Protein AF-0000000069144034 (afdb_homodimer)

Radius of gyration: 31.27 Å; Cα contacts (8 Å, |Δi|>4): 1824; chains: 2; bounding box: 60×121×71 Å

Organism: Gadus morhua (NCBI:txid8049)

Secondary structure (DSSP, 8-state):
--EEEEEEE-BSSS--SSSPBSEEEEEETTEEEEE---TTHHHHHHHSS--GGGEEEEE-----GGGTTTHHHHHHHHHHHPPPBTTBPPPPEEEEEETTHHHHHHHHHHHTT---SS-EEEEEEPP-GGGS-GGGPPPHHHH---SPPPTTEEP-PEE--BTTTTBEEEEE-SSEEEEEEEEESSS-EEEEEEEEPPBPPPB-HHHHHHTT--SSHHHHHHHTT--EE-TTS-EE-HHHHBPPPBPPPEEEEE-S-SEE-SSHHHHHTTT-SEEEEE--S-GGGHHHHHHTT---HHHHHHHHHHTT-SEEEEE-B-TTSB-GGG--TT-SSBHHHHHHHHHHHTTTT--EEEE--TT-EEE-PPP-/--EEEEEEE-BSSS--SSSPBSEEEEEETTEEEEE---TTHHHHHHHSS--GGGEEEEE-----GGGTTTHHHHHHHHHHHPPPBTTBPPPPEEEEEETTHHHHHHHHHHHTT---SS-EEEEEEPP-GGGS-GGGPPPHHHH---SPPPTTEEP-PEE--BTTTTBEEEEE-SSEEEEEEEEESSS-EEEEEEEEPPBPPPB-HHHHHHTT--SSHHHHHHHTT--EE-TTS-EE-HHHHBPPPBPPPEEEEE-S-SEE-SSHHHHHTTT-SEEEEE--S-GGGHHHHHHTT---HHHHHHHHHHTT-SEEEEE-B-TTSB-GGG--TT-SSBHHHHHHHHHHHTTTT--EEEE--TT-EEE-PPP-

Structure (mmCIF, N/CA/C/O backbone):
data_AF-0000000069144034-model_v1
#
loop_
_entity.id
_entity.type
_entity.pdbx_description
1 polymer 'ElaC ribonuclease Z 1'
#
loop_
_atom_site.group_PDB
_atom_site.id
_atom_site.type_symbol
_atom_site.label_atom_id
_atom_site.label_alt_id
_atom_site.label_comp_id
_atom_site.label_asym_id
_atom_site.label_entity_id
_atom_site.label_seq_id
_atom_site.pdbx_PDB_ins_code
_atom_site.Cartn_x
_atom_site.Cartn_y
_atom_site.Cartn_z
_atom_site.occupancy
_atom_site.B_iso_or_equiv
_atom_site.auth_seq_id
_atom_site.auth_comp_id
_atom_site.auth_asym_id
_atom_site.auth_atom_id
_atom_site.pdbx_PDB_model_num
ATOM 1 N N . MET A 1 1 ? 13.43 -32.188 -5.922 1 66.88 1 MET A N 1
ATOM 2 C CA . MET A 1 1 ? 13.352 -30.734 -6.016 1 66.88 1 MET A CA 1
ATOM 3 C C . MET A 1 1 ? 12.211 -30.203 -5.16 1 66.88 1 MET A C 1
ATOM 5 O O . MET A 1 1 ? 11.094 -30.719 -5.191 1 66.88 1 MET A O 1
ATOM 9 N N . THR A 1 2 ? 12.508 -29.203 -4.246 1 87.25 2 THR A N 1
ATOM 10 C CA . THR A 1 2 ? 11.555 -28.766 -3.232 1 87.25 2 THR A CA 1
ATOM 11 C C . THR A 1 2 ? 10.594 -27.719 -3.811 1 87.25 2 THR A C 1
ATOM 13 O O . THR A 1 2 ? 10.992 -26.891 -4.617 1 87.25 2 THR A O 1
ATOM 16 N N . MET A 1 3 ? 9.297 -28 -3.734 1 95.75 3 MET A N 1
ATOM 17 C CA . MET A 1 3 ? 8.234 -27.078 -4.141 1 95.75 3 MET A CA 1
ATOM 18 C C . MET A 1 3 ? 7.234 -26.875 -3.01 1 95.75 3 MET A C 1
ATOM 20 O O . MET A 1 3 ? 6.773 -27.828 -2.395 1 95.75 3 MET A O 1
ATOM 24 N N . ASP A 1 4 ? 7.023 -25.578 -2.674 1 97.75 4 ASP A N 1
ATOM 25 C CA . ASP A 1 4 ? 6.035 -25.312 -1.632 1 97.75 4 ASP A CA 1
ATOM 26 C C . ASP A 1 4 ? 5.281 -24.016 -1.907 1 97.75 4 ASP A C 1
ATOM 28 O O . ASP A 1 4 ? 5.703 -23.219 -2.74 1 97.75 4 ASP A O 1
ATOM 32 N N . LEU A 1 5 ? 4.164 -23.938 -1.346 1 98.44 5 LEU A N 1
ATOM 33 C CA . LEU A 1 5 ? 3.279 -22.781 -1.444 1 98.44 5 LEU A CA 1
ATOM 34 C C . LEU A 1 5 ? 3.125 -22.109 -0.09 1 98.44 5 LEU A C 1
ATOM 36 O O . LEU A 1 5 ? 2.738 -22.734 0.892 1 98.44 5 LEU A O 1
ATOM 40 N N . THR A 1 6 ? 3.445 -20.797 -0.032 1 98.69 6 THR A N 1
ATOM 41 C CA . THR A 1 6 ? 3.328 -20.031 1.204 1 98.69 6 THR A CA 1
ATOM 42 C C . THR A 1 6 ? 2.299 -18.922 1.052 1 98.69 6 THR A C 1
ATOM 44 O O . THR A 1 6 ? 2.344 -18.156 0.087 1 98.69 6 THR A O 1
ATOM 47 N N . PHE A 1 7 ? 1.412 -18.859 2.043 1 98.81 7 PHE A N 1
ATOM 48 C CA . PHE A 1 7 ? 0.393 -17.828 2.049 1 98.81 7 PHE A CA 1
ATOM 49 C C . PHE A 1 7 ? 0.846 -16.625 2.877 1 98.81 7 PHE A C 1
ATOM 51 O O . PHE A 1 7 ? 1.038 -16.734 4.09 1 98.81 7 PHE A O 1
ATOM 58 N N . LEU A 1 8 ? 0.989 -15.453 2.223 1 98.81 8 LEU A N 1
ATOM 59 C CA . LEU A 1 8 ? 1.453 -14.258 2.91 1 98.81 8 LEU A CA 1
ATOM 60 C C . LEU A 1 8 ? 0.276 -13.453 3.451 1 98.81 8 LEU A C 1
ATOM 62 O O . LEU A 1 8 ? 0.391 -12.797 4.492 1 98.81 8 LEU A O 1
ATOM 66 N N . GLY A 1 9 ? -0.751 -13.422 2.777 1 98.75 9 GLY A N 1
ATOM 67 C CA . GLY A 1 9 ? -2.006 -12.797 3.16 1 98.75 9 GLY A CA 1
ATOM 68 C C . GLY A 1 9 ? -3.227 -13.547 2.662 1 98.75 9 GLY A C 1
ATOM 69 O O . GLY A 1 9 ? -3.246 -14.023 1.526 1 98.75 9 GLY A O 1
ATOM 70 N N . THR A 1 10 ? -4.27 -13.633 3.541 1 98.62 10 THR A N 1
ATOM 71 C CA . THR A 1 10 ? -5.387 -14.523 3.229 1 98.62 10 THR A CA 1
ATOM 72 C C . THR A 1 10 ? -6.715 -13.789 3.379 1 98.62 10 THR A C 1
ATOM 74 O O . THR A 1 10 ? -7.777 -14.422 3.385 1 98.62 10 THR A O 1
ATOM 77 N N . GLY A 1 11 ? -6.625 -12.453 3.537 1 98.06 11 GLY A N 1
ATOM 78 C CA . GLY A 1 11 ? -7.832 -11.672 3.738 1 98.06 11 GLY A CA 1
ATOM 79 C C . GLY A 1 11 ? -8.344 -11.023 2.465 1 98.06 11 GLY A C 1
ATOM 80 O O . GLY A 1 11 ? -7.582 -10.82 1.518 1 98.06 11 GLY A O 1
ATOM 81 N N . SER A 1 12 ? -9.633 -10.719 2.529 1 98 12 SER A N 1
ATOM 82 C CA . SER A 1 12 ? -10.258 -10.047 1.397 1 98 12 SER A CA 1
ATOM 83 C C . SER A 1 12 ? -10.422 -8.555 1.666 1 98 12 SER A C 1
ATOM 85 O O . SER A 1 12 ? -10.359 -8.117 2.816 1 98 12 SER A O 1
ATOM 87 N N . ALA A 1 13 ? -10.5 -7.754 0.652 1 96.75 13 ALA A N 1
ATOM 88 C CA . ALA A 1 13 ? -10.93 -6.359 0.624 1 96.75 13 ALA A CA 1
ATOM 89 C C . ALA A 1 13 ? -9.82 -5.434 1.102 1 96.75 13 ALA A C 1
ATOM 91 O O . ALA A 1 13 ? -9.469 -4.465 0.418 1 96.75 13 ALA A O 1
ATOM 92 N N . TYR A 1 14 ? -9.328 -5.633 2.242 1 97.25 14 TYR A N 1
ATOM 93 C CA . TYR A 1 14 ? -8.297 -4.789 2.836 1 97.25 14 TYR A CA 1
ATOM 94 C C . TYR A 1 14 ? -7.469 -5.57 3.848 1 97.25 14 TYR A C 1
ATOM 96 O O . TYR A 1 14 ? -7.914 -6.598 4.367 1 97.25 14 TYR A O 1
ATOM 104 N N . PRO A 1 15 ? -6.203 -5.145 4.09 1 98 15 PRO A N 1
ATOM 105 C CA . PRO A 1 15 ? -5.426 -5.762 5.164 1 98 15 PRO A CA 1
ATOM 106 C C . PRO A 1 15 ? -5.891 -5.328 6.555 1 98 15 PRO A C 1
ATOM 108 O O . PRO A 1 15 ? -6.375 -4.207 6.727 1 98 15 PRO A O 1
ATOM 111 N N . SER A 1 16 ? -5.781 -6.176 7.5 1 96.31 16 SER A N 1
ATOM 112 C CA . SER A 1 16 ? -6.07 -5.883 8.898 1 96.31 16 SER A CA 1
ATOM 113 C C . SER A 1 16 ? -4.887 -6.234 9.789 1 96.31 16 SER A C 1
ATOM 115 O O . SER A 1 16 ? -3.904 -6.82 9.328 1 96.31 16 SER A O 1
ATOM 117 N N . PRO A 1 17 ? -4.918 -5.824 11.031 1 94.56 17 PRO A N 1
ATOM 118 C CA . PRO A 1 17 ? -3.818 -6.16 11.938 1 94.56 17 PRO A CA 1
ATOM 119 C C . PRO A 1 17 ? -3.611 -7.668 12.078 1 94.56 17 PRO A C 1
ATOM 121 O O . PRO A 1 17 ? -2.516 -8.117 12.422 1 94.56 17 PRO A O 1
ATOM 124 N N . HIS A 1 18 ? -4.613 -8.484 11.727 1 93.88 18 HIS A N 1
ATOM 125 C CA . HIS A 1 18 ? -4.492 -9.906 12.016 1 93.88 18 HIS A CA 1
ATOM 126 C C . HIS A 1 18 ? -4.434 -10.727 10.734 1 93.88 18 HIS A C 1
ATOM 128 O O . HIS A 1 18 ? -4.16 -11.93 10.773 1 93.88 18 HIS A O 1
ATOM 134 N N . ARG A 1 19 ? -4.676 -10.109 9.688 1 96.88 19 ARG A N 1
ATOM 135 C CA . ARG A 1 19 ? -4.719 -10.844 8.422 1 96.88 19 ARG A CA 1
ATOM 136 C C . ARG A 1 19 ? -4.34 -9.938 7.258 1 96.88 19 ARG A C 1
ATOM 138 O O . ARG A 1 19 ? -4.926 -8.867 7.078 1 96.88 19 ARG A O 1
ATOM 145 N N . GLY A 1 20 ? -3.346 -10.344 6.473 1 98.12 20 GLY A N 1
ATOM 146 C CA . GLY A 1 20 ? -2.895 -9.562 5.332 1 98.12 20 GLY A CA 1
ATOM 147 C C . GLY A 1 20 ? -3.814 -9.672 4.129 1 98.12 20 GLY A C 1
ATOM 148 O O . GLY A 1 20 ? -4.664 -10.562 4.074 1 98.12 20 GLY A O 1
ATOM 149 N N . ALA A 1 21 ? -3.66 -8.742 3.215 1 98.56 21 ALA A N 1
ATOM 150 C CA . ALA A 1 21 ? -4.375 -8.82 1.943 1 98.56 21 ALA A CA 1
ATOM 151 C C . ALA A 1 21 ? -3.791 -9.914 1.05 1 98.56 21 ALA A C 1
ATOM 153 O O . ALA A 1 21 ? -2.701 -10.43 1.318 1 98.56 21 ALA A O 1
ATOM 154 N N . SER A 1 22 ? -4.434 -10.203 -0.006 1 98.75 22 SER A N 1
ATOM 155 C CA . SER A 1 22 ? -4.188 -11.375 -0.837 1 98.75 22 SER A CA 1
ATOM 156 C C . SER A 1 22 ? -2.764 -11.375 -1.388 1 98.75 22 SER A C 1
ATOM 158 O O . SER A 1 22 ? -2.359 -10.43 -2.076 1 98.75 22 SER A O 1
ATOM 160 N N . ALA A 1 23 ? -2.025 -12.422 -1.083 1 98.94 23 ALA A N 1
ATOM 161 C CA . ALA A 1 23 ? -0.693 -12.688 -1.618 1 98.94 23 ALA A CA 1
ATOM 162 C C . ALA A 1 23 ? -0.231 -14.094 -1.265 1 98.94 23 ALA A C 1
ATOM 164 O O . ALA A 1 23 ? -0.354 -14.523 -0.116 1 98.94 23 ALA A O 1
ATOM 165 N N . LEU A 1 24 ? 0.286 -14.867 -2.182 1 98.69 24 LEU A N 1
ATOM 166 C CA . LEU A 1 24 ? 0.897 -16.156 -1.898 1 98.69 24 LEU A CA 1
ATOM 167 C C . LEU A 1 24 ? 2.09 -16.406 -2.814 1 98.69 24 LEU A C 1
ATOM 169 O O . LEU A 1 24 ? 2.225 -15.766 -3.857 1 98.69 24 LEU A O 1
ATOM 173 N N . VAL A 1 25 ? 3.008 -17.281 -2.412 1 98.81 25 VAL A N 1
ATOM 174 C CA . VAL A 1 25 ? 4.27 -17.484 -3.111 1 98.81 25 VAL A CA 1
ATOM 175 C C . VAL A 1 25 ? 4.48 -18.984 -3.369 1 98.81 25 VAL A C 1
ATOM 177 O O . VAL A 1 25 ? 4.332 -19.797 -2.461 1 98.81 25 VAL A O 1
ATOM 180 N N . LEU A 1 26 ? 4.727 -19.297 -4.613 1 98.62 26 LEU A N 1
ATOM 181 C CA . LEU A 1 26 ? 5.227 -20.625 -4.98 1 98.62 26 LEU A CA 1
ATOM 182 C C . LEU A 1 26 ? 6.75 -20.625 -5.035 1 98.62 26 LEU A C 1
ATOM 184 O O . LEU A 1 26 ? 7.352 -19.875 -5.805 1 98.62 26 LEU A O 1
ATOM 188 N N . ARG A 1 27 ? 7.34 -21.312 -4.211 1 97.25 27 ARG A N 1
ATOM 189 C CA . ARG A 1 27 ? 8.789 -21.484 -4.238 1 97.25 27 ARG A CA 1
ATOM 190 C C . ARG A 1 27 ? 9.18 -22.75 -4.988 1 97.25 27 ARG A C 1
ATOM 192 O O . ARG A 1 27 ? 8.664 -23.828 -4.703 1 97.25 27 ARG A O 1
ATOM 199 N N . THR A 1 28 ? 9.992 -22.594 -5.98 1 92.88 28 THR A N 1
ATOM 200 C CA . THR A 1 28 ? 10.5 -23.734 -6.754 1 92.88 28 THR A CA 1
ATOM 201 C C . THR A 1 28 ? 11.961 -23.5 -7.156 1 92.88 28 THR A C 1
ATOM 203 O O . THR A 1 28 ? 12.297 -22.438 -7.695 1 92.88 28 THR A O 1
ATOM 206 N N . GLU A 1 29 ? 12.844 -24.438 -6.973 1 84.94 29 GLU A N 1
ATOM 207 C CA . GLU A 1 29 ? 14.242 -24.469 -7.387 1 84.94 29 GLU A CA 1
ATOM 208 C C . GLU A 1 29 ? 14.93 -23.141 -7.07 1 84.94 29 GLU A C 1
ATOM 210 O O . GLU A 1 29 ? 15.594 -22.562 -7.934 1 84.94 29 GLU A O 1
ATOM 215 N N . GLY A 1 30 ? 14.625 -22.547 -5.953 1 86.69 30 GLY A N 1
ATOM 216 C CA . GLY A 1 30 ? 15.344 -21.359 -5.512 1 86.69 30 GLY A CA 1
ATOM 217 C C . GLY A 1 30 ? 14.68 -20.062 -5.957 1 86.69 30 GLY A C 1
ATOM 218 O O . GLY A 1 30 ? 15.125 -18.969 -5.59 1 86.69 30 GLY A O 1
ATOM 219 N N . GLU A 1 31 ? 13.625 -20.203 -6.82 1 93.75 31 GLU A N 1
ATOM 220 C CA . GLU A 1 31 ? 12.883 -19.016 -7.246 1 93.75 31 GLU A CA 1
ATOM 221 C C . GLU A 1 31 ? 11.57 -18.891 -6.48 1 93.75 31 GLU A C 1
ATOM 223 O O . GLU A 1 31 ? 11.062 -19.875 -5.941 1 93.75 31 GLU A O 1
ATOM 228 N N . CYS A 1 32 ? 11.125 -17.703 -6.465 1 97 32 CYS A N 1
ATOM 229 C CA . CYS A 1 32 ? 9.812 -17.391 -5.895 1 97 32 CYS A CA 1
ATOM 230 C C . CYS A 1 32 ? 8.906 -16.734 -6.934 1 97 32 CYS A C 1
ATOM 232 O O . CYS A 1 32 ? 9.32 -15.82 -7.637 1 97 32 CYS A O 1
ATOM 234 N N . TRP A 1 33 ? 7.746 -17.344 -7.07 1 98.69 33 TRP A N 1
ATOM 235 C CA . TRP A 1 33 ? 6.695 -16.75 -7.887 1 98.69 33 TRP A CA 1
ATOM 236 C C . TRP A 1 33 ? 5.562 -16.219 -7.016 1 98.69 33 TRP A C 1
ATOM 238 O O . TRP A 1 33 ? 4.957 -16.984 -6.246 1 98.69 33 TRP A O 1
ATOM 248 N N . LEU A 1 34 ? 5.34 -14.93 -7.18 1 98.88 34 LEU A N 1
ATOM 249 C CA . LEU A 1 34 ? 4.336 -14.273 -6.355 1 98.88 34 LEU A CA 1
ATOM 250 C C . LEU A 1 34 ? 2.996 -14.203 -7.082 1 98.88 34 LEU A C 1
ATOM 252 O O . LEU A 1 34 ? 2.941 -13.852 -8.258 1 98.88 34 LEU A O 1
ATOM 256 N N . PHE A 1 35 ? 1.934 -14.594 -6.406 1 98.94 35 PHE A N 1
ATOM 257 C CA . PHE A 1 35 ? 0.575 -14.477 -6.918 1 98.94 35 PHE A CA 1
ATOM 258 C C . PHE A 1 35 ? -0.216 -13.445 -6.125 1 98.94 35 PHE A C 1
ATOM 260 O O . PHE A 1 35 ? -0.465 -13.625 -4.934 1 98.94 35 PHE A O 1
ATOM 267 N N . ASP A 1 36 ? -0.614 -12.359 -6.82 1 98.94 36 ASP A N 1
ATOM 268 C CA . ASP A 1 36 ? -1.24 -11.172 -6.246 1 98.94 36 ASP A CA 1
ATOM 269 C C . ASP A 1 36 ? -0.325 -10.508 -5.219 1 98.94 36 ASP A C 1
ATOM 271 O O . ASP A 1 36 ? 0.643 -11.117 -4.758 1 98.94 36 ASP A O 1
ATOM 275 N N . CYS A 1 37 ? -0.607 -9.289 -4.984 1 98.94 37 CYS A N 1
ATOM 276 C CA . CYS A 1 37 ? 0.221 -8.477 -4.109 1 98.94 37 CYS A CA 1
ATOM 277 C C . CYS A 1 37 ? -0.594 -7.348 -3.48 1 98.94 37 CYS A C 1
ATOM 279 O O . CYS A 1 37 ? -0.491 -6.195 -3.898 1 98.94 37 CYS A O 1
ATOM 281 N N . GLY A 1 38 ? -1.344 -7.68 -2.459 1 98.88 38 GLY A N 1
ATOM 282 C CA . GLY A 1 38 ? -2.094 -6.664 -1.742 1 98.88 38 GLY A CA 1
ATOM 283 C C . GLY A 1 38 ? -1.223 -5.789 -0.86 1 98.88 38 GLY A C 1
ATOM 284 O O . GLY A 1 38 ? -0.048 -6.094 -0.642 1 98.88 38 GLY A O 1
ATOM 285 N N . GLU A 1 39 ? -1.778 -4.715 -0.455 1 98.81 39 GLU A N 1
ATOM 286 C CA . GLU A 1 39 ? -1.05 -3.814 0.433 1 98.81 39 GLU A CA 1
ATOM 287 C C . GLU A 1 39 ? -0.511 -4.559 1.652 1 98.81 39 GLU A C 1
ATOM 289 O O . GLU A 1 39 ? -1.224 -5.355 2.264 1 98.81 39 GLU A O 1
ATOM 294 N N . GLY A 1 40 ? 0.759 -4.293 2.023 1 98.62 40 GLY A N 1
ATOM 295 C CA . GLY A 1 40 ? 1.371 -4.91 3.189 1 98.62 40 GLY A CA 1
ATOM 296 C C . GLY A 1 40 ? 2.166 -6.16 2.854 1 98.62 40 GLY A C 1
ATOM 297 O O . GLY A 1 40 ? 2.848 -6.719 3.717 1 98.62 40 GLY A O 1
ATOM 298 N N . THR A 1 41 ? 2.166 -6.609 1.609 1 98.81 41 THR A N 1
ATOM 299 C CA . THR A 1 41 ? 2.844 -7.836 1.198 1 98.81 41 THR A CA 1
ATOM 300 C C . THR A 1 41 ? 4.336 -7.758 1.512 1 98.81 41 THR A C 1
ATOM 302 O O . THR A 1 41 ? 4.938 -8.75 1.934 1 98.81 41 THR A O 1
ATOM 305 N N . GLN A 1 42 ? 4.961 -6.57 1.323 1 98.62 42 GLN A N 1
ATOM 306 C CA . GLN A 1 42 ? 6.398 -6.469 1.565 1 98.62 42 GLN A CA 1
ATOM 307 C C . GLN A 1 42 ? 6.727 -6.734 3.031 1 98.62 42 GLN A C 1
ATOM 309 O O . GLN A 1 42 ? 7.746 -7.355 3.342 1 98.62 42 GLN A O 1
ATOM 314 N N . THR A 1 43 ? 5.887 -6.289 3.945 1 98.31 43 THR A N 1
ATOM 315 C CA . THR A 1 43 ? 6.125 -6.551 5.359 1 98.31 43 THR A CA 1
ATOM 316 C C . THR A 1 43 ? 5.859 -8.016 5.691 1 98.31 43 THR A C 1
ATOM 318 O O . THR A 1 43 ? 6.562 -8.609 6.512 1 98.31 43 THR A O 1
ATOM 321 N N . GLN A 1 44 ? 4.809 -8.609 5.078 1 98.56 44 GLN A N 1
ATOM 322 C CA . GLN A 1 44 ? 4.547 -10.039 5.258 1 98.56 44 GLN A CA 1
ATOM 323 C C . GLN A 1 44 ? 5.734 -10.875 4.789 1 98.56 44 GLN A C 1
ATOM 325 O O . GLN A 1 44 ? 6.094 -11.867 5.426 1 98.56 44 GLN A O 1
ATOM 330 N N . LEU A 1 45 ? 6.332 -10.469 3.678 1 98.25 45 LEU A N 1
ATOM 331 C CA . LEU A 1 45 ? 7.52 -11.148 3.176 1 98.25 45 LEU A CA 1
ATOM 332 C C . LEU A 1 45 ? 8.656 -11.07 4.184 1 98.25 45 LEU A C 1
ATOM 334 O O . LEU A 1 45 ? 9.352 -12.062 4.426 1 98.25 45 LEU A O 1
ATOM 338 N N . MET A 1 46 ? 8.828 -9.93 4.824 1 97.31 46 MET A N 1
ATOM 339 C CA . MET A 1 46 ? 9.891 -9.734 5.805 1 97.31 46 MET A CA 1
ATOM 340 C C . MET A 1 46 ? 9.68 -10.625 7.023 1 97.31 46 MET A C 1
ATOM 342 O O . MET A 1 46 ? 10.648 -11.047 7.66 1 97.31 46 MET A O 1
ATOM 346 N N . LYS A 1 47 ? 8.422 -10.914 7.289 1 97.5 47 LYS A N 1
ATOM 347 C CA . LYS A 1 47 ? 8.086 -11.734 8.445 1 97.5 47 LYS A CA 1
ATOM 348 C C . LYS A 1 47 ? 8.18 -13.219 8.117 1 97.5 47 LYS A C 1
ATOM 350 O O . LYS A 1 47 ? 8.156 -14.062 9.016 1 97.5 47 LYS A O 1
ATOM 355 N N . SER A 1 48 ? 8.273 -13.523 6.875 1 97.5 48 SER A N 1
ATOM 356 C CA . SER A 1 48 ? 8.289 -14.906 6.426 1 97.5 48 SER A CA 1
ATOM 357 C C . SER A 1 48 ? 9.719 -15.414 6.25 1 97.5 48 SER A C 1
ATOM 359 O O . SER A 1 48 ? 10.68 -14.695 6.531 1 97.5 48 SER A O 1
ATOM 361 N N . GLN A 1 49 ? 9.836 -16.672 5.805 1 94.5 49 GLN A N 1
ATOM 362 C CA . GLN A 1 49 ? 11.148 -17.266 5.543 1 94.5 49 GLN A CA 1
ATOM 363 C C . GLN A 1 49 ? 11.57 -17.062 4.094 1 94.5 49 GLN A C 1
ATOM 365 O O . GLN A 1 49 ? 12.617 -17.547 3.67 1 94.5 49 GLN A O 1
ATOM 370 N N . LEU A 1 50 ? 10.773 -16.359 3.396 1 95.75 50 LEU A N 1
ATOM 371 C CA . LEU A 1 50 ? 11.031 -16.141 1.976 1 95.75 50 LEU A CA 1
ATOM 372 C C . LEU A 1 50 ? 11.938 -14.938 1.761 1 95.75 50 LEU A C 1
ATOM 374 O O . LEU A 1 50 ? 11.945 -14.008 2.572 1 95.75 50 LEU A O 1
ATOM 378 N N . ARG A 1 51 ? 12.68 -15.031 0.708 1 93.19 51 ARG A N 1
ATOM 379 C CA . ARG A 1 51 ? 13.523 -13.906 0.312 1 93.19 51 ARG A CA 1
ATOM 380 C C . ARG A 1 51 ? 12.898 -13.148 -0.856 1 93.19 51 ARG A C 1
ATOM 382 O O . ARG A 1 51 ? 12.773 -13.688 -1.956 1 93.19 51 ARG A O 1
ATOM 389 N N . ALA A 1 52 ? 12.648 -11.906 -0.616 1 94 52 ALA A N 1
ATOM 390 C CA . ALA A 1 52 ? 12.008 -11.078 -1.634 1 94 52 ALA A CA 1
ATOM 391 C C . ALA A 1 52 ? 12.867 -10.984 -2.891 1 94 52 ALA A C 1
ATOM 393 O O . ALA A 1 52 ? 12.344 -10.883 -4 1 94 52 ALA A O 1
ATOM 394 N N . SER A 1 53 ? 14.164 -11.039 -2.736 1 92.69 53 SER A N 1
ATOM 395 C CA . SER A 1 53 ? 15.094 -10.891 -3.848 1 92.69 53 SER A CA 1
ATOM 396 C C . SER A 1 53 ? 15.039 -12.094 -4.781 1 92.69 53 SER A C 1
ATOM 398 O O . SER A 1 53 ? 15.578 -12.055 -5.891 1 92.69 53 SER A O 1
ATOM 400 N N . ARG A 1 54 ? 14.359 -13.156 -4.359 1 94.75 54 ARG A N 1
ATOM 401 C CA . ARG A 1 54 ? 14.266 -14.367 -5.176 1 94.75 54 ARG A CA 1
ATOM 402 C C . ARG A 1 54 ? 13 -14.359 -6.027 1 94.75 54 ARG A C 1
ATOM 404 O O . ARG A 1 54 ? 12.75 -15.289 -6.793 1 94.75 54 ARG A O 1
ATOM 411 N N . ILE A 1 55 ? 12.211 -13.367 -5.895 1 96.88 55 ILE A N 1
ATOM 412 C CA . ILE A 1 55 ? 11.008 -13.258 -6.719 1 96.88 55 ILE A CA 1
ATOM 413 C C . ILE A 1 55 ? 11.406 -12.953 -8.164 1 96.88 55 ILE A C 1
ATOM 415 O O . ILE A 1 55 ? 12.047 -11.938 -8.438 1 96.88 55 ILE A O 1
ATOM 419 N N . THR A 1 56 ? 10.977 -13.781 -9.055 1 96.94 56 THR A N 1
ATOM 420 C CA . THR A 1 56 ? 11.352 -13.609 -10.453 1 96.94 56 THR A CA 1
ATOM 421 C C . THR A 1 56 ? 10.117 -13.398 -11.32 1 96.94 56 THR A C 1
ATOM 423 O O . THR A 1 56 ? 10.219 -12.922 -12.453 1 96.94 56 THR A O 1
ATOM 426 N N . LYS A 1 57 ? 8.992 -13.836 -10.805 1 98.38 57 LYS A N 1
ATOM 427 C CA . LYS A 1 57 ? 7.73 -13.68 -11.523 1 98.38 57 LYS A CA 1
ATOM 428 C C . LYS A 1 57 ? 6.609 -13.242 -10.586 1 98.38 57 LYS A C 1
ATOM 430 O O . LYS A 1 57 ? 6.566 -13.672 -9.43 1 98.38 57 LYS A O 1
ATOM 435 N N . VAL A 1 58 ? 5.766 -12.406 -11.078 1 98.88 58 VAL A N 1
ATOM 436 C CA . VAL A 1 58 ? 4.562 -11.961 -10.383 1 98.88 58 VAL A CA 1
ATOM 437 C C . VAL A 1 58 ? 3.338 -12.188 -11.266 1 98.88 58 VAL A C 1
ATOM 439 O O . VAL A 1 58 ? 3.361 -11.891 -12.461 1 98.88 58 VAL A O 1
ATOM 442 N N . PHE A 1 59 ? 2.305 -12.75 -10.688 1 98.94 59 PHE A N 1
ATOM 443 C CA . PHE A 1 59 ? 1.035 -12.992 -11.367 1 98.94 59 PHE A CA 1
ATOM 444 C C . PHE A 1 59 ? -0.102 -12.266 -10.656 1 98.94 59 PHE A C 1
ATOM 446 O O . PHE A 1 59 ? -0.446 -12.594 -9.523 1 98.94 59 PHE A O 1
ATOM 453 N N . ILE A 1 60 ? -0.672 -11.305 -11.312 1 98.94 60 ILE A N 1
ATOM 454 C CA . ILE A 1 60 ? -1.789 -10.547 -10.766 1 98.94 60 ILE A CA 1
ATOM 455 C C . ILE A 1 60 ? -3.102 -11.062 -11.352 1 98.94 60 ILE A C 1
ATOM 457 O O . ILE A 1 60 ? -3.318 -11 -12.562 1 98.94 60 ILE A O 1
ATOM 461 N N . SER A 1 61 ? -3.963 -11.539 -10.492 1 98.94 61 SER A N 1
ATOM 462 C CA . SER A 1 61 ? -5.203 -12.156 -10.953 1 98.94 61 SER A CA 1
ATOM 463 C C . SER A 1 61 ? -6.152 -11.117 -11.539 1 98.94 61 SER A C 1
ATOM 465 O O . SER A 1 61 ? -6.77 -11.352 -12.586 1 98.94 61 SER A O 1
ATOM 467 N N . HIS A 1 62 ? -6.297 -10.016 -10.883 1 98.88 62 HIS A N 1
ATOM 468 C CA . HIS A 1 62 ? -7.148 -8.922 -11.336 1 98.88 62 HIS A CA 1
ATOM 469 C C . HIS A 1 62 ? -6.734 -7.605 -10.68 1 98.88 62 HIS A C 1
ATOM 471 O O . HIS A 1 62 ? -5.863 -7.586 -9.805 1 98.88 62 HIS A O 1
ATOM 477 N N . LEU A 1 63 ? -7.332 -6.504 -11.039 1 98.75 63 LEU A N 1
ATOM 478 C CA . LEU A 1 63 ? -6.734 -5.203 -10.758 1 98.75 63 LEU A CA 1
ATOM 479 C C . LEU A 1 63 ? -7.297 -4.609 -9.469 1 98.75 63 LEU A C 1
ATOM 481 O O . LEU A 1 63 ? -6.879 -3.531 -9.047 1 98.75 63 LEU A O 1
ATOM 485 N N . HIS A 1 64 ? -8.242 -5.293 -8.734 1 98.69 64 HIS A N 1
ATOM 486 C CA . HIS A 1 64 ? -8.703 -4.75 -7.457 1 98.69 64 HIS A CA 1
ATOM 487 C C . HIS A 1 64 ? -7.531 -4.492 -6.516 1 98.69 64 HIS A C 1
ATOM 489 O O . HIS A 1 64 ? -6.555 -5.246 -6.512 1 98.69 64 HIS A O 1
ATOM 495 N N . GLY A 1 65 ? -7.73 -3.51 -5.723 1 98.62 65 GLY A N 1
ATOM 496 C CA . GLY A 1 65 ? -6.664 -2.984 -4.887 1 98.62 65 GLY A CA 1
ATOM 497 C C . GLY A 1 65 ? -6.113 -4.004 -3.91 1 98.62 65 GLY A C 1
ATOM 498 O O . GLY A 1 65 ? -4.906 -4.051 -3.664 1 98.62 65 GLY A O 1
ATOM 499 N N . ASP A 1 66 ? -6.969 -4.82 -3.291 1 98.62 66 ASP A N 1
ATOM 500 C CA . ASP A 1 66 ? -6.52 -5.773 -2.281 1 98.62 66 ASP A CA 1
ATOM 501 C C . ASP A 1 66 ? -5.711 -6.906 -2.916 1 98.62 66 ASP A C 1
ATOM 503 O O . ASP A 1 66 ? -5.199 -7.777 -2.213 1 98.62 66 ASP A O 1
ATOM 507 N N . HIS A 1 67 ? -5.48 -6.906 -4.219 1 98.88 67 HIS A N 1
ATOM 508 C CA . HIS A 1 67 ? -4.625 -7.844 -4.938 1 98.88 67 HIS A CA 1
ATOM 509 C C . HIS A 1 67 ? -3.455 -7.129 -5.602 1 98.88 67 HIS A C 1
ATOM 511 O O . HIS A 1 67 ? -2.594 -7.77 -6.207 1 98.88 67 HIS A O 1
ATOM 517 N N . LEU A 1 68 ? -3.387 -5.801 -5.492 1 98.81 68 LEU A N 1
ATOM 518 C CA . LEU A 1 68 ? -2.502 -5.078 -6.398 1 98.81 68 LEU A CA 1
ATOM 519 C C . LEU A 1 68 ? -1.76 -3.967 -5.664 1 98.81 68 LEU A C 1
ATOM 521 O O . LEU A 1 68 ? -0.6 -3.682 -5.969 1 98.81 68 LEU A O 1
ATOM 525 N N . PHE A 1 69 ? -2.305 -3.326 -4.633 1 98.88 69 PHE A N 1
ATOM 526 C CA . PHE A 1 69 ? -1.852 -2.061 -4.07 1 98.88 69 PHE A CA 1
ATOM 527 C C . PHE A 1 69 ? -0.472 -2.211 -3.438 1 98.88 69 PHE A C 1
ATOM 529 O O . PHE A 1 69 ? 0.224 -1.22 -3.209 1 98.88 69 PHE A O 1
ATOM 536 N N . GLY A 1 70 ? -0.057 -3.387 -3.162 1 98.88 70 GLY A N 1
ATOM 537 C CA . GLY A 1 70 ? 1.229 -3.584 -2.514 1 98.88 70 GLY A CA 1
ATOM 538 C C . GLY A 1 70 ? 2.375 -3.738 -3.494 1 98.88 70 GLY A C 1
ATOM 539 O O . GLY A 1 70 ? 3.543 -3.758 -3.096 1 98.88 70 GLY A O 1
ATOM 540 N N . LEU A 1 71 ? 2.121 -3.807 -4.773 1 98.94 71 LEU A N 1
ATOM 541 C CA . LEU A 1 71 ? 3.107 -4.207 -5.773 1 98.94 71 LEU A CA 1
ATOM 542 C C . LEU A 1 71 ? 4.172 -3.131 -5.949 1 98.94 71 LEU A C 1
ATOM 544 O O . LEU A 1 71 ? 5.367 -3.426 -5.914 1 98.94 71 LEU A O 1
ATOM 548 N N . PRO A 1 72 ? 3.797 -1.789 -6.133 1 98.81 72 PRO A N 1
ATOM 549 C CA . PRO A 1 72 ? 4.848 -0.782 -6.293 1 98.81 72 PRO A CA 1
ATOM 550 C C . PRO A 1 72 ? 5.805 -0.733 -5.105 1 98.81 72 PRO A C 1
ATOM 552 O O . PRO A 1 72 ? 7.023 -0.671 -5.289 1 98.81 72 PRO A O 1
ATOM 555 N N . GLY A 1 73 ? 5.195 -0.778 -3.873 1 98.69 73 GLY A N 1
ATOM 556 C CA . GLY A 1 73 ? 6.031 -0.762 -2.682 1 98.69 73 GLY A CA 1
ATOM 557 C C . GLY A 1 73 ? 6.977 -1.944 -2.6 1 98.69 73 GLY A C 1
ATOM 558 O O . GLY A 1 73 ? 8.141 -1.787 -2.232 1 98.69 73 GLY A O 1
ATOM 559 N N . LEU A 1 74 ? 6.496 -3.111 -2.924 1 98.69 74 LEU A N 1
ATOM 560 C CA . LEU A 1 74 ? 7.328 -4.309 -2.904 1 98.69 74 LEU A CA 1
ATOM 561 C C . LEU A 1 74 ? 8.492 -4.184 -3.883 1 98.69 74 LEU A C 1
ATOM 563 O O . LEU A 1 74 ? 9.633 -4.5 -3.541 1 98.69 74 LEU A O 1
ATOM 567 N N . LEU A 1 75 ? 8.227 -3.744 -5.141 1 98.56 75 LEU A N 1
ATOM 568 C CA . LEU A 1 75 ? 9.266 -3.596 -6.148 1 98.56 75 LEU A CA 1
ATOM 569 C C . LEU A 1 75 ? 10.359 -2.648 -5.664 1 98.56 75 LEU A C 1
ATOM 571 O O . LEU A 1 75 ? 11.547 -2.93 -5.836 1 98.56 75 LEU A O 1
ATOM 575 N N . CYS A 1 76 ? 9.938 -1.546 -5.031 1 97.94 76 CYS A N 1
ATOM 576 C CA . CYS A 1 76 ? 10.906 -0.588 -4.504 1 97.94 76 CYS A CA 1
ATOM 577 C C . CYS A 1 76 ? 11.75 -1.217 -3.402 1 97.94 76 CYS A C 1
ATOM 579 O O . CYS A 1 76 ? 12.969 -1.029 -3.363 1 97.94 76 CYS A O 1
ATOM 581 N N . THR A 1 77 ? 11.086 -1.93 -2.531 1 96.12 77 THR A N 1
ATOM 582 C CA . THR A 1 77 ? 11.789 -2.562 -1.421 1 96.12 77 THR A 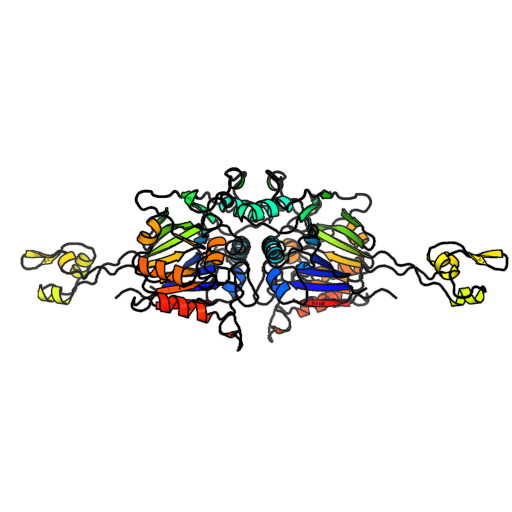CA 1
ATOM 583 C C . THR A 1 77 ? 12.789 -3.596 -1.932 1 96.12 77 THR A C 1
ATOM 585 O O . THR A 1 77 ? 13.93 -3.65 -1.465 1 96.12 77 THR A O 1
ATOM 588 N N . VAL A 1 78 ? 12.383 -4.449 -2.898 1 95.25 78 VAL A N 1
ATOM 589 C CA . VAL A 1 78 ? 13.266 -5.445 -3.492 1 95.25 78 VAL A CA 1
ATOM 590 C C . VAL A 1 78 ? 14.484 -4.75 -4.105 1 95.25 78 VAL A C 1
ATOM 592 O O . VAL A 1 78 ? 15.617 -5.203 -3.938 1 95.25 78 VAL A O 1
ATOM 595 N N . SER A 1 79 ? 14.281 -3.67 -4.777 1 95.25 79 SER A N 1
ATOM 596 C CA . SER A 1 79 ? 15.359 -2.898 -5.395 1 95.25 79 SER A CA 1
ATOM 597 C C . SER A 1 79 ? 16.344 -2.396 -4.352 1 95.25 79 SER A C 1
ATOM 599 O O . SER A 1 79 ? 17.562 -2.471 -4.551 1 95.25 79 SER A O 1
ATOM 601 N N . LEU A 1 80 ? 15.852 -1.863 -3.264 1 91.06 80 LEU A N 1
ATOM 602 C CA . LEU A 1 80 ? 16.672 -1.298 -2.203 1 91.06 80 LEU A CA 1
ATOM 603 C C . LEU A 1 80 ? 17.5 -2.383 -1.517 1 91.06 80 LEU A C 1
ATOM 605 O O . LEU A 1 80 ? 18.609 -2.119 -1.035 1 91.06 80 LEU A O 1
ATOM 609 N N . GLN A 1 81 ? 16.969 -3.584 -1.529 1 86.19 81 GLN A N 1
ATOM 610 C CA . GLN A 1 81 ? 17.609 -4.648 -0.76 1 86.19 81 GLN A CA 1
ATOM 611 C C . GLN A 1 81 ? 18.5 -5.516 -1.647 1 86.19 81 GLN A C 1
ATOM 613 O O . GLN A 1 81 ? 19.203 -6.395 -1.155 1 86.19 81 GLN A O 1
ATOM 618 N N . THR A 1 82 ? 18.391 -5.309 -2.893 1 87.19 82 THR A N 1
ATOM 619 C CA . THR A 1 82 ? 19.188 -6.09 -3.828 1 87.19 82 THR A CA 1
ATOM 620 C C . THR A 1 82 ? 20.578 -5.484 -3.977 1 87.19 82 THR A C 1
ATOM 622 O O . THR A 1 82 ? 20.719 -4.277 -4.18 1 87.19 82 THR A O 1
ATOM 625 N N . ASN A 1 83 ? 21.656 -6.266 -3.777 1 80.31 83 ASN A N 1
ATOM 626 C CA . ASN A 1 83 ? 23.031 -5.848 -3.984 1 80.31 83 ASN A CA 1
ATOM 627 C C . ASN A 1 83 ? 23.469 -6.051 -5.43 1 80.31 83 ASN A C 1
ATOM 629 O O . ASN A 1 83 ? 23.547 -7.188 -5.91 1 80.31 83 ASN A O 1
ATOM 633 N N . PRO A 1 84 ? 23.75 -4.941 -6 1 78.06 84 PRO A N 1
ATOM 634 C CA . PRO A 1 84 ? 24.141 -5.109 -7.406 1 78.06 84 PRO A CA 1
ATOM 635 C C . PRO A 1 84 ? 25.5 -5.773 -7.566 1 78.06 84 PRO A C 1
ATOM 637 O O . PRO A 1 84 ? 26.406 -5.539 -6.762 1 78.06 84 PRO A O 1
ATOM 640 N N . ASN A 1 85 ? 25.469 -6.781 -8.273 1 77.19 85 ASN A N 1
ATOM 641 C CA . ASN A 1 85 ? 26.734 -7.363 -8.734 1 77.19 85 ASN A CA 1
ATOM 642 C C . ASN A 1 85 ? 27.203 -6.711 -10.023 1 77.19 85 ASN A C 1
ATOM 644 O O . ASN A 1 85 ? 26.547 -6.812 -11.062 1 77.19 85 ASN A O 1
ATOM 648 N N . PRO A 1 86 ? 28.328 -5.98 -9.867 1 74.75 86 PRO A N 1
ATOM 649 C CA . PRO A 1 86 ? 28.812 -5.227 -11.031 1 74.75 86 PRO A CA 1
ATOM 650 C C . PRO A 1 86 ? 28.984 -6.102 -12.266 1 74.75 86 PRO A C 1
ATOM 652 O O . PRO A 1 86 ? 28.938 -5.605 -13.391 1 74.75 86 PRO A O 1
ATOM 655 N N . THR A 1 87 ? 29.156 -7.262 -12.172 1 76.25 87 THR A N 1
ATOM 656 C CA . THR A 1 87 ? 29.516 -8.109 -13.305 1 76.25 87 THR A CA 1
ATOM 657 C C . THR A 1 87 ? 28.281 -8.82 -13.859 1 76.25 87 THR A C 1
ATOM 659 O O . THR A 1 87 ? 28.359 -9.469 -14.906 1 76.25 87 THR A O 1
ATOM 662 N N . GLN A 1 88 ? 27.219 -8.75 -13.148 1 78.38 88 GLN A N 1
ATOM 663 C CA . GLN A 1 88 ? 26.078 -9.516 -13.617 1 78.38 88 GLN A CA 1
ATOM 664 C C . GLN A 1 88 ? 24.812 -8.656 -13.617 1 78.38 88 GLN A C 1
ATOM 666 O O . GLN A 1 88 ? 24.469 -8.055 -12.602 1 78.38 88 GLN A O 1
ATOM 671 N N . ALA A 1 89 ? 24.312 -8.594 -14.82 1 81.06 89 ALA A N 1
ATOM 672 C CA . ALA A 1 89 ? 23.031 -7.902 -14.906 1 81.06 89 ALA A CA 1
ATOM 673 C C . ALA A 1 89 ? 21.953 -8.664 -14.156 1 81.06 89 ALA A C 1
ATOM 675 O O . ALA A 1 89 ? 21.906 -9.898 -14.188 1 81.06 89 ALA A O 1
ATOM 676 N N . LEU A 1 90 ? 21.156 -7.887 -13.406 1 88.56 90 LEU A N 1
ATOM 677 C CA . LEU A 1 90 ? 20.062 -8.516 -12.688 1 88.56 90 LEU A CA 1
ATOM 678 C C . LEU A 1 90 ? 18.969 -8.961 -13.648 1 88.56 90 LEU A C 1
ATOM 680 O O . LEU A 1 90 ? 18.688 -8.281 -14.641 1 88.56 90 LEU A O 1
ATOM 684 N N . PRO A 1 91 ? 18.422 -10.109 -13.445 1 90.56 91 PRO A N 1
ATOM 685 C CA . PRO A 1 91 ? 17.391 -10.641 -14.336 1 90.56 91 PRO A CA 1
ATOM 686 C C . PRO A 1 91 ? 16.125 -9.781 -14.344 1 90.56 91 PRO A C 1
ATOM 688 O O . PRO A 1 91 ? 15.852 -9.062 -13.383 1 90.56 91 PRO A O 1
ATOM 691 N N . CYS A 1 92 ? 15.414 -9.883 -15.461 1 96.75 92 CYS A N 1
ATOM 692 C CA . CYS A 1 92 ? 14.156 -9.172 -15.633 1 96.75 92 CYS A CA 1
ATOM 693 C C . CYS A 1 92 ? 13.055 -9.797 -14.797 1 96.75 92 CYS A C 1
ATOM 695 O O . CYS A 1 92 ? 12.883 -11.016 -14.797 1 96.75 92 CYS A O 1
ATOM 697 N N . LEU A 1 93 ? 12.406 -9.008 -14.039 1 97.94 93 LEU A N 1
ATOM 698 C CA . LEU A 1 93 ? 11.211 -9.453 -13.336 1 97.94 93 LEU A CA 1
ATOM 699 C C . LEU A 1 93 ? 10.008 -9.484 -14.266 1 97.94 93 LEU A C 1
ATOM 701 O O . LEU A 1 93 ? 9.617 -8.445 -14.812 1 97.94 93 LEU A O 1
ATOM 705 N N . ASP A 1 94 ? 9.406 -10.664 -14.484 1 98.75 94 ASP A N 1
ATOM 706 C CA . ASP A 1 94 ? 8.234 -10.789 -15.336 1 98.75 94 ASP A CA 1
ATOM 707 C C . ASP A 1 94 ? 6.945 -10.641 -14.523 1 98.75 94 ASP A C 1
ATOM 709 O O . ASP A 1 94 ? 6.738 -11.359 -13.547 1 98.75 94 ASP A O 1
ATOM 713 N N . ILE A 1 95 ? 6.121 -9.742 -14.953 1 98.94 95 ILE A N 1
ATOM 714 C CA . ILE A 1 95 ? 4.855 -9.484 -14.281 1 98.94 95 ILE A CA 1
ATOM 715 C C . ILE A 1 95 ? 3.697 -9.758 -15.234 1 98.94 95 ILE A C 1
ATOM 717 O O . ILE A 1 95 ? 3.607 -9.148 -16.297 1 98.94 95 ILE A O 1
ATOM 721 N N . TYR A 1 96 ? 2.848 -10.688 -14.867 1 98.94 96 TYR A N 1
ATOM 722 C CA . TYR A 1 96 ? 1.691 -11.07 -15.664 1 98.94 96 TYR A CA 1
ATOM 723 C C . TYR A 1 96 ? 0.398 -10.578 -15.031 1 98.94 96 TYR A C 1
ATOM 725 O O . TYR A 1 96 ? 0.234 -10.648 -13.805 1 98.94 96 TYR A O 1
ATOM 733 N N . GLY A 1 97 ? -0.506 -10.078 -15.758 1 98.81 97 GLY A N 1
ATOM 734 C CA . GLY A 1 97 ? -1.802 -9.672 -15.23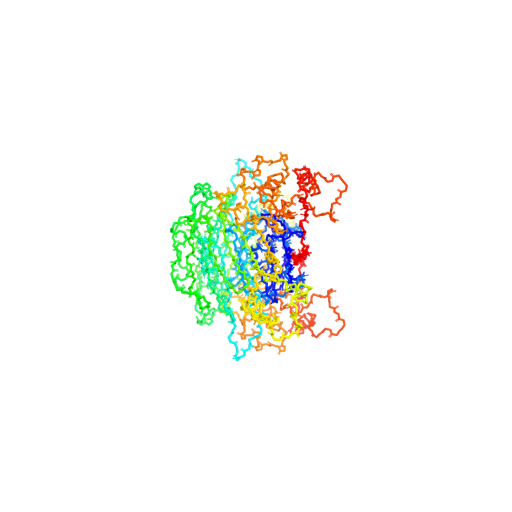4 1 98.81 97 GLY A CA 1
ATOM 735 C C . GLY A 1 97 ? -2.705 -9.062 -16.297 1 98.81 97 GLY A C 1
ATOM 736 O O . GLY A 1 97 ? -2.365 -9.062 -17.484 1 98.81 97 GLY A O 1
ATOM 737 N N . PRO A 1 98 ? -3.877 -8.578 -15.945 1 98.69 98 PRO A N 1
ATOM 738 C CA . PRO A 1 98 ? -4.859 -8.062 -16.906 1 98.69 98 PRO A CA 1
ATOM 739 C C . PRO A 1 98 ? -4.406 -6.77 -17.578 1 98.69 98 PRO A C 1
ATOM 741 O O . PRO A 1 98 ? -3.557 -6.055 -17.031 1 98.69 98 PRO A O 1
ATOM 744 N N . THR A 1 99 ? -5.043 -6.551 -18.719 1 97.81 99 THR A N 1
ATOM 745 C CA . THR A 1 99 ? -4.887 -5.25 -19.359 1 97.81 99 THR A CA 1
ATOM 746 C C . THR A 1 99 ? -5.152 -4.121 -18.375 1 97.81 99 THR A C 1
ATOM 748 O O . THR A 1 99 ? -6.137 -4.156 -17.625 1 97.81 99 THR A O 1
ATOM 751 N N . GLY A 1 100 ? -4.305 -3.104 -18.422 1 97.31 100 GLY A N 1
ATOM 752 C CA . GLY A 1 100 ? -4.359 -2.004 -17.469 1 97.31 100 GLY A CA 1
ATOM 753 C C . GLY A 1 100 ? -3.229 -2.027 -16.453 1 97.31 100 GLY A C 1
ATOM 754 O O . GLY A 1 100 ? -2.871 -0.992 -15.891 1 97.31 100 GLY A O 1
ATOM 755 N N . LEU A 1 101 ? -2.686 -3.203 -16.25 1 98.19 101 LEU A N 1
ATOM 756 C CA . LEU A 1 101 ? -1.613 -3.373 -15.273 1 98.19 101 LEU A CA 1
ATOM 757 C C . LEU A 1 101 ? -0.375 -2.584 -15.688 1 98.19 101 LEU A C 1
ATOM 759 O O . LEU A 1 101 ? 0.301 -1.994 -14.836 1 98.19 101 LEU A O 1
ATOM 763 N N . ARG A 1 102 ? -0.033 -2.613 -16.922 1 97.5 102 ARG A N 1
ATOM 764 C CA . ARG A 1 102 ? 1.133 -1.905 -17.438 1 97.5 102 ARG A CA 1
ATOM 765 C C . ARG A 1 102 ? 1.038 -0.411 -17.156 1 97.5 102 ARG A C 1
ATOM 767 O O . ARG A 1 102 ? 1.984 0.188 -16.641 1 97.5 102 ARG A O 1
ATOM 774 N N . LYS A 1 103 ? -0.104 0.195 -17.5 1 96.19 103 LYS A N 1
ATOM 775 C CA . LYS A 1 103 ? -0.322 1.615 -17.234 1 96.19 103 LYS A CA 1
ATOM 776 C C . LYS A 1 103 ? -0.247 1.922 -15.75 1 96.19 103 LYS A C 1
ATOM 778 O O . LYS A 1 103 ? 0.37 2.908 -15.344 1 96.19 103 LYS A O 1
ATOM 783 N N . TYR A 1 104 ? -0.868 1.092 -14.953 1 97.38 104 TYR A N 1
ATOM 784 C CA . TYR A 1 104 ? -0.848 1.25 -13.508 1 97.38 104 TYR A CA 1
ATOM 785 C C . TYR A 1 104 ? 0.582 1.366 -12.992 1 97.38 104 TYR A C 1
ATOM 787 O O . TYR A 1 104 ? 0.916 2.314 -12.273 1 97.38 104 TYR A O 1
ATOM 795 N N . LEU A 1 105 ? 1.398 0.44 -13.352 1 98 105 LEU A N 1
ATOM 796 C CA . LEU A 1 105 ? 2.766 0.408 -12.844 1 98 105 LEU A CA 1
ATOM 797 C C . LEU A 1 105 ? 3.586 1.56 -13.414 1 98 105 LEU A C 1
ATOM 799 O O . LEU A 1 105 ? 4.352 2.201 -12.695 1 98 105 LEU A O 1
ATOM 803 N N . ARG A 1 106 ? 3.443 1.813 -14.688 1 96.62 106 ARG A N 1
ATOM 804 C CA . ARG A 1 106 ? 4.207 2.869 -15.352 1 96.62 106 ARG A CA 1
ATOM 805 C C . ARG A 1 106 ? 3.926 4.227 -14.711 1 96.62 106 ARG A C 1
ATOM 807 O O . ARG A 1 106 ? 4.855 4.969 -14.391 1 96.62 106 ARG A O 1
ATOM 814 N N . VAL A 1 107 ? 2.652 4.531 -14.531 1 95.62 107 VAL A N 1
ATOM 815 C CA . VAL A 1 107 ? 2.262 5.824 -13.977 1 95.62 107 VAL A CA 1
ATOM 816 C C . VAL A 1 107 ? 2.691 5.914 -12.516 1 95.62 107 VAL A C 1
ATOM 818 O O . VAL A 1 107 ? 3.262 6.922 -12.094 1 95.62 107 VAL A O 1
ATOM 821 N N . THR A 1 108 ? 2.422 4.867 -11.75 1 97.44 108 THR A N 1
ATOM 822 C CA . THR A 1 108 ? 2.732 4.859 -10.32 1 97.44 108 THR A CA 1
ATOM 823 C C . THR A 1 108 ? 4.234 5.012 -10.094 1 97.44 108 THR A C 1
ATOM 825 O O . THR A 1 108 ? 4.668 5.906 -9.367 1 97.44 108 THR A O 1
ATOM 828 N N . LEU A 1 109 ? 5.035 4.176 -10.75 1 97.75 109 LEU A N 1
ATOM 829 C CA . LEU A 1 109 ? 6.48 4.227 -10.555 1 97.75 109 LEU A CA 1
ATOM 830 C C . LEU A 1 109 ? 7.062 5.504 -11.148 1 97.75 109 LEU A C 1
ATOM 832 O O . LEU A 1 109 ? 8.016 6.066 -10.602 1 97.75 109 LEU A O 1
ATOM 836 N N . GLY A 1 110 ? 6.523 5.941 -12.219 1 96.31 110 GLY A N 1
ATOM 837 C CA . GLY A 1 110 ? 6.988 7.168 -12.844 1 96.31 110 GLY A CA 1
ATOM 838 C C . GLY A 1 110 ? 6.75 8.398 -11.992 1 96.31 110 GLY A C 1
ATOM 839 O O . GLY A 1 110 ? 7.68 9.172 -11.734 1 96.31 110 GLY A O 1
ATOM 840 N N . LEU A 1 111 ? 5.535 8.625 -11.516 1 96.5 111 LEU A N 1
ATOM 841 C CA . LEU A 1 111 ? 5.156 9.82 -10.773 1 96.5 111 LEU A CA 1
ATOM 842 C C . LEU A 1 111 ? 5.852 9.867 -9.422 1 96.5 111 LEU A C 1
ATOM 844 O O . LEU A 1 111 ? 6.145 10.945 -8.898 1 96.5 111 LEU A O 1
ATOM 848 N N . THR A 1 112 ? 6.16 8.672 -8.867 1 97.69 112 THR A N 1
ATOM 849 C CA . THR A 1 112 ? 6.758 8.633 -7.535 1 97.69 112 THR A CA 1
ATOM 850 C C . THR A 1 112 ? 8.281 8.672 -7.625 1 97.69 112 THR A C 1
ATOM 852 O O . THR A 1 112 ? 8.969 8.578 -6.609 1 97.69 112 THR A O 1
ATOM 855 N N . GLY A 1 113 ? 8.805 8.773 -8.82 1 95.88 113 GLY A N 1
ATOM 856 C CA . GLY A 1 113 ? 10.242 8.836 -9.008 1 95.88 113 GLY A CA 1
ATOM 857 C C . GLY A 1 113 ? 10.961 7.57 -8.57 1 95.88 113 GLY A C 1
ATOM 858 O O . GLY A 1 113 ? 12.102 7.621 -8.125 1 95.88 113 GLY A O 1
ATOM 859 N N . SER A 1 114 ? 10.234 6.438 -8.633 1 95.88 114 SER A N 1
ATOM 860 C CA . SER A 1 114 ? 10.812 5.168 -8.195 1 95.88 114 SER A CA 1
ATOM 861 C C . SER A 1 114 ? 11.75 4.594 -9.258 1 95.88 114 SER A C 1
ATOM 863 O O . SER A 1 114 ? 11.312 4.254 -10.359 1 95.88 114 SER A O 1
ATOM 865 N N . GLN A 1 115 ? 13.023 4.539 -8.922 1 93.31 115 GLN A N 1
ATOM 866 C CA . GLN A 1 115 ? 14.023 3.895 -9.766 1 93.31 115 GLN A CA 1
ATOM 867 C C . GLN A 1 115 ? 14.391 2.512 -9.234 1 93.31 115 GLN A C 1
ATOM 869 O O . GLN A 1 115 ? 14.727 2.363 -8.062 1 93.31 115 GLN A O 1
ATOM 874 N N . LEU A 1 116 ? 14.211 1.537 -10.109 1 95.94 116 LEU A N 1
ATOM 875 C CA . LEU A 1 116 ? 14.547 0.17 -9.727 1 95.94 116 LEU A CA 1
ATOM 876 C C . LEU A 1 116 ? 15.945 -0.206 -10.211 1 95.94 116 LEU A C 1
ATOM 878 O O . LEU A 1 116 ? 16.453 0.394 -11.156 1 95.94 116 LEU A O 1
ATOM 882 N N . ILE A 1 117 ? 16.578 -1.193 -9.594 1 95.31 117 ILE A N 1
ATOM 883 C CA . ILE A 1 117 ? 17.922 -1.583 -9.984 1 95.31 117 ILE A CA 1
ATOM 884 C C . ILE A 1 117 ? 17.859 -2.746 -10.969 1 95.31 117 ILE A C 1
ATOM 886 O O . ILE A 1 117 ? 18.891 -3.186 -11.484 1 95.31 117 ILE A O 1
ATOM 890 N N . PHE A 1 118 ? 16.703 -3.316 -11.227 1 96.31 118 PHE A N 1
ATOM 891 C CA . PHE A 1 118 ? 16.5 -4.414 -12.164 1 96.31 118 PHE A CA 1
ATOM 892 C C . PHE A 1 118 ? 15.438 -4.051 -13.195 1 96.31 118 PHE A C 1
ATOM 894 O O . PHE A 1 118 ? 14.531 -3.256 -12.914 1 96.31 118 PHE A O 1
ATOM 901 N N . PRO A 1 119 ? 15.531 -4.578 -14.352 1 97.31 119 PRO A N 1
ATOM 902 C CA . PRO A 1 119 ? 14.461 -4.371 -15.328 1 97.31 119 PRO A CA 1
ATOM 903 C C . PRO A 1 119 ? 13.203 -5.188 -15.016 1 97.31 119 PRO A C 1
ATOM 905 O O . PRO A 1 119 ? 13.289 -6.203 -14.32 1 97.31 119 PRO A O 1
ATOM 908 N N . TYR A 1 120 ? 12.102 -4.727 -15.484 1 98.44 120 TYR A N 1
ATOM 909 C CA . TYR A 1 120 ? 10.852 -5.477 -15.367 1 98.44 120 TYR A CA 1
ATOM 910 C C . TYR A 1 120 ? 10.047 -5.391 -16.656 1 98.44 120 TYR A C 1
ATOM 912 O O . TYR A 1 120 ? 10.227 -4.465 -17.453 1 98.44 120 TYR A O 1
ATOM 920 N N . ALA A 1 121 ? 9.234 -6.379 -16.922 1 98.75 121 ALA A N 1
ATOM 921 C CA . ALA A 1 121 ? 8.32 -6.41 -18.078 1 98.75 121 ALA A CA 1
ATOM 922 C C . ALA A 1 121 ? 6.914 -6.809 -17.641 1 98.75 121 ALA A C 1
ATOM 924 O O . ALA A 1 121 ? 6.742 -7.75 -16.859 1 98.75 121 ALA A O 1
ATOM 925 N N . VAL A 1 122 ? 5.941 -6.07 -18.125 1 98.62 122 VAL A N 1
ATOM 926 C CA . VAL A 1 122 ? 4.547 -6.387 -17.844 1 98.62 122 VAL A CA 1
ATOM 927 C C . VAL A 1 122 ? 3.912 -7.078 -19.047 1 98.62 122 VAL A C 1
ATOM 929 O O . VAL A 1 122 ? 3.838 -6.5 -20.125 1 98.62 122 VAL A O 1
ATOM 932 N N . HIS A 1 123 ? 3.531 -8.32 -18.859 1 98.81 123 HIS A N 1
ATOM 933 C CA . HIS A 1 123 ? 2.809 -9.102 -19.859 1 98.81 123 HIS A CA 1
ATOM 934 C C . HIS A 1 123 ? 1.31 -9.094 -19.578 1 98.81 123 HIS A C 1
ATOM 936 O O . HIS A 1 123 ? 0.844 -9.727 -18.625 1 98.81 123 HIS A O 1
ATOM 942 N N . GLU A 1 124 ? 0.584 -8.422 -20.422 1 98.56 124 GLU A N 1
ATOM 943 C CA . GLU A 1 124 ? -0.83 -8.195 -20.141 1 98.56 124 GLU A CA 1
ATOM 944 C C . GLU A 1 124 ? -1.702 -9.273 -20.781 1 98.56 124 GLU A C 1
ATOM 946 O O . GLU A 1 124 ? -1.515 -9.617 -21.953 1 98.56 124 GLU A O 1
ATOM 951 N N . LEU A 1 125 ? -2.576 -9.797 -20.016 1 98.75 125 LEU A N 1
ATOM 952 C CA . LEU A 1 125 ? -3.602 -10.719 -20.484 1 98.75 125 LEU A CA 1
ATOM 953 C C . LEU A 1 125 ? -4.816 -9.961 -21.016 1 98.75 125 LEU A C 1
ATOM 955 O O . LEU A 1 125 ? -5.406 -9.148 -20.297 1 98.75 125 LEU A O 1
ATOM 959 N N . GLU A 1 126 ? -5.199 -10.258 -22.203 1 98.06 126 GLU A N 1
ATOM 960 C CA . GLU A 1 126 ? -6.395 -9.633 -22.766 1 98.06 126 GLU A CA 1
ATOM 961 C C . GLU A 1 126 ? -7.645 -10.047 -21.984 1 98.06 126 GLU A C 1
ATOM 963 O O . GLU A 1 126 ? -7.855 -11.234 -21.719 1 98.06 126 GLU A O 1
ATOM 968 N N . THR A 1 127 ? -8.406 -9.031 -21.641 1 97.88 127 THR A N 1
ATOM 969 C CA . THR A 1 127 ? -9.656 -9.312 -20.938 1 97.88 127 THR A CA 1
ATOM 970 C C . THR A 1 127 ? -10.812 -9.453 -21.922 1 97.88 127 THR A C 1
ATOM 972 O O . THR A 1 127 ? -10.797 -8.828 -23 1 97.88 127 THR A O 1
ATOM 975 N N . LEU A 1 128 ? -11.789 -10.266 -21.609 1 97.62 128 LEU A N 1
ATOM 976 C CA . LEU A 1 128 ? -12.945 -10.484 -22.469 1 97.62 128 LEU A CA 1
ATOM 977 C C . LEU A 1 128 ? -14.234 -10.086 -21.75 1 97.62 128 LEU A C 1
ATOM 979 O O . LEU A 1 128 ? -14.289 -10.094 -20.516 1 97.62 128 LEU A O 1
ATOM 983 N N . PRO A 1 129 ? -15.32 -9.781 -22.453 1 96.56 129 PRO A N 1
ATOM 984 C CA . PRO A 1 129 ? -16.562 -9.266 -21.859 1 96.56 129 PRO A CA 1
ATOM 985 C C . PRO A 1 129 ? -17.25 -10.281 -20.953 1 96.56 129 PRO A C 1
ATOM 987 O O . PRO A 1 129 ? -18.062 -9.906 -20.109 1 96.56 129 PRO A O 1
ATOM 990 N N . ASP A 1 130 ? -16.984 -11.508 -21.156 1 97.5 130 ASP A N 1
ATOM 991 C CA . ASP A 1 130 ? -17.703 -12.539 -20.406 1 97.5 130 ASP A CA 1
ATOM 992 C C . ASP A 1 130 ? -17.078 -12.742 -19.031 1 97.5 130 ASP A C 1
ATOM 994 O O . ASP A 1 130 ? -17.531 -13.578 -18.25 1 97.5 130 ASP A O 1
ATOM 998 N N . GLN A 1 131 ? -16.109 -11.938 -18.625 1 98.31 131 GLN A N 1
ATOM 999 C CA . GLN A 1 131 ? -15.391 -12.117 -17.375 1 98.31 131 GLN A CA 1
ATOM 1000 C C . GLN A 1 131 ? -15.977 -11.227 -16.281 1 98.31 131 GLN A C 1
ATOM 1002 O O . GLN A 1 131 ? -15.602 -11.344 -15.109 1 98.31 131 GLN A O 1
ATOM 1007 N N . SER A 1 132 ? -16.844 -10.297 -16.625 1 98.31 132 SER A N 1
ATOM 1008 C CA . SER A 1 132 ? -17.406 -9.383 -15.633 1 98.31 132 SER A CA 1
ATOM 1009 C C . SER A 1 132 ? -18.688 -8.742 -16.141 1 98.31 132 SER A C 1
ATOM 1011 O O . SER A 1 132 ? -18.984 -8.797 -17.328 1 98.31 132 SER A O 1
ATOM 1013 N N . PRO A 1 133 ? -19.484 -8.133 -15.234 1 97.56 133 PRO A N 1
ATOM 1014 C CA . PRO A 1 133 ? -20.547 -7.254 -15.719 1 97.56 133 PRO A CA 1
ATOM 1015 C C . PRO A 1 133 ? -20.031 -6.062 -16.516 1 97.56 133 PRO A C 1
ATOM 1017 O O . PRO A 1 133 ? -18.844 -5.723 -16.422 1 97.56 133 PRO A O 1
ATOM 1020 N N . PRO A 1 134 ? -20.844 -5.438 -17.312 1 95.94 134 PRO A N 1
ATOM 1021 C CA . PRO A 1 134 ? -20.406 -4.316 -18.141 1 95.94 134 PRO A CA 1
ATOM 1022 C C . PRO A 1 134 ? -19.734 -3.209 -17.344 1 95.94 134 PRO A C 1
ATOM 1024 O O . PRO A 1 134 ? -18.766 -2.613 -17.797 1 95.94 134 PRO A O 1
ATOM 1027 N N . GLU A 1 135 ? -20.234 -3 -16.172 1 93.25 135 GLU A N 1
ATOM 1028 C CA . GLU A 1 135 ? -19.719 -1.913 -15.336 1 93.25 135 GLU A CA 1
ATOM 1029 C C . GLU A 1 135 ? -18.297 -2.203 -14.867 1 93.25 135 GLU A C 1
ATOM 1031 O O . GLU A 1 135 ? -17.562 -1.29 -14.469 1 93.25 135 GLU A O 1
ATOM 1036 N N . GLY A 1 136 ? -17.938 -3.459 -14.875 1 94.56 136 GLY A N 1
ATOM 1037 C CA . GLY A 1 136 ? -16.625 -3.857 -14.422 1 94.56 136 GLY A CA 1
ATOM 1038 C C . GLY A 1 136 ? -15.586 -3.859 -15.531 1 94.56 136 GLY A C 1
ATOM 1039 O O . GLY A 1 136 ? -14.398 -4.055 -15.281 1 94.56 136 GLY A O 1
ATOM 1040 N N . GLN A 1 137 ? -16.016 -3.594 -16.734 1 93.56 137 GLN A N 1
ATOM 1041 C CA . GLN A 1 137 ? -15.109 -3.578 -17.875 1 93.56 137 GLN A CA 1
ATOM 1042 C C . GLN A 1 137 ? -14.391 -2.236 -17.984 1 93.56 137 GLN A C 1
ATOM 1044 O O . GLN A 1 137 ? -14.992 -1.183 -17.766 1 93.56 137 GLN A O 1
ATOM 1049 N N . LEU A 1 138 ? -13.102 -2.322 -18.188 1 90.5 138 LEU A N 1
ATOM 1050 C CA . LEU A 1 138 ? -12.336 -1.099 -18.406 1 90.5 138 LEU A CA 1
ATOM 1051 C C . LEU A 1 138 ? -12.328 -0.703 -19.875 1 90.5 138 LEU A C 1
ATOM 1053 O O . LEU A 1 138 ? -12.219 -1.562 -20.75 1 90.5 138 LEU A O 1
ATOM 1057 N N . SER A 1 139 ? -12.453 0.58 -20.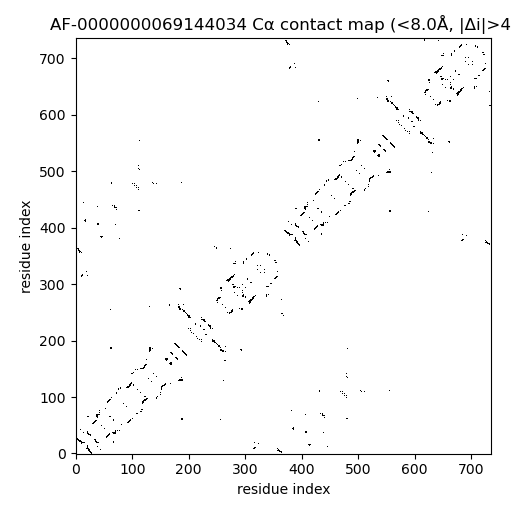109 1 87 139 SER A N 1
ATOM 1058 C CA . SER A 1 139 ? -12.43 1.068 -21.484 1 87 139 SER A CA 1
ATOM 1059 C C . SER A 1 139 ? -11.016 1.072 -22.047 1 87 139 SER A C 1
ATOM 1061 O O . SER A 1 139 ? -10.039 1.039 -21.297 1 87 139 SER A O 1
ATOM 1063 N N . PHE A 1 140 ? -10.992 1.128 -23.297 1 86.5 140 PHE A N 1
ATOM 1064 C CA . PHE A 1 140 ? -9.703 1.224 -23.984 1 86.5 140 PHE A CA 1
ATOM 1065 C C . PHE A 1 140 ? -8.969 2.498 -23.578 1 86.5 140 PHE A C 1
ATOM 1067 O O . PHE A 1 140 ? -7.754 2.486 -23.391 1 86.5 140 PHE A O 1
ATOM 1074 N N . GLU A 1 141 ? -9.664 3.51 -23.422 1 85.06 141 GLU A N 1
ATOM 1075 C CA . GLU A 1 141 ? -9.078 4.793 -23.047 1 85.06 141 GLU A CA 1
ATOM 1076 C C . GLU A 1 141 ? -8.414 4.711 -21.672 1 85.06 141 GLU A C 1
ATOM 1078 O O . GLU A 1 141 ? -7.344 5.281 -21.469 1 85.06 141 GLU A O 1
ATOM 1083 N N . MET A 1 142 ? -9.008 3.984 -20.844 1 88.31 142 MET A N 1
ATOM 1084 C CA . MET A 1 142 ? -8.508 3.871 -19.469 1 88.31 142 MET A CA 1
ATOM 1085 C C . MET A 1 142 ? -7.262 2.998 -19.422 1 88.31 142 MET A C 1
ATOM 1087 O O . MET A 1 142 ? -6.375 3.227 -18.594 1 88.31 142 MET A O 1
ATOM 1091 N N . THR A 1 143 ? -7.184 2.047 -20.312 1 91.38 143 THR A N 1
ATOM 1092 C CA . THR A 1 143 ? -6.113 1.063 -20.203 1 91.38 143 THR A CA 1
ATOM 1093 C C . THR A 1 143 ? -4.977 1.393 -21.172 1 91.38 143 THR A C 1
ATOM 1095 O O . THR A 1 143 ? -3.877 0.847 -21.047 1 91.38 143 THR A O 1
ATOM 1098 N N . SER A 1 144 ? -5.27 2.262 -22.062 1 86.75 144 SER A N 1
ATOM 1099 C CA . SER A 1 144 ? -4.258 2.59 -23.062 1 86.75 144 SER A CA 1
ATOM 1100 C C . SER A 1 144 ? -3.055 3.277 -22.422 1 86.75 144 SER A C 1
ATOM 1102 O O . SER A 1 144 ? -3.211 4.09 -21.516 1 86.75 144 SER A O 1
ATOM 1104 N N . GLU A 1 145 ? -1.974 2.779 -22.859 1 75.31 145 GLU A N 1
ATOM 1105 C CA . GLU A 1 145 ? -0.732 3.363 -22.359 1 75.31 145 GLU A CA 1
ATOM 1106 C C . GLU A 1 145 ? -0.251 4.492 -23.266 1 75.31 145 GLU A C 1
ATOM 1108 O O . GLU A 1 145 ? -0.393 4.422 -24.484 1 75.31 145 GLU A O 1
ATOM 1113 N N . SER A 1 146 ? -0.086 5.66 -22.547 1 72.5 146 SER A N 1
ATOM 1114 C CA . SER A 1 146 ? 0.487 6.777 -23.281 1 72.5 146 SER A CA 1
ATOM 1115 C C . SER A 1 146 ? 1.771 7.277 -22.625 1 72.5 146 SER A C 1
ATOM 1117 O O . SER A 1 146 ? 1.981 7.078 -21.422 1 72.5 146 SER A O 1
ATOM 1119 N N . GLY A 1 147 ? 2.793 7.371 -23.453 1 75.5 147 GLY A N 1
ATOM 1120 C CA . GLY A 1 147 ? 4.012 7.98 -22.938 1 75.5 147 GLY A CA 1
ATOM 1121 C C . GLY A 1 147 ? 5.223 7.078 -23.062 1 75.5 147 GLY A C 1
ATOM 1122 O O . GLY A 1 147 ? 5.141 5.988 -23.625 1 75.5 147 GLY A O 1
ATOM 1123 N N . ALA A 1 148 ? 6.266 7.535 -22.422 1 87.19 148 ALA A N 1
ATOM 1124 C CA . ALA A 1 148 ? 7.547 6.836 -22.484 1 87.19 148 ALA A CA 1
ATOM 1125 C C . ALA A 1 148 ? 7.605 5.699 -21.469 1 87.19 148 ALA A C 1
ATOM 1127 O O . ALA A 1 148 ? 6.965 5.762 -20.422 1 87.19 148 ALA A O 1
ATOM 1128 N N . LEU A 1 149 ? 8.297 4.66 -21.812 1 94.12 149 LEU A N 1
ATOM 1129 C CA . LEU A 1 149 ? 8.555 3.566 -20.891 1 94.12 149 LEU A CA 1
ATOM 1130 C C . LEU A 1 149 ? 9.266 4.074 -19.641 1 94.12 149 LEU A C 1
ATOM 1132 O O . LEU A 1 149 ? 10.094 4.988 -19.719 1 94.12 149 LEU A O 1
ATOM 1136 N N . HIS A 1 150 ? 8.828 3.533 -18.531 1 95.38 150 HIS A N 1
ATOM 1137 C CA . HIS A 1 150 ? 9.672 3.719 -17.359 1 95.38 150 HIS A CA 1
ATOM 1138 C C . HIS A 1 150 ? 11.109 3.293 -17.641 1 95.38 150 HIS A C 1
ATOM 1140 O O . HIS A 1 150 ? 11.344 2.346 -18.391 1 95.38 150 HIS A O 1
ATOM 1146 N N . PRO A 1 151 ? 12.102 3.926 -17.062 1 94.94 151 PRO A N 1
ATOM 1147 C CA . PRO A 1 151 ? 13.508 3.645 -17.375 1 94.94 151 PRO A CA 1
ATOM 1148 C C . PRO A 1 151 ? 13.859 2.166 -17.234 1 94.94 151 PRO A C 1
ATOM 1150 O O . PRO A 1 151 ? 14.695 1.652 -17.984 1 94.94 151 PRO A O 1
ATOM 1153 N N . GLN A 1 152 ? 13.273 1.477 -16.359 1 97.06 152 GLN A N 1
ATOM 1154 C CA . GLN A 1 152 ? 13.602 0.073 -16.141 1 97.06 152 GLN A CA 1
ATOM 1155 C C . GLN A 1 152 ? 12.555 -0.845 -16.75 1 97.06 152 GLN A C 1
ATOM 1157 O O . GLN A 1 152 ? 12.594 -2.062 -16.562 1 97.06 152 GLN A O 1
ATOM 1162 N N . GLU A 1 153 ? 11.578 -0.321 -17.422 1 97.88 153 GLU A N 1
ATOM 1163 C CA . GLU A 1 153 ? 10.523 -1.104 -18.062 1 97.88 153 GLU A CA 1
ATOM 1164 C C . GLU A 1 153 ? 10.953 -1.628 -19.422 1 97.88 153 GLU A C 1
ATOM 1166 O O . GLU A 1 153 ? 11.484 -0.874 -20.25 1 97.88 153 GLU A O 1
ATOM 1171 N N . GLN A 1 154 ? 10.828 -2.863 -19.594 1 97.69 154 GLN A N 1
ATOM 1172 C CA . GLN A 1 154 ? 10.938 -3.48 -20.922 1 97.69 154 GLN A CA 1
ATOM 1173 C C . GLN A 1 154 ? 9.555 -3.789 -21.484 1 97.69 154 GLN A C 1
ATOM 1175 O O . GLN A 1 154 ? 8.617 -4.074 -20.75 1 97.69 154 GLN A O 1
ATOM 1180 N N . LEU A 1 155 ? 9.469 -3.689 -22.75 1 95.5 155 LEU A N 1
ATOM 1181 C CA . LEU A 1 155 ? 8.18 -3.938 -23.391 1 95.5 155 LEU A CA 1
ATOM 1182 C C . LEU A 1 155 ? 7.746 -5.387 -23.188 1 95.5 155 LEU A C 1
ATOM 1184 O O . LEU A 1 155 ? 8.492 -6.312 -23.5 1 95.5 155 LEU A O 1
ATOM 1188 N N . GLY A 1 156 ? 6.605 -5.531 -22.578 1 96.62 156 GLY A N 1
ATOM 1189 C CA . GLY A 1 156 ? 6.035 -6.855 -22.406 1 96.62 156 GLY A CA 1
ATOM 1190 C C . GLY A 1 156 ? 5.129 -7.27 -23.547 1 96.62 156 GLY A C 1
ATOM 1191 O O . GLY A 1 156 ? 5.023 -6.555 -24.547 1 96.62 156 GLY A O 1
ATOM 1192 N N . ARG A 1 157 ? 4.543 -8.422 -23.406 1 97.25 157 ARG A N 1
ATOM 1193 C CA . ARG A 1 157 ? 3.668 -8.969 -24.438 1 97.25 157 ARG A CA 1
ATOM 1194 C C . ARG A 1 157 ? 2.199 -8.789 -24.078 1 97.25 157 ARG A C 1
ATOM 1196 O O . ARG A 1 157 ? 1.872 -8.57 -22.906 1 97.25 157 ARG A O 1
ATOM 1203 N N . ARG A 1 158 ? 1.458 -8.758 -25.156 1 97.25 158 ARG A N 1
ATOM 1204 C CA . ARG A 1 158 ? 0.02 -8.953 -25 1 97.25 158 ARG A CA 1
ATOM 1205 C C . ARG A 1 158 ? -0.366 -10.414 -25.234 1 97.25 158 ARG A C 1
ATOM 1207 O O . ARG A 1 158 ? -0.083 -10.969 -26.297 1 97.25 158 ARG A O 1
ATOM 1214 N N . VAL A 1 159 ? -0.964 -11.023 -24.25 1 98.69 159 VAL A N 1
ATOM 1215 C CA . VAL A 1 159 ? -1.31 -12.438 -24.312 1 98.69 159 VAL A CA 1
ATOM 1216 C C . VAL A 1 159 ? -2.801 -12.586 -24.609 1 98.69 159 VAL A C 1
ATOM 1218 O O . VAL A 1 159 ? -3.641 -12.07 -23.875 1 98.69 159 VAL A O 1
ATOM 1221 N N . SER A 1 160 ? -3.1 -13.312 -25.625 1 98.62 160 SER A N 1
ATOM 1222 C CA . SER A 1 160 ? -4.488 -13.516 -26.016 1 98.62 160 SER A CA 1
ATOM 1223 C C . SER A 1 160 ? -4.953 -14.93 -25.703 1 98.62 160 SER A C 1
ATOM 1225 O O . SER A 1 160 ? -4.133 -15.828 -25.516 1 98.62 160 SER A O 1
ATOM 1227 N N . LEU A 1 161 ? -6.203 -15.039 -25.625 1 98.38 161 LEU A N 1
ATOM 1228 C CA . LEU A 1 161 ? -6.816 -16.344 -25.391 1 98.38 161 LEU A CA 1
ATOM 1229 C C . LEU A 1 161 ? -6.52 -17.281 -26.547 1 98.38 161 LEU A C 1
ATOM 1231 O O . LEU A 1 161 ? -6.688 -16.922 -27.719 1 98.38 161 LEU A O 1
ATOM 1235 N N . ASP A 1 162 ? -5.984 -18.438 -26.234 1 97.75 162 ASP A N 1
ATOM 1236 C CA . ASP A 1 162 ? -5.918 -19.516 -27.203 1 97.75 162 ASP A CA 1
ATOM 1237 C C . ASP A 1 162 ? -7.258 -20.25 -27.297 1 97.75 162 ASP A C 1
ATOM 1239 O O . ASP A 1 162 ? -7.625 -21.016 -26.406 1 97.75 162 ASP A O 1
ATOM 1243 N N . VAL A 1 163 ? -7.887 -20.141 -28.359 1 95.12 163 VAL A N 1
ATOM 1244 C CA . VAL A 1 163 ? -9.242 -20.641 -28.531 1 95.12 163 VAL A CA 1
ATOM 1245 C C . VAL A 1 163 ? -9.25 -22.172 -28.422 1 95.12 163 VAL A C 1
ATOM 1247 O O . VAL A 1 163 ? -10.203 -22.75 -27.906 1 95.12 163 VAL A O 1
ATOM 1250 N N . SER A 1 164 ? -8.281 -22.797 -28.875 1 95.88 164 SER A N 1
ATOM 1251 C CA . SER A 1 164 ? -8.234 -24.25 -28.891 1 95.88 164 SER A CA 1
ATOM 1252 C C . SER A 1 164 ? -8.188 -24.828 -27.484 1 95.88 164 SER A C 1
ATOM 1254 O O . SER A 1 164 ? -8.82 -25.844 -27.188 1 95.88 164 SER A O 1
ATOM 1256 N N . THR A 1 165 ? -7.566 -24.141 -26.562 1 96.44 165 THR A N 1
ATOM 1257 C CA . THR A 1 165 ? -7.418 -24.656 -25.203 1 96.44 165 THR A CA 1
ATOM 1258 C C . THR A 1 165 ? -8.32 -23.891 -24.234 1 96.44 165 THR A C 1
ATOM 1260 O O . THR A 1 165 ? -8.523 -24.312 -23.094 1 96.44 165 THR A O 1
ATOM 1263 N N . ASP A 1 166 ? -8.82 -22.672 -24.719 1 98.19 166 ASP A N 1
ATOM 1264 C CA . ASP A 1 166 ? -9.602 -21.766 -23.875 1 98.19 166 ASP A CA 1
ATOM 1265 C C . ASP A 1 166 ? -8.805 -21.312 -22.656 1 98.19 166 ASP A C 1
ATOM 1267 O O . ASP A 1 166 ? -9.336 -21.281 -21.547 1 98.19 166 ASP A O 1
ATOM 1271 N N . CYS A 1 167 ? -7.52 -21.172 -22.844 1 98.56 167 CYS A N 1
ATOM 1272 C CA . CYS A 1 167 ? -6.582 -20.672 -21.844 1 98.56 167 CYS A CA 1
ATOM 1273 C C . CYS A 1 167 ? -5.609 -19.672 -22.453 1 98.56 167 CYS A C 1
ATOM 1275 O O . CYS A 1 167 ? -5.574 -19.5 -23.672 1 98.56 167 CYS A O 1
ATOM 1277 N N . TYR A 1 168 ? -4.941 -18.938 -21.625 1 98.81 168 TYR A N 1
ATOM 1278 C CA . TYR A 1 168 ? -3.846 -18.062 -22.016 1 98.81 168 TYR A CA 1
ATOM 1279 C C . TYR A 1 168 ? -2.496 -18.719 -21.75 1 98.81 168 TYR A C 1
ATOM 1281 O O . TYR A 1 168 ? -2.168 -19.031 -20.609 1 98.81 168 TYR A O 1
ATOM 1289 N N . MET A 1 169 ? -1.725 -18.953 -22.781 1 98.44 169 MET A N 1
ATOM 1290 C CA . MET A 1 169 ? -0.38 -19.484 -22.594 1 98.44 169 MET A CA 1
ATOM 1291 C C . MET A 1 169 ? 0.583 -18.391 -22.156 1 98.44 169 MET A C 1
ATOM 1293 O O . MET A 1 169 ? 0.921 -17.5 -22.938 1 98.44 169 MET A O 1
ATOM 1297 N N . LEU A 1 170 ? 1.038 -18.453 -20.906 1 98.75 170 LEU A N 1
ATOM 1298 C CA . LEU A 1 170 ? 1.921 -17.406 -20.406 1 98.75 170 LEU A CA 1
ATOM 1299 C C . LEU A 1 170 ? 3.371 -17.688 -20.781 1 98.75 170 LEU A C 1
ATOM 1301 O O . LEU A 1 170 ? 4.023 -16.875 -21.422 1 98.75 170 LEU A O 1
ATOM 1305 N N . PHE A 1 171 ? 3.9 -18.875 -20.359 1 98 171 PHE A N 1
ATOM 1306 C CA . PHE A 1 171 ? 5.238 -19.281 -20.766 1 98 171 PHE A CA 1
ATOM 1307 C C . PHE A 1 171 ? 5.438 -20.781 -20.547 1 98 171 PHE A C 1
ATOM 1309 O O . PHE A 1 171 ? 4.625 -21.422 -19.875 1 98 171 PHE A O 1
ATOM 1316 N N . GLN A 1 172 ? 6.34 -21.344 -21.234 1 97.25 172 GLN A N 1
ATOM 1317 C CA . GLN A 1 172 ? 6.816 -22.703 -21.062 1 97.25 172 GLN A CA 1
ATOM 1318 C C . GLN A 1 172 ? 8.344 -22.766 -21.047 1 97.25 172 GLN A C 1
ATOM 1320 O O . GLN A 1 172 ? 9.008 -22.078 -21.828 1 97.25 172 GLN A O 1
ATOM 1325 N N . ASP A 1 173 ? 8.875 -23.375 -20.031 1 94.62 173 ASP A N 1
ATOM 1326 C CA . ASP A 1 173 ? 10.32 -23.594 -19.984 1 94.62 173 ASP A CA 1
ATOM 1327 C C . ASP A 1 173 ? 10.641 -25.078 -19.781 1 94.62 173 ASP A C 1
ATOM 1329 O O . ASP A 1 173 ? 9.828 -25.953 -20.109 1 94.62 173 ASP A O 1
ATOM 1333 N N . LYS A 1 174 ? 11.828 -25.406 -19.422 1 92.75 174 LYS A N 1
ATOM 1334 C CA . LYS A 1 174 ? 12.266 -26.797 -19.328 1 92.75 174 LYS A CA 1
ATOM 1335 C C . LYS A 1 174 ? 11.531 -27.547 -18.219 1 92.75 174 LYS A C 1
ATOM 1337 O O . LYS A 1 174 ? 11.438 -28.766 -18.25 1 92.75 174 LYS A O 1
ATOM 1342 N N . ARG A 1 175 ? 10.875 -26.75 -17.375 1 93.94 175 ARG A N 1
ATOM 1343 C CA . ARG A 1 175 ? 10.32 -27.406 -16.203 1 93.94 175 ARG A CA 1
ATOM 1344 C C . ARG A 1 175 ? 8.812 -27.219 -16.109 1 93.94 175 ARG A C 1
ATOM 1346 O O . ARG A 1 175 ? 8.094 -28.094 -15.641 1 93.94 175 ARG A O 1
ATOM 1353 N N . PHE A 1 176 ? 8.383 -25.984 -16.578 1 97 176 PHE A N 1
ATOM 1354 C CA . PHE A 1 176 ? 7 -25.641 -16.281 1 97 176 PHE A CA 1
ATOM 1355 C C . PHE A 1 176 ? 6.273 -25.188 -17.531 1 97 176 PHE A C 1
ATOM 1357 O O . PHE A 1 176 ? 6.895 -24.672 -18.469 1 97 176 PHE A O 1
ATOM 1364 N N . VAL A 1 177 ? 5.043 -25.5 -17.562 1 98 177 VAL A N 1
ATOM 1365 C CA . VAL A 1 177 ? 4.082 -24.812 -18.406 1 98 177 VAL A CA 1
ATOM 1366 C C . VAL A 1 177 ? 3.107 -24.016 -17.531 1 98 177 VAL A C 1
ATOM 1368 O O . VAL A 1 177 ? 2.518 -24.562 -16.594 1 98 177 VAL A O 1
ATOM 1371 N N . VAL A 1 178 ? 2.986 -22.734 -17.781 1 98.69 178 VAL A N 1
ATOM 1372 C CA . VAL A 1 178 ? 2.119 -21.875 -16.969 1 98.69 178 VAL A CA 1
ATOM 1373 C C . VAL A 1 178 ? 1.04 -21.25 -17.859 1 98.69 178 VAL A C 1
ATOM 1375 O O . VAL A 1 178 ? 1.344 -20.672 -18.906 1 98.69 178 VAL A O 1
ATOM 1378 N N . LYS A 1 179 ? -0.176 -21.438 -17.438 1 98.81 179 LYS A N 1
ATOM 1379 C CA . LYS A 1 179 ? -1.338 -20.922 -18.156 1 98.81 179 LYS A CA 1
ATOM 1380 C C . LYS A 1 179 ? -2.23 -20.094 -17.234 1 98.81 179 LYS A C 1
ATOM 1382 O O . LYS A 1 179 ? -2.162 -20.219 -16.016 1 98.81 179 LYS A O 1
ATOM 1387 N N . ALA A 1 180 ? -2.949 -19.203 -17.875 1 98.94 180 ALA A N 1
ATOM 1388 C CA . ALA A 1 180 ? -4.035 -18.516 -17.188 1 98.94 180 ALA A CA 1
ATOM 1389 C C . ALA A 1 180 ? -5.391 -18.875 -17.781 1 98.94 180 ALA A C 1
ATOM 1391 O O . ALA A 1 180 ? -5.461 -19.359 -18.922 1 98.94 180 ALA A O 1
ATOM 1392 N N . PHE A 1 181 ? -6.449 -18.734 -17.062 1 98.88 181 PHE A N 1
ATOM 1393 C CA . PHE A 1 181 ? -7.805 -18.984 -17.531 1 98.88 181 PHE A CA 1
ATOM 1394 C C . PHE A 1 181 ? -8.781 -17.969 -16.969 1 98.88 181 PHE A C 1
ATOM 1396 O O . PHE A 1 181 ? -8.461 -17.25 -16.016 1 98.88 181 PHE A O 1
ATOM 1403 N N . ARG A 1 182 ? -9.938 -17.859 -17.516 1 98.88 182 ARG A N 1
ATOM 1404 C CA . ARG A 1 182 ? -10.867 -16.781 -17.219 1 98.88 182 ARG A CA 1
ATOM 1405 C C . ARG A 1 182 ? -11.766 -17.141 -16.031 1 98.88 182 ARG A C 1
ATOM 1407 O O . ARG A 1 182 ? -12.203 -18.281 -15.906 1 98.88 182 ARG A O 1
ATOM 1414 N N . LEU A 1 183 ? -11.984 -16.203 -15.234 1 98.88 183 LEU A N 1
ATOM 1415 C CA . LEU A 1 183 ? -12.93 -16.25 -14.125 1 98.88 183 LEU A CA 1
ATOM 1416 C C . LEU A 1 183 ? -13.922 -15.102 -14.211 1 98.88 183 LEU A C 1
ATOM 1418 O O . LEU A 1 183 ? -13.648 -14.078 -14.844 1 98.88 183 LEU A O 1
ATOM 1422 N N . PHE A 1 184 ? -15.07 -15.281 -13.586 1 98.81 184 PHE A N 1
ATOM 1423 C CA . PHE A 1 184 ? -16.078 -14.227 -13.547 1 98.81 184 PHE A CA 1
ATOM 1424 C C . PHE A 1 184 ? -16.047 -13.5 -12.203 1 98.81 184 PHE A C 1
ATOM 1426 O O . PHE A 1 184 ? -16.188 -14.125 -11.148 1 98.81 184 PHE A O 1
ATOM 1433 N N . HIS A 1 185 ? -15.875 -12.273 -12.18 1 98.69 185 HIS A N 1
ATOM 1434 C CA . HIS A 1 185 ? -15.805 -11.398 -11.008 1 98.69 185 HIS A CA 1
ATOM 1435 C C . HIS A 1 185 ? -16.328 -10.008 -11.336 1 98.69 185 HIS A C 1
ATOM 1437 O O . HIS A 1 185 ? -16.844 -9.773 -12.43 1 98.69 185 HIS A O 1
ATOM 1443 N N . ARG A 1 186 ? -16.344 -9.062 -10.43 1 98 186 ARG A N 1
ATOM 1444 C CA . ARG A 1 186 ? -16.844 -7.711 -10.625 1 98 186 ARG A CA 1
ATOM 1445 C C . ARG A 1 186 ? -16.016 -6.969 -11.672 1 98 186 ARG A C 1
ATOM 1447 O O . ARG A 1 186 ? -16.531 -6.059 -12.336 1 98 186 ARG A O 1
ATOM 1454 N N . VAL A 1 187 ? -14.766 -7.312 -11.773 1 98.12 187 VAL A N 1
ATOM 1455 C CA . VAL A 1 187 ? -13.852 -6.934 -12.844 1 98.12 187 VAL A CA 1
ATOM 1456 C C . VAL A 1 187 ? -13.219 -8.188 -13.445 1 98.12 187 VAL A C 1
ATOM 1458 O O . VAL A 1 187 ? -13.227 -9.25 -12.828 1 98.12 187 VAL A O 1
ATOM 1461 N N . PRO A 1 188 ? -12.688 -8.094 -14.688 1 98.44 188 PRO A N 1
ATOM 1462 C CA . PRO A 1 188 ? -12.086 -9.297 -15.266 1 98.44 188 PRO A CA 1
ATOM 1463 C C . PRO A 1 188 ? -11.016 -9.906 -14.359 1 98.44 188 PRO A C 1
ATOM 1465 O O . PRO A 1 188 ? -10.148 -9.195 -13.859 1 98.44 188 PRO A O 1
ATOM 1468 N N . SER A 1 189 ? -11.117 -11.172 -14.141 1 98.81 189 SER A N 1
ATOM 1469 C CA . SER A 1 189 ? -10.227 -11.906 -13.25 1 98.81 189 SER A CA 1
ATOM 1470 C C . SER A 1 189 ? -9.688 -13.164 -13.914 1 98.81 189 SER A C 1
ATOM 1472 O O . SER A 1 189 ? -10.25 -13.641 -14.906 1 98.81 189 SER A O 1
ATOM 1474 N N . PHE A 1 190 ? -8.57 -13.633 -13.422 1 98.94 190 PHE A N 1
ATOM 1475 C CA . PHE A 1 190 ? -7.902 -14.805 -13.977 1 98.94 190 PHE A CA 1
ATOM 1476 C C . PHE A 1 190 ? -7.516 -15.781 -12.875 1 98.94 190 PHE A C 1
ATOM 1478 O O . PHE A 1 190 ? -7.309 -15.383 -11.727 1 98.94 190 PHE A O 1
ATOM 1485 N N . GLY A 1 191 ? -7.508 -17.047 -13.211 1 98.94 191 GLY A N 1
ATOM 1486 C CA . GLY A 1 191 ? -6.77 -18.062 -12.477 1 98.94 191 GLY A CA 1
ATOM 1487 C C . GLY A 1 191 ? -5.504 -18.516 -13.188 1 98.94 191 GLY A C 1
ATOM 1488 O O . GLY A 1 191 ? -5.293 -18.188 -14.352 1 98.94 191 GLY A O 1
ATOM 1489 N N . PHE A 1 192 ? -4.656 -19.203 -12.469 1 98.94 192 PHE A N 1
ATOM 1490 C CA . PHE A 1 192 ? -3.371 -19.625 -13.008 1 98.94 192 PHE A CA 1
ATOM 1491 C C . PHE A 1 192 ? -3.141 -21.109 -12.742 1 98.94 192 PHE A C 1
ATOM 1493 O O . PHE A 1 192 ? -3.506 -21.625 -11.68 1 98.94 192 PHE A O 1
ATOM 1500 N N . CYS A 1 193 ? -2.549 -21.781 -13.68 1 98.88 193 CYS A N 1
ATOM 1501 C CA . CYS A 1 193 ? -2.123 -23.172 -13.555 1 98.88 193 CYS A CA 1
ATOM 1502 C C . CYS A 1 193 ? -0.625 -23.312 -13.797 1 98.88 193 CYS A C 1
ATOM 1504 O O . CYS A 1 193 ? -0.128 -22.953 -14.867 1 98.88 193 CYS A O 1
ATOM 1506 N N . VAL A 1 194 ? 0.053 -23.703 -12.805 1 98.62 194 VAL A N 1
ATOM 1507 C CA . VAL A 1 194 ? 1.469 -24.047 -12.898 1 98.62 194 VAL A CA 1
ATOM 1508 C C . VAL A 1 194 ? 1.633 -25.562 -12.969 1 98.62 194 VAL A C 1
ATOM 1510 O O . VAL A 1 194 ? 1.39 -26.266 -11.984 1 98.62 194 VAL A O 1
ATOM 1513 N N . GLN A 1 195 ? 2.078 -26.031 -14.102 1 97.75 195 GLN A N 1
ATOM 1514 C CA . GLN A 1 195 ? 2.201 -27.469 -14.312 1 97.75 195 GLN A CA 1
ATOM 1515 C C . GLN A 1 195 ? 3.648 -27.875 -14.594 1 97.75 195 GLN A C 1
ATOM 1517 O O . GLN A 1 195 ? 4.254 -27.391 -15.555 1 97.75 195 GLN A O 1
ATOM 1522 N N . GLU A 1 196 ? 4.16 -28.672 -13.711 1 96.38 196 GLU A N 1
ATOM 1523 C CA . GLU A 1 196 ? 5.457 -29.281 -13.969 1 96.38 196 GLU A CA 1
ATOM 1524 C C . GLU A 1 196 ? 5.363 -30.344 -15.062 1 96.38 196 GLU A C 1
ATOM 1526 O O . GLU A 1 196 ? 4.375 -31.078 -15.141 1 96.38 196 GLU A O 1
ATOM 1531 N N . HIS A 1 197 ? 6.418 -30.391 -15.922 1 94.81 197 HIS A N 1
ATOM 1532 C CA . HIS A 1 197 ? 6.453 -31.453 -16.922 1 94.81 197 HIS A CA 1
ATOM 1533 C C . HIS A 1 197 ? 6.539 -32.812 -16.281 1 94.81 197 HIS A C 1
ATOM 1535 O O . HIS A 1 197 ? 7.105 -32.969 -15.195 1 94.81 197 HIS A O 1
ATOM 1541 N N . ASP A 1 198 ? 6.031 -33.75 -17.062 1 93.25 198 ASP A N 1
ATOM 1542 C CA . ASP A 1 198 ? 6.195 -35.125 -16.625 1 93.25 198 ASP A CA 1
ATOM 1543 C C . ASP A 1 198 ? 7.668 -35.531 -16.609 1 93.25 198 ASP A C 1
ATOM 1545 O O . ASP A 1 198 ? 8.469 -35 -17.375 1 93.25 198 ASP A O 1
ATOM 1549 N N . ARG A 1 199 ? 7.945 -36.375 -15.742 1 88.12 199 ARG A N 1
ATOM 1550 C CA . ARG A 1 199 ? 9.281 -36.969 -15.695 1 88.12 199 ARG A CA 1
ATOM 1551 C C . ARG A 1 199 ? 9.273 -38.406 -16.25 1 88.12 199 ARG A C 1
ATOM 1553 O O . ARG A 1 199 ? 8.305 -39.125 -16.047 1 88.12 199 ARG A O 1
ATOM 1560 N N . PRO A 1 200 ? 10.406 -38.625 -16.922 1 83.38 200 PRO A N 1
ATOM 1561 C CA . PRO A 1 200 ? 10.461 -40 -17.422 1 83.38 200 PRO A CA 1
ATOM 1562 C C . PRO A 1 200 ? 10.422 -41.031 -16.312 1 83.38 200 PRO A C 1
ATOM 1564 O O . PRO A 1 200 ? 10.969 -40.812 -15.227 1 83.38 200 PRO A O 1
ATOM 1567 N N . GLY A 1 201 ? 9.773 -42.031 -16.609 1 82.75 201 GLY A N 1
ATOM 1568 C CA . GLY A 1 201 ? 9.734 -43.125 -15.648 1 82.75 201 GLY A CA 1
ATOM 1569 C C . GLY A 1 201 ? 11.102 -43.75 -15.398 1 82.75 201 GLY A C 1
ATOM 1570 O O . GLY A 1 201 ? 12.047 -43.5 -16.156 1 82.75 201 GLY A O 1
ATOM 1571 N N . ARG A 1 202 ? 11.195 -44.531 -14.305 1 84.94 202 ARG A N 1
ATOM 1572 C CA . ARG A 1 202 ? 12.438 -45.25 -13.984 1 84.94 202 ARG A CA 1
ATOM 1573 C C . ARG A 1 202 ? 12.641 -46.438 -14.891 1 84.94 202 ARG A C 1
ATOM 1575 O O . ARG A 1 202 ? 11.68 -47 -15.43 1 84.94 202 ARG A O 1
ATOM 1582 N N . LEU A 1 203 ? 13.867 -46.688 -15.188 1 87.12 203 LEU A N 1
ATOM 1583 C CA . LEU A 1 203 ? 14.203 -47.906 -15.914 1 87.12 203 LEU A CA 1
ATOM 1584 C C . LEU A 1 203 ? 13.844 -49.125 -15.102 1 87.12 203 LEU A C 1
ATOM 1586 O O . LEU A 1 203 ? 14.148 -49.219 -13.906 1 87.12 203 LEU A O 1
ATOM 1590 N N . ASN A 1 204 ? 13.055 -50 -15.703 1 88.44 204 ASN A N 1
ATOM 1591 C CA . ASN A 1 204 ? 12.781 -51.281 -15.062 1 88.44 204 ASN A CA 1
ATOM 1592 C C . ASN A 1 204 ? 14.031 -52.188 -15.023 1 88.44 204 ASN A C 1
ATOM 1594 O O . ASN A 1 204 ? 14.227 -53 -15.906 1 88.44 204 ASN A O 1
ATOM 1598 N N . THR A 1 205 ? 14.742 -52 -14.023 1 88.44 205 THR A N 1
ATOM 1599 C CA . THR A 1 205 ? 16.031 -52.656 -13.945 1 88.44 205 THR A CA 1
ATOM 1600 C C . THR A 1 205 ? 15.867 -54.188 -13.844 1 88.44 205 THR A C 1
ATOM 1602 O O . THR A 1 205 ? 16.688 -54.938 -14.352 1 88.44 205 THR A O 1
ATOM 1605 N N . GLU A 1 206 ? 14.805 -54.625 -13.117 1 88.75 206 GLU A N 1
ATOM 1606 C CA . GLU A 1 206 ? 14.547 -56.062 -13.008 1 88.75 206 GLU A CA 1
ATOM 1607 C C . GLU A 1 206 ? 14.281 -56.688 -14.383 1 88.75 206 GLU A C 1
ATOM 1609 O O . GLU A 1 206 ? 14.836 -57.719 -14.711 1 88.75 206 GLU A O 1
ATOM 1614 N N . LEU A 1 207 ? 13.508 -55.969 -15.062 1 89.81 207 LEU A N 1
ATOM 1615 C CA . LEU A 1 207 ? 13.195 -56.438 -16.406 1 89.81 207 LEU A CA 1
ATOM 1616 C C . LEU A 1 207 ? 14.445 -56.438 -17.281 1 89.81 207 LEU A C 1
ATOM 1618 O O . LEU A 1 207 ? 14.648 -57.344 -18.094 1 89.81 207 LEU A O 1
ATOM 1622 N N . LEU A 1 208 ? 15.234 -55.5 -17.125 1 90.31 208 LEU A N 1
ATOM 1623 C CA . LEU A 1 208 ? 16.453 -55.406 -17.922 1 90.31 208 LEU A CA 1
ATOM 1624 C C . LEU A 1 208 ? 17.406 -56.531 -17.609 1 90.31 208 LEU A C 1
ATOM 1626 O O . LEU A 1 208 ? 18.016 -57.094 -18.516 1 90.31 208 LEU A O 1
ATOM 1630 N N . LYS A 1 209 ? 17.453 -56.812 -16.344 1 88.56 209 LYS A N 1
ATOM 1631 C CA . LYS A 1 209 ? 18.281 -57.938 -15.945 1 88.56 209 LYS A CA 1
ATOM 1632 C C . LYS A 1 209 ? 17.75 -59.25 -16.547 1 88.56 209 LYS A C 1
ATOM 1634 O O . LYS A 1 209 ? 18.531 -60.062 -17.016 1 88.56 209 LYS A O 1
ATOM 1639 N N . GLU A 1 210 ? 16.5 -59.375 -16.516 1 90.69 210 GLU A N 1
ATOM 1640 C CA . GLU A 1 210 ? 15.867 -60.562 -17.078 1 90.69 210 GLU A CA 1
ATOM 1641 C C . GLU A 1 210 ? 16.125 -60.656 -18.578 1 90.69 210 GLU A C 1
ATOM 1643 O O . GLU A 1 210 ? 16.219 -61.781 -19.109 1 90.69 210 GLU A O 1
ATOM 1648 N N . LEU A 1 211 ? 16.297 -59.531 -19.109 1 89.56 211 LEU A N 1
ATOM 1649 C CA . LEU A 1 211 ? 16.516 -59.5 -20.547 1 89.56 211 LEU A CA 1
ATOM 1650 C C . LEU A 1 211 ? 18 -59.625 -20.891 1 89.56 211 LEU A C 1
ATOM 1652 O O . LEU A 1 211 ? 18.375 -59.625 -22.062 1 89.56 211 LEU A O 1
ATOM 1656 N N . GLY A 1 212 ? 18.812 -59.656 -19.828 1 86.75 212 GLY A N 1
ATOM 1657 C CA . GLY A 1 212 ? 20.234 -59.906 -20.031 1 86.75 212 GLY A CA 1
ATOM 1658 C C . GLY A 1 212 ? 21.047 -58.625 -20.125 1 86.75 212 GLY A C 1
ATOM 1659 O O . GLY A 1 212 ? 22.188 -58.656 -20.578 1 86.75 212 GLY A O 1
ATOM 1660 N N . LEU A 1 213 ? 20.344 -57.594 -19.859 1 87.69 213 LEU A N 1
ATOM 1661 C CA . LEU A 1 213 ? 21.078 -56.312 -19.906 1 87.69 213 LEU A CA 1
ATOM 1662 C C . LEU A 1 213 ? 21.516 -55.906 -18.516 1 87.69 213 LEU A C 1
ATOM 1664 O O . LEU A 1 213 ? 20.672 -55.594 -17.672 1 87.69 213 LEU A O 1
ATOM 1668 N N . ASN A 1 214 ? 22.875 -55.906 -18.297 1 84.94 214 ASN A N 1
ATOM 1669 C CA . ASN A 1 214 ? 23.422 -55.469 -17.031 1 84.94 214 ASN A CA 1
ATOM 1670 C C . ASN A 1 214 ? 23.609 -53.938 -16.984 1 84.94 214 ASN A C 1
ATOM 1672 O O . ASN A 1 214 ? 23.641 -53.281 -18.016 1 84.94 214 ASN A O 1
ATOM 1676 N N . PRO A 1 215 ? 23.625 -53.375 -15.703 1 86.38 215 PRO A N 1
ATOM 1677 C CA . PRO A 1 215 ? 23.812 -51.906 -15.547 1 86.38 215 PRO A CA 1
ATOM 1678 C C . PRO A 1 215 ? 25.062 -51.406 -16.281 1 86.38 215 PRO A C 1
ATOM 1680 O O . PRO A 1 215 ? 26.109 -52.031 -16.234 1 86.38 215 PRO A O 1
ATOM 1683 N N . GLY A 1 216 ? 24.953 -50.375 -17.094 1 85.62 216 GLY A N 1
ATOM 1684 C CA . GLY A 1 216 ? 26.016 -49.75 -17.891 1 85.62 216 GLY A CA 1
ATOM 1685 C C . GLY A 1 216 ? 25.531 -48.625 -18.766 1 85.62 216 GLY A C 1
ATOM 1686 O O . GLY A 1 216 ? 24.438 -48.094 -18.562 1 85.62 216 GLY A O 1
ATOM 1687 N N . PRO A 1 217 ? 26.297 -48.188 -19.609 1 89.06 217 PRO A N 1
ATOM 1688 C CA . PRO A 1 217 ? 25.969 -47.062 -20.5 1 89.06 217 PRO A CA 1
ATOM 1689 C C . PRO A 1 217 ? 24.688 -47.281 -21.281 1 89.06 217 PRO A C 1
ATOM 1691 O O . PRO A 1 217 ? 24.016 -46.344 -21.672 1 89.06 217 PRO A O 1
ATOM 1694 N N . GLN A 1 218 ? 24.359 -48.625 -21.422 1 88.94 218 GLN A N 1
ATOM 1695 C CA . GLN A 1 218 ? 23.156 -48.969 -22.188 1 88.94 218 GLN A CA 1
ATOM 1696 C C . GLN A 1 218 ? 21.891 -48.531 -21.453 1 88.94 218 GLN A C 1
ATOM 1698 O O . GLN A 1 218 ? 20.891 -48.156 -22.078 1 88.94 218 GLN A O 1
ATOM 1703 N N . TYR A 1 219 ? 21.953 -48.594 -20.094 1 88.94 219 TYR A N 1
ATOM 1704 C CA . TYR A 1 219 ? 20.844 -48.094 -19.297 1 88.94 219 TYR A CA 1
ATOM 1705 C C . TYR A 1 219 ? 20.594 -46.625 -19.578 1 88.94 219 TYR A C 1
ATOM 1707 O O . TYR A 1 219 ? 19.438 -46.188 -19.703 1 88.94 219 TYR A O 1
ATOM 1715 N N . GLY A 1 220 ? 21.641 -45.875 -19.75 1 86.75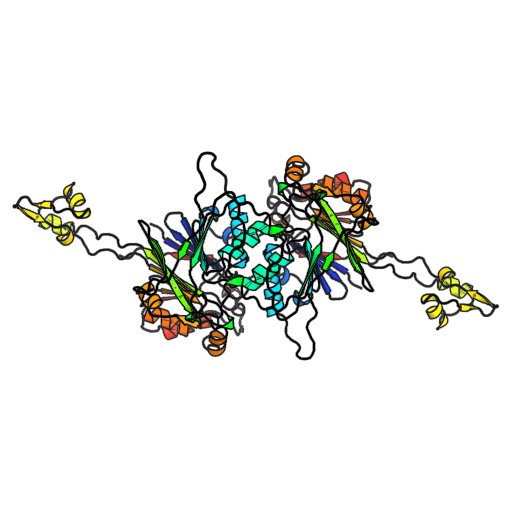 220 GLY A N 1
ATOM 1716 C CA . GLY A 1 220 ? 21.531 -44.438 -20.047 1 86.75 220 GLY A CA 1
ATOM 1717 C C . GLY A 1 220 ? 20.922 -44.188 -21.422 1 86.75 220 GLY A C 1
ATOM 1718 O O . GLY A 1 220 ? 20.125 -43.25 -21.578 1 86.75 220 GLY A O 1
ATOM 1719 N N . ARG A 1 221 ? 21.281 -45 -22.312 1 88.38 221 ARG A N 1
ATOM 1720 C CA . ARG A 1 221 ? 20.734 -44.875 -23.656 1 88.38 221 ARG A CA 1
ATOM 1721 C C . ARG A 1 221 ? 19.234 -45.125 -23.672 1 88.38 221 ARG A C 1
ATOM 1723 O O . ARG A 1 221 ? 18.484 -44.375 -24.312 1 88.38 221 ARG A O 1
ATOM 1730 N N . LEU A 1 222 ? 18.875 -46.156 -22.953 1 87.88 222 LEU A N 1
ATOM 1731 C CA . LEU A 1 222 ? 17.453 -46.469 -22.859 1 87.88 222 LEU A CA 1
ATOM 1732 C C . LEU A 1 222 ? 16.688 -45.344 -22.172 1 87.88 222 LEU A C 1
ATOM 1734 O O . LEU A 1 222 ? 15.594 -44.938 -22.625 1 87.88 222 LEU A O 1
ATOM 1738 N N . LYS A 1 223 ? 17.312 -44.75 -21.234 1 83 223 LYS A N 1
ATOM 1739 C CA . LYS A 1 223 ? 16.672 -43.656 -20.516 1 83 223 LYS A CA 1
ATOM 1740 C C . LYS A 1 223 ? 16.516 -42.406 -21.406 1 83 223 LYS A C 1
ATOM 1742 O O . LYS A 1 223 ? 15.555 -41.656 -21.281 1 83 223 LYS A O 1
ATOM 1747 N N . ALA A 1 224 ? 17.469 -42.344 -22.297 1 81.62 224 ALA A N 1
ATOM 1748 C CA . ALA A 1 224 ? 17.453 -41.188 -23.203 1 81.62 224 ALA A CA 1
ATOM 1749 C C . ALA A 1 224 ? 16.516 -41.438 -24.391 1 81.62 224 ALA A C 1
ATOM 1751 O O . ALA A 1 224 ? 16.391 -40.594 -25.281 1 81.62 224 ALA A O 1
ATOM 1752 N N . GLY A 1 225 ? 15.914 -42.5 -24.375 1 82.62 225 GLY A N 1
ATOM 1753 C CA . GLY A 1 225 ? 14.945 -42.812 -25.406 1 82.62 225 GLY A CA 1
ATOM 1754 C C . GLY A 1 225 ? 15.539 -43.531 -26.594 1 82.62 225 GLY A C 1
ATOM 1755 O O . GLY A 1 225 ? 14.883 -43.719 -27.625 1 82.62 225 GLY A O 1
ATOM 1756 N N . GLU A 1 226 ? 16.812 -43.969 -26.359 1 88.69 226 GLU A N 1
ATOM 1757 C CA . GLU A 1 226 ? 17.484 -44.625 -27.469 1 88.69 226 GLU A CA 1
ATOM 1758 C C . GLU A 1 226 ? 17.312 -46.156 -27.391 1 88.69 226 GLU A C 1
ATOM 1760 O O . GLU A 1 226 ? 17.375 -46.75 -26.297 1 88.69 226 GLU A O 1
ATOM 1765 N N . PRO A 1 227 ? 17.094 -46.781 -28.562 1 91.69 227 PRO A N 1
ATOM 1766 C CA . PRO A 1 227 ? 17.016 -48.219 -28.547 1 91.69 227 PRO A CA 1
ATOM 1767 C C . PRO A 1 227 ? 18.375 -48.906 -28.312 1 91.69 227 PRO A C 1
ATOM 1769 O O . PRO A 1 227 ? 19.406 -48.312 -28.625 1 91.69 227 PRO A O 1
ATOM 1772 N N . VAL A 1 228 ? 18.375 -50 -27.703 1 92.25 228 VAL A N 1
ATOM 1773 C CA . VAL A 1 228 ? 19.578 -50.75 -27.422 1 92.25 228 VAL A CA 1
ATOM 1774 C C . VAL A 1 228 ? 19.422 -52.188 -27.953 1 92.25 228 VAL A C 1
ATOM 1776 O O . VAL A 1 228 ? 18.391 -52.812 -27.766 1 92.25 228 VAL A O 1
ATOM 1779 N N . THR A 1 229 ? 20.375 -52.625 -28.656 1 92.19 229 THR A N 1
ATOM 1780 C CA . THR A 1 229 ? 20.375 -54 -29.141 1 92.19 229 THR A CA 1
ATOM 1781 C C . THR A 1 229 ? 21 -54.938 -28.125 1 92.19 229 THR A C 1
ATOM 1783 O O . THR A 1 229 ? 22.125 -54.719 -27.688 1 92.19 229 THR A O 1
ATOM 1786 N N . LEU A 1 230 ? 20.234 -55.969 -27.844 1 90.81 230 LEU A N 1
ATOM 1787 C CA . LEU A 1 230 ? 20.703 -56.969 -26.891 1 90.81 230 LEU A CA 1
ATOM 1788 C C . LEU A 1 230 ? 21.688 -57.938 -27.562 1 90.81 230 LEU A C 1
ATOM 1790 O O . LEU A 1 230 ? 21.875 -57.875 -28.781 1 90.81 230 LEU A O 1
ATOM 1794 N N . GLU A 1 231 ? 22.297 -58.719 -26.781 1 86.31 231 GLU A N 1
ATOM 1795 C CA . GLU A 1 231 ? 23.281 -59.688 -27.281 1 86.31 231 GLU A CA 1
ATOM 1796 C C . GLU A 1 231 ? 22.641 -60.719 -28.219 1 86.31 231 GLU A C 1
ATOM 1798 O O . GLU A 1 231 ? 23.266 -61.188 -29.172 1 86.31 231 GLU A O 1
ATOM 1803 N N . ASN A 1 232 ? 21.406 -60.969 -28 1 88.19 232 ASN A N 1
ATOM 1804 C CA . ASN A 1 232 ? 20.688 -61.969 -28.797 1 88.19 232 ASN A CA 1
ATOM 1805 C C . ASN A 1 232 ? 20.141 -61.344 -30.094 1 88.19 232 ASN A C 1
ATOM 1807 O O . ASN A 1 232 ? 19.453 -62.031 -30.859 1 88.19 232 ASN A O 1
ATOM 1811 N N . GLY A 1 233 ? 20.375 -60.031 -30.297 1 89.62 233 GLY A N 1
ATOM 1812 C CA . GLY A 1 233 ? 19.969 -59.406 -31.531 1 89.62 233 GLY A CA 1
ATOM 1813 C C . GLY A 1 233 ? 18.656 -58.625 -31.406 1 89.62 233 GLY A C 1
ATOM 1814 O O . GLY A 1 233 ? 18.297 -57.875 -32.312 1 89.62 233 GLY A O 1
ATOM 1815 N N . ARG A 1 234 ? 17.969 -58.875 -30.281 1 91.19 234 ARG A N 1
ATOM 1816 C CA . ARG A 1 234 ? 16.703 -58.156 -30.078 1 91.19 234 ARG A CA 1
ATOM 1817 C C . ARG A 1 234 ? 16.938 -56.688 -29.812 1 91.19 234 ARG A C 1
ATOM 1819 O O . ARG A 1 234 ? 17.797 -56.312 -29.016 1 91.19 234 ARG A O 1
ATOM 1826 N N . VAL A 1 235 ? 16.25 -55.812 -30.516 1 92.81 235 VAL A N 1
ATOM 1827 C CA . VAL A 1 235 ? 16.297 -54.375 -30.266 1 92.81 235 VAL A CA 1
ATOM 1828 C C . VAL A 1 235 ? 15.32 -54.031 -29.156 1 92.81 235 VAL A C 1
ATOM 1830 O O . VAL A 1 235 ? 14.117 -54.25 -29.297 1 92.81 235 VAL A O 1
ATOM 1833 N N . LEU A 1 236 ? 15.859 -53.594 -28.078 1 90.38 236 LEU A N 1
ATOM 1834 C CA . LEU A 1 236 ? 15.055 -53.188 -26.922 1 90.38 236 LEU A CA 1
ATOM 1835 C C . LEU A 1 236 ? 14.727 -51.688 -27 1 90.38 236 LEU A C 1
ATOM 1837 O O . LEU A 1 236 ? 15.633 -50.844 -27.062 1 90.38 236 LEU A O 1
ATOM 1841 N N . LEU A 1 237 ? 13.43 -51.406 -27.031 1 91.38 237 LEU A N 1
ATOM 1842 C CA . LEU A 1 237 ? 13 -50 -27.047 1 91.38 237 LEU A CA 1
ATOM 1843 C C . LEU A 1 237 ? 12.836 -49.469 -25.625 1 91.38 237 LEU A C 1
ATOM 1845 O O . LEU A 1 237 ? 12.469 -50.219 -24.719 1 91.38 237 LEU A O 1
ATOM 1849 N N . SER A 1 238 ? 13.141 -48.188 -25.438 1 87.25 238 SER A N 1
ATOM 1850 C CA . SER A 1 238 ? 13.047 -47.531 -24.125 1 87.25 238 SER A CA 1
ATOM 1851 C C . SER A 1 238 ? 11.672 -47.75 -23.5 1 87.25 238 SER A C 1
ATOM 1853 O O . SER A 1 238 ? 11.57 -48 -22.312 1 87.25 238 SER A O 1
ATOM 1855 N N . GLY A 1 239 ? 10.656 -47.656 -24.297 1 86.38 239 GLY A N 1
ATOM 1856 C CA . GLY A 1 239 ? 9.289 -47.781 -23.812 1 86.38 239 GLY A CA 1
ATOM 1857 C C . GLY A 1 239 ? 8.977 -49.125 -23.219 1 86.38 239 GLY A C 1
ATOM 1858 O O . GLY A 1 239 ? 8.055 -49.281 -22.422 1 86.38 239 GLY A O 1
ATOM 1859 N N . GLU A 1 240 ? 9.773 -50.094 -23.609 1 86.31 240 GLU A N 1
ATOM 1860 C CA . GLU A 1 240 ? 9.555 -51.469 -23.156 1 86.31 240 GLU A CA 1
ATOM 1861 C C . GLU A 1 240 ? 10.086 -51.656 -21.734 1 86.31 240 GLU A C 1
ATOM 1863 O O . GLU A 1 240 ? 9.711 -52.625 -21.047 1 86.31 240 GLU A O 1
ATOM 1868 N N . VAL A 1 241 ? 10.953 -50.812 -21.406 1 87.62 241 VAL A N 1
ATOM 1869 C CA . VAL A 1 241 ? 11.648 -51.094 -20.156 1 87.62 241 VAL A CA 1
ATOM 1870 C C . VAL A 1 241 ? 11.547 -49.906 -19.219 1 87.62 241 VAL A C 1
ATOM 1872 O O . VAL A 1 241 ? 12.164 -49.875 -18.156 1 87.62 241 VAL A O 1
ATOM 1875 N N . MET A 1 242 ? 10.898 -48.906 -19.672 1 86.81 242 MET A N 1
ATOM 1876 C CA . MET A 1 242 ? 10.688 -47.75 -18.812 1 86.81 242 MET A CA 1
ATOM 1877 C C . MET A 1 242 ? 9.359 -47.844 -18.062 1 86.81 242 MET A C 1
ATOM 1879 O O . MET A 1 242 ? 8.359 -48.312 -18.625 1 86.81 242 MET A O 1
ATOM 1883 N N . GLU A 1 243 ? 9.43 -47.531 -16.828 1 85.06 243 GLU A N 1
ATOM 1884 C CA . GLU A 1 243 ? 8.188 -47.375 -16.078 1 85.06 243 GLU A CA 1
ATOM 1885 C C . GLU A 1 243 ? 7.379 -46.188 -16.594 1 85.06 243 GLU A C 1
ATOM 1887 O O . GLU A 1 243 ? 7.879 -45.375 -17.375 1 85.06 243 GLU A O 1
ATOM 1892 N N . GLU A 1 244 ? 6.16 -46.219 -16.219 1 84.62 244 GLU A N 1
ATOM 1893 C CA . GLU A 1 244 ? 5.293 -45.094 -16.609 1 84.62 244 GLU A CA 1
ATOM 1894 C C . GLU A 1 244 ? 5.875 -43.75 -16.156 1 84.62 244 GLU A C 1
ATOM 1896 O O . GLU A 1 244 ? 6.504 -43.688 -15.094 1 84.62 244 GLU A O 1
ATOM 1901 N N . ALA A 1 245 ? 5.648 -42.781 -17 1 87.25 245 ALA A N 1
ATOM 1902 C CA . ALA A 1 245 ? 6.109 -41.438 -16.641 1 87.25 245 ALA A CA 1
ATOM 1903 C C . ALA A 1 245 ? 5.477 -40.969 -15.344 1 87.25 245 ALA A C 1
ATOM 1905 O O . ALA A 1 245 ? 4.352 -41.344 -15.016 1 87.25 245 ALA A O 1
ATOM 1906 N N . ILE A 1 246 ? 6.207 -40.219 -14.586 1 89.06 246 ILE A N 1
ATOM 1907 C CA . ILE A 1 246 ? 5.707 -39.594 -13.359 1 89.06 246 ILE A CA 1
ATOM 1908 C C . ILE A 1 246 ? 5.059 -38.25 -13.688 1 89.06 246 ILE A C 1
ATOM 1910 O O . ILE A 1 246 ? 5.727 -37.344 -14.172 1 89.06 246 ILE A O 1
ATOM 1914 N N . PRO A 1 247 ? 3.77 -38.25 -13.445 1 92.44 247 PRO A N 1
ATOM 1915 C CA . PRO A 1 247 ? 3.119 -36.969 -13.75 1 92.44 247 PRO A CA 1
ATOM 1916 C C . PRO A 1 247 ? 3.729 -35.781 -12.984 1 92.44 247 PRO A C 1
ATOM 1918 O O . PRO A 1 247 ? 4.086 -35.938 -11.812 1 92.44 247 PRO A O 1
ATOM 1921 N N . GLY A 1 248 ? 3.879 -34.625 -13.641 1 95.5 248 GLY A N 1
ATOM 1922 C CA . GLY A 1 248 ? 4.371 -33.438 -12.977 1 95.5 248 GLY A CA 1
ATOM 1923 C C . GLY A 1 248 ? 3.383 -32.844 -11.977 1 95.5 248 GLY A C 1
ATOM 1924 O O . GLY A 1 248 ? 2.176 -33.094 -12.094 1 95.5 248 GLY A O 1
ATOM 1925 N N . ARG A 1 249 ? 3.893 -32.188 -11 1 97.31 249 ARG A N 1
ATOM 1926 C CA . ARG A 1 249 ? 3.043 -31.5 -10.023 1 97.31 249 ARG A CA 1
ATOM 1927 C C . ARG A 1 249 ? 2.246 -30.375 -10.672 1 97.31 249 ARG A C 1
ATOM 1929 O O . ARG A 1 249 ? 2.725 -29.734 -11.609 1 97.31 249 ARG A O 1
ATOM 1936 N N . LYS A 1 250 ? 1.056 -30.188 -10.195 1 98.12 250 LYS A N 1
ATOM 1937 C CA . LYS A 1 250 ? 0.154 -29.188 -10.758 1 98.12 250 LYS A CA 1
ATOM 1938 C C . LYS A 1 250 ? -0.477 -28.344 -9.656 1 98.12 250 LYS A C 1
ATOM 1940 O O . LYS A 1 250 ? -1.158 -28.859 -8.773 1 98.12 250 LYS A O 1
ATOM 1945 N N . ILE A 1 251 ? -0.229 -27.031 -9.656 1 98.62 251 ILE A N 1
ATOM 1946 C CA . ILE A 1 251 ? -0.771 -26.078 -8.703 1 98.62 251 ILE A CA 1
ATOM 1947 C C . ILE A 1 251 ? -1.678 -25.078 -9.43 1 98.62 251 ILE A C 1
ATOM 1949 O O . ILE A 1 251 ? -1.27 -24.469 -10.414 1 98.62 251 ILE A O 1
ATOM 1953 N N . CYS A 1 252 ? -2.865 -24.969 -8.984 1 98.88 252 CYS A N 1
ATOM 1954 C CA . CYS A 1 252 ? -3.82 -24.047 -9.57 1 98.88 252 CYS A CA 1
ATOM 1955 C C . CYS A 1 252 ? -4.289 -23.016 -8.547 1 98.88 252 CYS A C 1
ATOM 1957 O O . CYS A 1 252 ? -4.668 -23.375 -7.43 1 98.88 252 CYS A O 1
ATOM 1959 N N . ILE A 1 253 ? -4.207 -21.766 -8.922 1 98.94 253 ILE A N 1
ATOM 1960 C CA . ILE A 1 253 ? -4.578 -20.641 -8.062 1 98.94 253 ILE A CA 1
ATOM 1961 C C . ILE A 1 253 ? -5.66 -19.812 -8.742 1 98.94 253 ILE A C 1
ATOM 1963 O O . ILE A 1 253 ? -5.418 -19.203 -9.789 1 98.94 253 ILE A O 1
ATOM 1967 N N . LEU A 1 254 ? -6.805 -19.797 -8.172 1 98.88 254 LEU A N 1
ATOM 1968 C CA . LEU A 1 254 ? -7.898 -19.031 -8.742 1 98.88 254 LEU A CA 1
ATOM 1969 C C . LEU A 1 254 ? -7.965 -17.641 -8.117 1 98.88 254 LEU A C 1
ATOM 1971 O O . LEU A 1 254 ? -7.879 -17.5 -6.895 1 98.88 254 LEU A O 1
ATOM 1975 N N . GLY A 1 255 ? -8.055 -16.609 -8.969 1 98.81 255 GLY A N 1
ATOM 1976 C CA . GLY A 1 255 ? -8.398 -15.281 -8.477 1 98.81 255 GLY A CA 1
ATOM 1977 C C . GLY A 1 255 ? -9.82 -15.188 -7.965 1 98.81 255 GLY A C 1
ATOM 1978 O O . GLY A 1 255 ? -10.562 -16.172 -7.984 1 98.81 255 GLY A O 1
ATOM 1979 N N . ASP A 1 256 ? -10.195 -14.031 -7.523 1 98.88 256 ASP A N 1
ATOM 1980 C CA . ASP A 1 256 ? -11.562 -13.82 -7.059 1 98.88 256 ASP A CA 1
ATOM 1981 C C . ASP A 1 256 ? -12.57 -14.156 -8.156 1 98.88 256 ASP A C 1
ATOM 1983 O O . ASP A 1 256 ? -12.391 -13.781 -9.312 1 98.88 256 ASP A O 1
ATOM 1987 N N . CYS A 1 257 ? -13.609 -14.891 -7.758 1 98.88 257 CYS A N 1
ATOM 1988 C CA . CYS A 1 257 ? -14.602 -15.25 -8.766 1 98.88 257 CYS A CA 1
ATOM 1989 C C . CYS A 1 257 ? -15.867 -15.789 -8.125 1 98.88 257 CYS A C 1
ATOM 1991 O O . CYS A 1 257 ? -15.828 -16.328 -7.012 1 98.88 257 CYS A O 1
ATOM 1993 N N . SER A 1 258 ? -16.953 -15.625 -8.836 1 98.81 258 SER A N 1
ATOM 1994 C CA . SER A 1 258 ? -18.188 -16.297 -8.469 1 98.81 258 SER A CA 1
ATOM 1995 C C . SER A 1 258 ? -18.469 -17.484 -9.383 1 98.81 258 SER A C 1
ATOM 1997 O O . SER A 1 258 ? -19.359 -18.297 -9.109 1 98.81 258 SER A O 1
ATOM 1999 N N . ALA A 1 259 ? -17.641 -17.594 -10.43 1 98.5 259 ALA A N 1
ATOM 2000 C CA . ALA A 1 259 ? -17.781 -18.688 -11.383 1 98.5 259 ALA A CA 1
ATOM 2001 C C . ALA A 1 259 ? -16.547 -18.812 -12.266 1 98.5 259 ALA A C 1
ATOM 2003 O O . ALA A 1 259 ? -15.789 -17.859 -12.43 1 98.5 259 ALA A O 1
ATOM 2004 N N . ILE A 1 260 ? -16.328 -20.016 -12.773 1 98.38 260 ILE A N 1
ATOM 2005 C CA . ILE A 1 260 ? -15.352 -20.203 -13.844 1 98.38 260 ILE A CA 1
ATOM 2006 C C . ILE A 1 260 ? -15.977 -19.844 -15.188 1 98.38 260 ILE A C 1
ATOM 2008 O O . ILE A 1 260 ? -17.188 -19.922 -15.352 1 98.38 260 ILE A O 1
ATOM 2012 N N . VAL A 1 261 ? -15.172 -19.453 -16.125 1 98.44 261 VAL A N 1
ATOM 2013 C CA . VAL A 1 261 ? -15.664 -19.047 -17.438 1 98.44 261 VAL A CA 1
ATOM 2014 C C . VAL A 1 261 ? -15.094 -19.969 -18.516 1 98.44 261 VAL A C 1
ATOM 2016 O O . VAL A 1 261 ? -13.875 -20.078 -18.672 1 98.44 261 VAL A O 1
ATOM 2019 N N . GLY A 1 262 ? -16.016 -20.688 -19.266 1 97.19 262 GLY A N 1
ATOM 2020 C CA . GLY A 1 262 ? -15.594 -21.578 -20.328 1 97.19 262 GLY A CA 1
ATOM 2021 C C . GLY A 1 262 ? -15.062 -22.906 -19.828 1 97.19 262 GLY A C 1
ATOM 2022 O O . GLY A 1 262 ? -15.258 -23.25 -18.656 1 97.19 262 GLY A O 1
ATOM 2023 N N . ASP A 1 263 ? -14.469 -23.688 -20.703 1 95.69 263 ASP A N 1
ATOM 2024 C CA . ASP A 1 263 ? -13.992 -25.016 -20.359 1 95.69 263 ASP A CA 1
ATOM 2025 C C . ASP A 1 263 ? -12.523 -24.984 -19.953 1 95.69 263 ASP A C 1
ATOM 2027 O O . ASP A 1 263 ? -12.008 -25.953 -19.391 1 95.69 263 ASP A O 1
ATOM 2031 N N . GLY A 1 264 ? -11.906 -23.875 -20.188 1 96.38 264 GLY A N 1
ATOM 2032 C CA . GLY A 1 264 ? -10.484 -23.719 -19.938 1 96.38 264 GLY A CA 1
ATOM 2033 C C . GLY A 1 264 ? -10.086 -24.062 -18.516 1 96.38 264 GLY A C 1
ATOM 2034 O O . GLY A 1 264 ? -9.188 -24.875 -18.297 1 96.38 264 GLY A O 1
ATOM 2035 N N . PRO A 1 265 ? -10.789 -23.484 -17.562 1 97.81 265 PRO A N 1
ATOM 2036 C CA . PRO A 1 265 ? -10.422 -23.703 -16.172 1 97.81 265 PRO A CA 1
ATOM 2037 C C . PRO A 1 265 ? -10.453 -25.172 -15.773 1 97.81 265 PRO A C 1
ATOM 2039 O O . PRO A 1 265 ? -9.523 -25.672 -15.133 1 97.81 265 PRO A O 1
ATOM 2042 N N . LEU A 1 266 ? -11.484 -25.891 -16.109 1 97.56 266 LEU A N 1
ATOM 2043 C CA . LEU A 1 266 ? -11.617 -27.297 -15.719 1 97.56 266 LEU A CA 1
ATOM 2044 C C . LEU A 1 266 ? -10.539 -28.141 -16.359 1 97.56 266 LEU A C 1
ATOM 2046 O O . LEU A 1 266 ? -9.977 -29.047 -15.719 1 97.56 266 LEU A O 1
ATOM 2050 N N . LYS A 1 267 ? -10.258 -27.828 -17.625 1 96.25 267 LYS A N 1
ATOM 2051 C CA . LYS A 1 267 ? -9.195 -28.562 -18.328 1 96.25 267 LYS A CA 1
ATOM 2052 C C . LYS A 1 267 ? -7.828 -28.25 -17.719 1 96.25 267 LYS A C 1
ATOM 2054 O O . LYS A 1 267 ? -7.035 -29.156 -17.469 1 96.25 267 LYS A O 1
ATOM 2059 N N . ALA A 1 268 ? -7.594 -27 -17.5 1 98.12 268 ALA A N 1
ATOM 2060 C CA . ALA A 1 268 ? -6.297 -26.562 -16.984 1 98.12 268 ALA A CA 1
ATOM 2061 C C . ALA A 1 268 ? -6.055 -27.109 -15.57 1 98.12 268 ALA A C 1
ATOM 2063 O O . ALA A 1 268 ? -4.934 -27.484 -15.234 1 98.12 268 ALA A O 1
ATOM 2064 N N . CYS A 1 269 ? -7.098 -27.25 -14.766 1 98.62 269 CYS A N 1
ATOM 2065 C CA . CYS A 1 269 ? -6.945 -27.578 -13.352 1 98.62 269 CYS A CA 1
ATOM 2066 C C . CYS A 1 269 ? -7.156 -29.062 -13.109 1 98.62 269 CYS A C 1
ATOM 2068 O O . CYS A 1 269 ? -7.133 -29.516 -11.969 1 98.62 269 CYS A O 1
ATOM 2070 N N . HIS A 1 270 ? -7.391 -29.781 -14.203 1 98.19 270 HIS A N 1
ATOM 2071 C CA . HIS A 1 270 ? -7.695 -31.203 -14.062 1 98.19 270 HIS A CA 1
ATOM 2072 C C . HIS A 1 270 ? -6.594 -31.922 -13.305 1 98.19 270 HIS A C 1
ATOM 2074 O O . HIS A 1 270 ? -5.418 -31.844 -13.664 1 98.19 270 HIS A O 1
ATOM 2080 N N . ARG A 1 271 ? -6.949 -32.594 -12.172 1 97.5 271 ARG A N 1
ATOM 2081 C CA . ARG A 1 271 ? -6.082 -33.406 -11.32 1 97.5 271 ARG A CA 1
ATOM 2082 C C . ARG A 1 271 ? -5.016 -32.531 -10.648 1 97.5 271 ARG A C 1
ATOM 2084 O O . ARG A 1 271 ? -3.863 -32.969 -10.523 1 97.5 271 ARG A O 1
ATOM 2091 N N . ALA A 1 272 ? -5.379 -31.312 -10.336 1 98.31 272 ALA A N 1
ATOM 2092 C CA . ALA A 1 272 ? -4.477 -30.438 -9.586 1 98.31 272 ALA A CA 1
ATOM 2093 C C . ALA A 1 272 ? -4.074 -31.062 -8.258 1 98.31 272 ALA A C 1
ATOM 2095 O O . ALA A 1 272 ? -4.902 -31.672 -7.574 1 98.31 272 ALA A O 1
ATOM 2096 N N . ASP A 1 273 ? -2.768 -30.984 -7.934 1 98.12 273 ASP A N 1
ATOM 2097 C CA . ASP A 1 273 ? -2.32 -31.406 -6.609 1 98.12 273 ASP A CA 1
ATOM 2098 C C . ASP A 1 273 ? -2.836 -30.453 -5.527 1 98.12 273 ASP A C 1
ATOM 2100 O O . ASP A 1 273 ? -3.227 -30.891 -4.445 1 98.12 273 ASP A O 1
ATOM 2104 N N . ILE A 1 274 ? -2.758 -29.203 -5.809 1 98.62 274 ILE A N 1
ATOM 2105 C CA . ILE A 1 274 ? -3.311 -28.172 -4.945 1 98.62 274 ILE A CA 1
ATOM 2106 C C . ILE A 1 274 ? -4.168 -27.219 -5.766 1 98.62 274 ILE A C 1
ATOM 2108 O O . ILE A 1 274 ? -3.74 -26.734 -6.816 1 98.62 274 ILE A O 1
ATOM 2112 N N . LEU A 1 275 ? -5.34 -27.031 -5.344 1 98.88 275 LEU A N 1
ATOM 2113 C CA . LEU A 1 275 ? -6.246 -26.016 -5.875 1 98.88 275 LEU A CA 1
ATOM 2114 C C . LEU A 1 275 ? -6.555 -24.953 -4.824 1 98.88 275 LEU A C 1
ATOM 2116 O O . LEU A 1 275 ? -7.16 -25.266 -3.791 1 98.88 275 LEU A O 1
ATOM 2120 N N . VAL A 1 276 ? -6.082 -23.75 -5.059 1 98.94 276 VAL A N 1
ATOM 2121 C CA . VAL A 1 276 ? -6.383 -22.641 -4.176 1 98.94 276 VAL A CA 1
ATOM 2122 C C . VAL A 1 276 ? -7.621 -21.891 -4.68 1 98.94 276 VAL A C 1
ATOM 2124 O O . VAL A 1 276 ? -7.668 -21.484 -5.84 1 98.94 276 VAL A O 1
ATOM 2127 N N . HIS A 1 277 ? -8.594 -21.734 -3.889 1 98.94 277 HIS A N 1
ATOM 2128 C CA . HIS A 1 277 ? -9.852 -21.078 -4.258 1 98.94 277 HIS A CA 1
ATOM 2129 C C . HIS A 1 277 ? -10.375 -20.203 -3.123 1 98.94 277 HIS A C 1
ATOM 2131 O O . HIS A 1 277 ? -10.25 -20.562 -1.95 1 98.94 277 HIS A O 1
ATOM 2137 N N . GLU A 1 278 ? -10.984 -19.125 -3.471 1 98.88 278 GLU A N 1
ATOM 2138 C CA . GLU A 1 278 ? -11.523 -18.234 -2.439 1 98.88 278 GLU A CA 1
ATOM 2139 C C . GLU A 1 278 ? -12.773 -18.844 -1.804 1 98.88 278 GLU A C 1
ATOM 2141 O O . GLU A 1 278 ? -13.508 -19.594 -2.453 1 98.88 278 GLU A O 1
ATOM 2146 N N . ALA A 1 279 ? -12.961 -18.562 -0.593 1 98.62 279 ALA A N 1
ATOM 2147 C CA . ALA A 1 279 ? -14.195 -18.734 0.174 1 98.62 279 ALA A CA 1
ATOM 2148 C C . ALA A 1 279 ? -14.461 -17.531 1.06 1 98.62 279 ALA A C 1
ATOM 2150 O O . ALA A 1 279 ? -14.367 -17.609 2.285 1 98.62 279 ALA A O 1
ATOM 2151 N N . THR A 1 280 ? -14.859 -16.516 0.416 1 98.62 280 THR A N 1
ATOM 2152 C CA . THR A 1 280 ? -14.93 -15.195 1.043 1 98.62 280 THR A CA 1
ATOM 2153 C C . THR A 1 280 ? -16.016 -15.164 2.121 1 98.62 280 THR A C 1
ATOM 2155 O O . THR A 1 280 ? -15.812 -14.586 3.191 1 98.62 280 THR A O 1
ATOM 2158 N N . LEU A 1 281 ? -17.156 -15.789 1.823 1 98.44 281 LEU A N 1
ATOM 2159 C CA . LEU A 1 281 ? -18.281 -15.828 2.756 1 98.44 281 LEU A CA 1
ATOM 2160 C C . LEU A 1 281 ? -18.797 -17.25 2.928 1 98.44 281 LEU A C 1
ATOM 2162 O O . LEU A 1 281 ? -18.562 -18.109 2.066 1 98.44 281 LEU A O 1
ATOM 2166 N N . ALA A 1 282 ? -19.453 -17.469 4.062 1 98.25 282 ALA A N 1
ATOM 2167 C CA . ALA A 1 282 ? -20.047 -18.781 4.355 1 98.25 282 ALA A CA 1
ATOM 2168 C C . ALA A 1 282 ? -21.172 -19.109 3.381 1 98.25 282 ALA A C 1
ATOM 2170 O O . ALA A 1 282 ? -21.656 -18.219 2.674 1 98.25 282 ALA A O 1
ATOM 2171 N N . ASP A 1 283 ? -21.562 -20.344 3.404 1 98.44 283 ASP A N 1
ATOM 2172 C CA . ASP A 1 283 ? -22.562 -20.812 2.455 1 98.44 283 ASP A CA 1
ATOM 2173 C C . ASP A 1 283 ? -23.906 -20.125 2.68 1 98.44 283 ASP A C 1
ATOM 2175 O O . ASP A 1 283 ? -24.672 -19.922 1.733 1 98.44 283 ASP A O 1
ATOM 2179 N N . GLU A 1 284 ? -24.203 -19.688 3.906 1 97.62 284 GLU A N 1
ATOM 2180 C CA . GLU A 1 284 ? -25.453 -19.016 4.23 1 97.62 284 GLU A CA 1
ATOM 2181 C C . GLU A 1 284 ? -25.547 -17.656 3.531 1 97.62 284 GLU A C 1
ATOM 2183 O O . GLU A 1 284 ? -26.641 -17.109 3.365 1 97.62 284 GLU A O 1
ATOM 2188 N N . GLN A 1 285 ? -24.406 -17.188 3.092 1 97.69 285 GLN A N 1
ATOM 2189 C CA . GLN A 1 285 ? -24.359 -15.875 2.455 1 97.69 285 GLN A CA 1
ATOM 2190 C C . GLN A 1 285 ? -24.031 -15.992 0.971 1 97.69 285 GLN A C 1
ATOM 2192 O O . GLN A 1 285 ? -23.375 -15.117 0.402 1 97.69 285 GLN A O 1
ATOM 2197 N N . GLN A 1 286 ? -24.406 -17.016 0.354 1 98.31 286 GLN A N 1
ATOM 2198 C CA . GLN A 1 286 ? -24.047 -17.312 -1.031 1 98.31 286 GLN A CA 1
ATOM 2199 C C . GLN A 1 286 ? -24.547 -16.203 -1.966 1 98.31 286 GLN A C 1
ATOM 2201 O O . GLN A 1 286 ? -23.828 -15.781 -2.873 1 98.31 286 GLN A O 1
ATOM 2206 N N . GLU A 1 287 ? -25.766 -15.734 -1.789 1 98.38 287 GLU A N 1
ATOM 2207 C CA . GLU A 1 287 ? -26.312 -14.688 -2.65 1 98.38 287 GLU A CA 1
ATOM 2208 C C . GLU A 1 287 ? -25.453 -13.422 -2.592 1 98.38 287 GLU A C 1
ATOM 2210 O O . GLU A 1 287 ? -25.141 -12.836 -3.627 1 98.38 287 GLU A O 1
ATOM 2215 N N . LYS A 1 288 ? -25.141 -13.078 -1.418 1 98 288 LYS A N 1
ATOM 2216 C CA . LYS A 1 288 ? -24.281 -11.906 -1.226 1 98 288 LYS A CA 1
ATOM 2217 C C . LYS A 1 288 ? -22.922 -12.117 -1.855 1 98 288 LYS A C 1
ATOM 2219 O O . LYS A 1 288 ? -22.375 -11.211 -2.482 1 98 288 LYS A O 1
ATOM 2224 N N . ALA A 1 289 ? -22.344 -13.281 -1.637 1 98.44 289 ALA A N 1
ATOM 2225 C CA . ALA A 1 289 ? -21.031 -13.602 -2.211 1 98.44 289 ALA A CA 1
ATOM 2226 C C . ALA A 1 289 ? -21.047 -13.461 -3.73 1 98.44 289 ALA A C 1
ATOM 2228 O O . ALA A 1 289 ? -20.203 -12.773 -4.305 1 98.44 289 ALA A O 1
ATOM 2229 N N . VAL A 1 290 ? -22.047 -14.023 -4.352 1 98.62 290 VAL A N 1
ATOM 2230 C CA . VAL A 1 290 ? -22.156 -14.016 -5.805 1 98.62 290 VAL A CA 1
ATOM 2231 C C . VAL A 1 290 ? -22.406 -12.594 -6.301 1 98.62 290 VAL A C 1
ATOM 2233 O O . VAL A 1 290 ? -21.828 -12.172 -7.309 1 98.62 290 VAL A O 1
ATOM 2236 N N . GLU A 1 291 ? -23.219 -11.883 -5.609 1 97.56 291 GLU A N 1
ATOM 2237 C CA . GLU A 1 291 ? -23.516 -10.5 -5.969 1 97.56 291 GLU A CA 1
ATOM 2238 C C . GLU A 1 291 ? -22.234 -9.664 -6.008 1 97.56 291 GLU A C 1
ATOM 2240 O O . GLU A 1 291 ? -22.078 -8.789 -6.863 1 97.56 291 GLU A O 1
ATOM 2245 N N . HIS A 1 292 ? -21.344 -9.992 -5.176 1 97 292 HIS A N 1
ATOM 2246 C CA . HIS A 1 292 ? -20.109 -9.227 -5.094 1 97 292 HIS A CA 1
ATOM 2247 C C . HIS A 1 292 ? -18.984 -9.93 -5.848 1 97 292 HIS A C 1
ATOM 2249 O O . HIS A 1 292 ? -17.812 -9.562 -5.707 1 97 292 HIS A O 1
ATOM 2255 N N . GLY A 1 293 ? -19.312 -10.961 -6.59 1 98.5 293 GLY A N 1
ATOM 2256 C CA . GLY A 1 293 ? -18.359 -11.625 -7.465 1 98.5 293 GLY A CA 1
ATOM 2257 C C . GLY A 1 293 ? -17.453 -12.586 -6.73 1 98.5 293 GLY A C 1
ATOM 2258 O O . GLY A 1 293 ? -16.312 -12.805 -7.145 1 98.5 293 GLY A O 1
ATOM 2259 N N . HIS A 1 294 ? -17.922 -13.133 -5.594 1 98.88 294 HIS A N 1
ATOM 2260 C CA . HIS A 1 294 ? -17.078 -14.008 -4.781 1 98.88 294 HIS A CA 1
ATOM 2261 C C . HIS A 1 294 ? -17.719 -15.391 -4.625 1 98.88 294 HIS A C 1
ATOM 2263 O O . HIS A 1 294 ? -18.797 -15.648 -5.172 1 98.88 294 HIS A O 1
ATOM 2269 N N . SER A 1 295 ? -17 -16.312 -3.912 1 98.88 295 SER A N 1
ATOM 2270 C CA . SER A 1 295 ? -17.438 -17.688 -3.758 1 98.88 295 SER A CA 1
ATOM 2271 C C . SER A 1 295 ? -17.594 -18.062 -2.287 1 98.88 295 SER A C 1
ATOM 2273 O O . SER A 1 295 ? -17.109 -17.344 -1.408 1 98.88 295 SER A O 1
ATOM 2275 N N . THR A 1 296 ? -18.344 -19.094 -2.057 1 98.81 296 THR A N 1
ATOM 2276 C CA . THR A 1 296 ? -18.5 -19.75 -0.761 1 98.81 296 THR A CA 1
ATOM 2277 C C . THR A 1 296 ? -17.75 -21.078 -0.741 1 98.81 296 THR A C 1
ATOM 2279 O O . THR A 1 296 ? -17.266 -21.547 -1.776 1 98.81 296 THR A O 1
ATOM 2282 N N . PRO A 1 297 ? -17.594 -21.703 0.465 1 98.81 297 PRO A N 1
ATOM 2283 C CA . PRO A 1 297 ? -16.891 -22.984 0.537 1 98.81 297 PRO A CA 1
ATOM 2284 C C . PRO A 1 297 ? -17.531 -24.047 -0.365 1 98.81 297 PRO A C 1
ATOM 2286 O O . PRO A 1 297 ? -16.812 -24.781 -1.047 1 98.81 297 PRO A O 1
ATOM 2289 N N . LYS A 1 298 ? -18.797 -24.078 -0.414 1 98.75 298 LYS A N 1
ATOM 2290 C CA . LYS A 1 298 ? -19.469 -25.062 -1.256 1 98.75 298 LYS A CA 1
ATOM 2291 C C . LYS A 1 298 ? -19.156 -24.828 -2.73 1 98.75 298 LYS A C 1
ATOM 2293 O O . LYS A 1 298 ? -18.969 -25.781 -3.488 1 98.75 298 LYS A O 1
ATOM 2298 N N . MET A 1 299 ? -19.156 -23.625 -3.125 1 98.81 299 MET A N 1
ATOM 2299 C CA . MET A 1 299 ? -18.828 -23.281 -4.508 1 98.81 299 MET A CA 1
ATOM 2300 C C . MET A 1 299 ? -17.391 -23.672 -4.84 1 98.81 299 MET A C 1
ATOM 2302 O O . MET A 1 299 ? -17.125 -24.25 -5.902 1 98.81 299 MET A O 1
ATOM 2306 N N . ALA A 1 300 ? -16.484 -23.375 -3.947 1 98.88 300 ALA A N 1
ATOM 2307 C CA . ALA A 1 300 ? -15.094 -23.781 -4.129 1 98.88 300 ALA A CA 1
ATOM 2308 C C . ALA A 1 300 ? -14.961 -25.297 -4.211 1 98.88 300 ALA A C 1
ATOM 2310 O O . ALA A 1 300 ? -14.219 -25.828 -5.051 1 98.88 300 ALA A O 1
ATOM 2311 N N . ALA A 1 301 ? -15.664 -25.984 -3.338 1 98.88 301 ALA A N 1
ATOM 2312 C CA . ALA A 1 301 ? -15.656 -27.438 -3.309 1 98.88 301 ALA A CA 1
ATOM 2313 C C . ALA A 1 301 ? -16.141 -28.016 -4.637 1 98.88 301 ALA A C 1
ATOM 2315 O O . ALA A 1 301 ? -15.602 -29.016 -5.121 1 98.88 301 ALA A O 1
ATOM 2316 N N . ALA A 1 302 ? -17.141 -27.406 -5.191 1 98.69 302 ALA A N 1
ATOM 2317 C CA . ALA A 1 302 ? -17.672 -27.859 -6.473 1 98.69 302 ALA A CA 1
ATOM 2318 C C . ALA A 1 302 ? -16.625 -27.797 -7.566 1 98.69 302 ALA A C 1
ATOM 2320 O O . ALA A 1 302 ? -16.516 -28.703 -8.398 1 98.69 302 ALA A O 1
ATOM 2321 N N . VAL A 1 303 ? -15.883 -26.734 -7.578 1 98.69 303 VAL A N 1
ATOM 2322 C CA . VAL A 1 303 ? -14.812 -26.594 -8.562 1 98.69 303 VAL A CA 1
ATOM 2323 C C . VAL A 1 303 ? -13.742 -27.641 -8.32 1 98.69 303 VAL A C 1
ATOM 2325 O O . VAL A 1 303 ? -13.25 -28.266 -9.266 1 98.69 303 VAL A O 1
ATOM 2328 N N . ALA A 1 304 ? -13.375 -27.828 -7.07 1 98.75 304 ALA A N 1
ATOM 2329 C CA . ALA A 1 304 ? -12.367 -28.812 -6.723 1 98.75 304 ALA A CA 1
ATOM 2330 C C . ALA A 1 304 ? -12.789 -30.219 -7.184 1 98.75 304 ALA A C 1
ATOM 2332 O O . ALA A 1 304 ? -11.977 -30.969 -7.707 1 98.75 304 ALA A O 1
ATOM 2333 N N . LEU A 1 305 ? -14.039 -30.5 -6.969 1 98.19 305 LEU A N 1
ATOM 2334 C CA . LEU A 1 305 ? -14.578 -31.781 -7.383 1 98.19 305 LEU A CA 1
ATOM 2335 C C . LEU A 1 305 ? -14.539 -31.922 -8.898 1 98.19 305 LEU A C 1
ATOM 2337 O O . LEU A 1 305 ? -14.109 -32.969 -9.414 1 98.19 305 LEU A O 1
ATOM 2341 N N . ALA A 1 306 ? -14.984 -30.906 -9.57 1 97.94 306 ALA A N 1
ATOM 2342 C CA . ALA A 1 306 ? -15.047 -30.922 -11.023 1 97.94 306 ALA A CA 1
ATOM 2343 C C . ALA A 1 306 ? -13.656 -31.094 -11.633 1 97.94 306 ALA A C 1
ATOM 2345 O O . ALA A 1 306 ? -13.5 -31.719 -12.68 1 97.94 306 ALA A O 1
ATOM 2346 N N . CYS A 1 307 ? -12.648 -30.594 -10.953 1 97.44 307 CYS A N 1
ATOM 2347 C CA . CYS A 1 307 ? -11.273 -30.656 -11.445 1 97.44 307 CYS A CA 1
ATOM 2348 C C . CYS A 1 307 ? -10.57 -31.906 -10.953 1 97.44 307 CYS A C 1
ATOM 2350 O O . CYS A 1 307 ? -9.43 -32.188 -11.336 1 97.44 307 CYS A O 1
ATOM 2352 N N . VAL A 1 308 ? -11.219 -32.688 -10.117 1 97.44 308 VAL A N 1
ATOM 2353 C CA . VAL A 1 308 ? -10.609 -33.844 -9.5 1 97.44 308 VAL A CA 1
ATOM 2354 C C . VAL A 1 308 ? -9.32 -33.438 -8.781 1 97.44 308 VAL A C 1
ATOM 2356 O O . VAL A 1 308 ? -8.266 -34.031 -9.008 1 97.44 308 VAL A O 1
ATOM 2359 N N . ALA A 1 309 ? -9.406 -32.375 -8.047 1 98.25 309 ALA A N 1
ATOM 2360 C CA . ALA A 1 309 ? -8.242 -31.891 -7.309 1 98.25 309 ALA A CA 1
ATOM 2361 C C . ALA A 1 309 ? -7.918 -32.812 -6.141 1 98.25 309 ALA A C 1
ATOM 2363 O O . ALA A 1 309 ? -8.805 -33.5 -5.605 1 98.25 309 ALA A O 1
ATOM 2364 N N . GLN A 1 310 ? -6.656 -32.875 -5.766 1 97.88 310 GLN A N 1
ATOM 2365 C CA . GLN A 1 310 ? -6.246 -33.688 -4.609 1 97.88 310 GLN A CA 1
ATOM 2366 C C . GLN A 1 310 ? -6.473 -32.906 -3.311 1 97.88 310 GLN A C 1
ATOM 2368 O O . GLN A 1 310 ? -6.91 -33.5 -2.312 1 97.88 310 GLN A O 1
ATOM 2373 N N . LYS A 1 311 ? -6.164 -31.672 -3.285 1 98.56 311 LYS A N 1
ATOM 2374 C CA . LYS A 1 311 ? -6.285 -30.812 -2.109 1 98.56 311 LYS A CA 1
ATOM 2375 C C . LYS A 1 311 ? -6.902 -29.469 -2.473 1 98.56 311 LYS A C 1
ATOM 2377 O O . LYS A 1 311 ? -6.5 -28.844 -3.455 1 98.56 311 LYS A O 1
ATOM 2382 N N . LEU A 1 312 ? -7.887 -29.047 -1.721 1 98.88 312 LEU A N 1
ATOM 2383 C CA . LEU A 1 312 ? -8.484 -27.719 -1.82 1 98.88 312 LEU A CA 1
ATOM 2384 C C . LEU A 1 312 ? -8.016 -26.828 -0.679 1 98.88 312 LEU A C 1
ATOM 2386 O O . LEU A 1 312 ? -8.156 -27.172 0.493 1 98.88 312 LEU A O 1
ATOM 2390 N N . VAL A 1 313 ? -7.406 -25.719 -0.995 1 98.94 313 VAL A N 1
ATOM 2391 C CA . VAL A 1 313 ? -7.016 -24.734 0.011 1 98.94 313 VAL A CA 1
ATOM 2392 C C . VAL A 1 313 ? -7.91 -23.5 -0.094 1 98.94 313 VAL A C 1
ATOM 2394 O O . VAL A 1 313 ? -7.938 -22.828 -1.129 1 98.94 313 VAL A O 1
ATOM 2397 N N . LEU A 1 314 ? -8.633 -23.266 0.993 1 98.81 314 LEU A N 1
ATOM 2398 C CA . LEU A 1 314 ? -9.5 -22.094 1.053 1 98.81 314 LEU A CA 1
ATOM 2399 C C . LEU A 1 314 ? -8.711 -20.859 1.496 1 98.81 314 LEU A C 1
ATOM 2401 O O . LEU A 1 314 ? -7.863 -20.953 2.387 1 98.81 314 LEU A O 1
ATOM 2405 N N . TYR A 1 315 ? -9.07 -19.75 0.757 1 96.75 315 TYR A N 1
ATOM 2406 C CA . TYR A 1 315 ? -8.305 -18.531 0.975 1 96.75 315 TYR A CA 1
ATOM 2407 C C . TYR A 1 315 ? -9.172 -17.297 0.748 1 96.75 315 TYR A C 1
ATOM 2409 O O . TYR A 1 315 ? -10.367 -17.422 0.463 1 96.75 315 TYR A O 1
ATOM 2417 N N . HIS A 1 316 ? -8.695 -16 0.977 1 98.62 316 HIS A N 1
ATOM 2418 C CA . HIS A 1 316 ? -9.359 -14.742 0.663 1 98.62 316 HIS A CA 1
ATOM 2419 C C . HIS A 1 316 ? -10.625 -14.562 1.493 1 98.62 316 HIS A C 1
ATOM 2421 O O . HIS A 1 316 ? -11.703 -14.328 0.945 1 98.62 316 HIS A O 1
ATOM 2427 N N . PHE A 1 317 ? -10.508 -14.703 2.779 1 98.38 317 PHE A N 1
ATOM 2428 C CA . PHE A 1 317 ? -11.633 -14.688 3.711 1 98.38 317 PHE A CA 1
ATOM 2429 C C . PHE A 1 317 ? -12.055 -13.266 4.035 1 98.38 317 PHE A C 1
ATOM 2431 O O . PHE A 1 317 ? -11.203 -12.375 4.18 1 98.38 317 PHE A O 1
ATOM 2438 N N . SER A 1 318 ? -13.344 -13.102 4.148 1 97.38 318 SER A N 1
ATOM 2439 C CA . SER A 1 318 ? -13.797 -11.852 4.738 1 97.38 318 SER A CA 1
ATOM 2440 C C . SER A 1 318 ? -13.117 -11.586 6.078 1 97.38 318 SER A C 1
ATOM 2442 O O . SER A 1 318 ? -12.93 -12.508 6.871 1 97.38 318 SER A O 1
ATOM 2444 N N . GLN A 1 319 ? -12.844 -10.297 6.316 1 94.62 319 GLN A N 1
ATOM 2445 C CA . GLN A 1 319 ? -12.164 -9.922 7.547 1 94.62 319 GLN A CA 1
ATOM 2446 C C . GLN A 1 319 ? -13.031 -10.188 8.766 1 94.62 319 GLN A C 1
ATOM 2448 O O . GLN A 1 319 ? -12.547 -10.172 9.898 1 94.62 319 GLN A O 1
ATOM 2453 N N . ARG A 1 320 ? -14.266 -10.5 8.562 1 93.31 320 ARG A N 1
ATOM 2454 C CA . ARG A 1 320 ? -15.172 -10.82 9.664 1 93.31 320 ARG A CA 1
ATOM 2455 C C . ARG A 1 320 ? -14.789 -12.141 10.32 1 93.31 320 ARG A C 1
ATOM 2457 O O . ARG A 1 320 ? -15.117 -12.383 11.484 1 93.31 320 ARG A O 1
ATOM 2464 N N . TYR A 1 321 ? -14.156 -13.008 9.539 1 94.06 321 TYR A N 1
ATOM 2465 C CA . TYR A 1 321 ? -13.711 -14.289 10.078 1 94.06 321 TYR A CA 1
ATOM 2466 C C . TYR A 1 321 ? -12.328 -14.172 10.695 1 94.06 321 TYR A C 1
ATOM 2468 O O . TYR A 1 321 ? -11.32 -14.141 9.977 1 94.06 321 TYR A O 1
ATOM 2476 N N . LYS A 1 322 ? -12.234 -14.172 11.961 1 89.94 322 LYS A N 1
ATOM 2477 C CA . LYS A 1 322 ? -10.945 -14.039 12.641 1 89.94 322 LYS A CA 1
ATOM 2478 C C . LYS A 1 322 ? -10.148 -15.336 12.555 1 89.94 322 LYS A C 1
ATOM 2480 O O . LYS A 1 322 ? -10.727 -16.422 12.516 1 89.94 322 LYS A O 1
ATOM 2485 N N . PRO A 1 323 ? -8.859 -15.148 12.547 1 88.81 323 PRO A N 1
ATOM 2486 C CA . PRO A 1 323 ? -8.039 -16.359 12.594 1 88.81 323 PRO A CA 1
ATOM 2487 C C . PRO A 1 323 ? -8.352 -17.234 13.812 1 88.81 323 PRO A C 1
ATOM 2489 O O . PRO A 1 323 ? -8.797 -16.719 14.844 1 88.81 323 PRO A O 1
ATOM 2492 N N . CYS A 1 324 ? -8.07 -18.469 13.695 1 83.75 324 CYS A N 1
ATOM 2493 C CA . CYS A 1 324 ? -8.43 -19.453 14.711 1 83.75 324 CYS A CA 1
ATOM 2494 C C . CYS A 1 324 ? -7.852 -19.062 16.078 1 83.75 324 CYS A C 1
ATOM 2496 O O . CYS A 1 324 ? -8.523 -19.188 17.094 1 83.75 324 CYS A O 1
ATOM 2498 N N . ALA A 1 325 ? -6.645 -18.547 16.062 1 84.56 325 ALA A N 1
ATOM 2499 C CA . ALA A 1 325 ? -5.949 -18.234 17.312 1 84.56 325 ALA A CA 1
ATOM 2500 C C . ALA A 1 325 ? -6.609 -17.062 18.031 1 84.56 325 ALA A C 1
ATOM 2502 O O . ALA A 1 325 ? -6.438 -16.906 19.234 1 84.56 325 ALA A O 1
ATOM 2503 N N . LEU A 1 326 ? -7.359 -16.297 17.297 1 86.19 326 LEU A N 1
ATOM 2504 C CA . LEU A 1 326 ? -7.941 -15.086 17.875 1 86.19 326 LEU A CA 1
ATOM 2505 C C . LEU A 1 326 ? -9.43 -15.281 18.156 1 86.19 326 LEU A C 1
ATOM 2507 O O . LEU A 1 326 ? -10.094 -14.367 18.656 1 86.19 326 LEU A O 1
ATOM 2511 N N . GLN A 1 327 ? -9.82 -16.438 17.844 1 83.38 327 GLN A N 1
ATOM 2512 C CA . GLN A 1 327 ? -11.242 -16.703 18.047 1 83.38 327 GLN A CA 1
ATOM 2513 C C . GLN A 1 327 ? -11.562 -16.828 19.531 1 83.38 327 GLN A C 1
ATOM 2515 O O . GLN A 1 327 ? -10.789 -17.391 20.297 1 83.38 327 GLN A O 1
ATOM 2520 N N . LYS A 1 328 ? -12.609 -16.125 19.875 1 79.31 328 LYS A N 1
ATOM 2521 C CA . LYS A 1 328 ? -13.125 -16.219 21.234 1 79.31 328 LYS A CA 1
ATOM 2522 C C . LYS A 1 328 ? -14.43 -17 21.281 1 79.31 328 LYS A C 1
ATOM 2524 O O . LYS A 1 328 ? -15.133 -17.109 20.266 1 79.31 328 LYS A O 1
ATOM 2529 N N . GLU A 1 329 ? -14.664 -17.547 22.484 1 75.81 329 GLU A N 1
ATOM 2530 C CA . GLU A 1 329 ? -15.922 -18.266 22.656 1 75.81 329 GLU A CA 1
ATOM 2531 C C . GLU A 1 329 ? -17.125 -17.359 22.391 1 75.81 329 GLU A C 1
ATOM 2533 O O . GLU A 1 329 ? -17.172 -16.234 22.875 1 75.81 329 GLU A O 1
ATOM 2538 N N . GLY A 1 330 ? -17.969 -17.781 21.422 1 70.56 330 GLY A N 1
ATOM 2539 C CA . GLY A 1 330 ? -19.172 -17 21.156 1 70.56 330 GLY A CA 1
ATOM 2540 C C . GLY A 1 330 ? -19.078 -16.219 19.859 1 70.56 330 GLY A C 1
ATOM 2541 O O . GLY A 1 330 ? -20.047 -15.555 19.469 1 70.56 330 GLY A O 1
ATOM 2542 N N . ASP A 1 331 ? -17.891 -16.328 19.219 1 76.62 331 ASP A N 1
ATOM 2543 C CA . ASP A 1 331 ? -17.781 -15.602 17.953 1 76.62 331 ASP A CA 1
ATOM 2544 C C . ASP A 1 331 ? -18.719 -16.203 16.906 1 76.62 331 ASP A C 1
ATOM 2546 O O . ASP A 1 331 ? -18.766 -17.422 16.719 1 76.62 331 ASP A O 1
ATOM 2550 N N . ASP A 1 332 ? -19.562 -15.414 16.359 1 75.25 332 ASP A N 1
ATOM 2551 C CA . ASP A 1 332 ? -20.531 -15.844 15.352 1 75.25 332 ASP A CA 1
ATOM 2552 C C . ASP A 1 332 ? -19.828 -16.188 14.031 1 75.25 332 ASP A C 1
ATOM 2554 O O . ASP A 1 332 ? -20.266 -17.094 13.312 1 75.25 332 ASP A O 1
ATOM 2558 N N . ASP A 1 333 ? -18.812 -15.445 13.828 1 83.88 333 ASP A N 1
ATOM 2559 C CA . ASP A 1 333 ? -18.109 -15.641 12.562 1 83.88 333 ASP A CA 1
ATOM 2560 C C . ASP A 1 333 ? -16.891 -16.531 12.742 1 83.88 333 ASP A C 1
ATOM 2562 O O . ASP A 1 333 ? -15.75 -16.062 12.734 1 83.88 333 ASP A O 1
ATOM 2566 N N . ASP A 1 334 ? -17.203 -17.797 12.781 1 88.19 334 ASP A N 1
ATOM 2567 C CA . ASP A 1 334 ? -16.188 -18.828 12.977 1 88.19 334 ASP A CA 1
ATOM 2568 C C . ASP A 1 334 ? -15.57 -19.25 11.641 1 88.19 334 ASP A C 1
ATOM 2570 O O . ASP A 1 334 ? -16.266 -19.781 10.773 1 88.19 334 ASP A O 1
ATOM 2574 N N . ILE A 1 335 ? -14.273 -19.062 11.562 1 93.75 335 ILE A N 1
ATOM 2575 C CA . ILE A 1 335 ? -13.602 -19.391 10.312 1 93.75 335 ILE A CA 1
ATOM 2576 C C . ILE A 1 335 ? -13.641 -20.891 10.086 1 93.75 335 ILE A C 1
ATOM 2578 O O . ILE A 1 335 ? -13.625 -21.359 8.938 1 93.75 335 ILE A O 1
ATOM 2582 N N . LEU A 1 336 ? -13.75 -21.734 11.086 1 95.06 336 LEU A N 1
ATOM 2583 C CA . LEU A 1 336 ? -13.797 -23.188 10.977 1 95.06 336 LEU A CA 1
ATOM 2584 C C . LEU A 1 336 ? -15.078 -23.641 10.297 1 95.06 336 LEU A C 1
ATOM 2586 O O . LEU A 1 336 ? -15.148 -24.75 9.758 1 95.06 336 LEU A O 1
ATOM 2590 N N . LEU A 1 337 ? -16.047 -22.781 10.406 1 96.06 337 LEU A N 1
ATOM 2591 C CA . LEU A 1 337 ? -17.297 -23.062 9.703 1 96.06 337 LEU A CA 1
ATOM 2592 C C . LEU A 1 337 ? -17.062 -23.219 8.203 1 96.06 337 LEU A C 1
ATOM 2594 O O . LEU A 1 337 ? -17.641 -24.078 7.559 1 96.06 337 LEU A O 1
ATOM 2598 N N . LEU A 1 338 ? -16.203 -22.406 7.66 1 97.94 338 LEU A N 1
ATOM 2599 C CA . LEU A 1 338 ? -15.914 -22.438 6.23 1 97.94 338 LEU A CA 1
ATOM 2600 C C . LEU A 1 338 ? -15.266 -23.766 5.84 1 97.94 338 LEU A C 1
ATOM 2602 O O . LEU A 1 338 ? -15.625 -24.359 4.82 1 97.94 338 LEU A O 1
ATOM 2606 N N . LYS A 1 339 ? -14.328 -24.188 6.641 1 97.69 339 LYS A N 1
ATOM 2607 C CA . LYS A 1 339 ? -13.68 -25.469 6.383 1 97.69 339 LYS A CA 1
ATOM 2608 C C . LYS A 1 339 ? -14.688 -26.625 6.438 1 97.69 339 LYS A C 1
ATOM 2610 O O . LYS A 1 339 ? -14.695 -27.484 5.562 1 97.69 339 LYS A O 1
ATOM 2615 N N . ARG A 1 340 ? -15.516 -26.609 7.469 1 97.69 340 ARG A N 1
ATOM 2616 C CA . ARG A 1 340 ? -16.516 -27.656 7.637 1 97.69 340 ARG A CA 1
ATOM 2617 C C . ARG A 1 340 ? -17.469 -27.703 6.445 1 97.69 340 ARG A C 1
ATOM 2619 O O . ARG A 1 340 ? -17.828 -28.797 5.984 1 97.69 340 ARG A O 1
ATOM 2626 N N . GLN A 1 341 ? -17.797 -26.609 6.008 1 98.56 341 GLN A N 1
ATOM 2627 C CA . GLN A 1 341 ? -18.719 -26.531 4.871 1 98.56 341 GLN A CA 1
ATOM 2628 C C . GLN A 1 341 ? -18.094 -27.141 3.619 1 98.56 341 GLN A C 1
ATOM 2630 O O . GLN A 1 341 ? -18.734 -27.891 2.891 1 98.56 341 GLN A O 1
ATOM 2635 N N . ALA A 1 342 ? -16.859 -26.812 3.34 1 98.75 342 ALA A N 1
ATOM 2636 C CA . ALA A 1 342 ? -16.141 -27.391 2.197 1 98.75 342 ALA A CA 1
ATOM 2637 C C . ALA A 1 342 ? -15.969 -28.891 2.363 1 98.75 342 ALA A C 1
ATOM 2639 O O . ALA A 1 342 ? -16.172 -29.656 1.413 1 98.75 342 ALA A O 1
ATOM 2640 N N . GLU A 1 343 ? -15.641 -29.328 3.582 1 98.44 343 GLU A N 1
ATOM 2641 C CA . GLU A 1 343 ? -15.461 -30.75 3.861 1 98.44 343 GLU A CA 1
ATOM 2642 C C . GLU A 1 343 ? -16.766 -31.516 3.666 1 98.44 343 GLU A C 1
ATOM 2644 O O . GLU A 1 343 ? -16.766 -32.625 3.125 1 98.44 343 GLU A O 1
ATOM 2649 N N . ASP A 1 344 ? -17.797 -30.922 4.137 1 98.44 344 ASP A N 1
ATOM 2650 C CA . ASP A 1 344 ? -19.109 -31.547 3.965 1 98.44 344 ASP A CA 1
ATOM 2651 C C . ASP A 1 344 ? -19.453 -31.703 2.486 1 98.44 344 ASP A C 1
ATOM 2653 O O . ASP A 1 344 ? -19.969 -32.75 2.068 1 98.44 344 ASP A O 1
ATOM 2657 N N . ALA A 1 345 ? -19.188 -30.703 1.74 1 98.44 345 ALA A N 1
ATOM 2658 C CA . ALA A 1 345 ? -19.484 -30.719 0.311 1 98.44 345 ALA A CA 1
ATOM 2659 C C . ALA A 1 345 ? -18.609 -31.734 -0.424 1 98.44 345 ALA A C 1
ATOM 2661 O O . ALA A 1 345 ? -19 -32.219 -1.487 1 98.44 345 ALA A O 1
ATOM 2662 N N . LEU A 1 346 ? -17.5 -32.031 0.15 1 98.38 346 LEU A N 1
ATOM 2663 C CA . LEU A 1 346 ? -16.547 -32.906 -0.52 1 98.38 346 LEU A CA 1
ATOM 2664 C C . LEU A 1 346 ? -16.531 -34.281 0.118 1 98.38 346 LEU A C 1
ATOM 2666 O O . LEU A 1 346 ? -15.602 -35.062 -0.108 1 98.38 346 LEU A O 1
ATOM 2670 N N . GLN A 1 347 ? -17.484 -34.531 0.921 1 96.81 347 GLN A N 1
ATOM 2671 C CA . GLN A 1 347 ? -17.547 -35.812 1.616 1 96.81 347 GLN A CA 1
ATOM 2672 C C . GLN A 1 347 ? -17.516 -37 0.629 1 96.81 347 GLN A C 1
ATOM 2674 O O . GLN A 1 347 ? -18.25 -37 -0.364 1 96.81 347 GLN A O 1
ATOM 2679 N N . GLY A 1 348 ? -16.641 -37.906 0.829 1 96 348 GLY A N 1
ATOM 2680 C CA . GLY A 1 348 ? -16.547 -39.125 0.002 1 96 348 GLY A CA 1
ATOM 2681 C C . GLY A 1 348 ? -15.695 -38.906 -1.241 1 96 348 GLY A C 1
ATOM 2682 O O . GLY A 1 348 ? -15.461 -39.875 -1.995 1 96 348 GLY A O 1
ATOM 2683 N N . SER A 1 349 ? -15.234 -37.719 -1.552 1 96.38 349 SER A N 1
ATOM 2684 C CA . SER A 1 349 ? -14.492 -37.406 -2.773 1 96.38 349 SER A CA 1
ATOM 2685 C C . SER A 1 349 ? -13.008 -37.719 -2.607 1 96.38 349 SER A C 1
ATOM 2687 O O . SER A 1 349 ? -12.289 -37.875 -3.596 1 96.38 349 SER A O 1
ATOM 2689 N N . GLY A 1 350 ? -12.547 -37.75 -1.394 1 96.31 350 GLY A N 1
ATOM 2690 C CA . GLY A 1 350 ? -11.125 -37.938 -1.132 1 96.31 350 GLY A CA 1
ATOM 2691 C C . GLY A 1 350 ? -10.312 -36.656 -1.231 1 96.31 350 GLY A C 1
ATOM 2692 O O . GLY A 1 350 ? -9.102 -36.688 -1.017 1 96.31 350 GLY A O 1
ATOM 2693 N N . VAL A 1 351 ? -10.938 -35.531 -1.541 1 97.81 351 VAL A N 1
ATOM 2694 C CA . VAL A 1 351 ? -10.258 -34.25 -1.616 1 97.81 351 VAL A CA 1
ATOM 2695 C C . VAL A 1 351 ? -9.977 -33.719 -0.208 1 97.81 351 VAL A C 1
ATOM 2697 O O . VAL A 1 351 ? -10.883 -33.625 0.622 1 97.81 351 VAL A O 1
ATOM 2700 N N . ASP A 1 352 ? -8.758 -33.406 0.06 1 97.75 352 ASP A N 1
ATOM 2701 C CA . ASP A 1 352 ? -8.383 -32.812 1.338 1 97.75 352 ASP A CA 1
ATOM 2702 C C . ASP A 1 352 ? -8.664 -31.312 1.346 1 97.75 352 ASP A C 1
ATOM 2704 O O . ASP A 1 352 ? -8.445 -30.625 0.345 1 97.75 352 ASP A O 1
ATOM 2708 N N . VAL A 1 353 ? -9.18 -30.812 2.479 1 98.62 353 VAL A N 1
ATOM 2709 C CA . VAL A 1 353 ? -9.484 -29.391 2.592 1 98.62 353 VAL A CA 1
ATOM 2710 C C . VAL A 1 353 ? -8.562 -28.75 3.621 1 98.62 353 VAL A C 1
ATOM 2712 O O . VAL A 1 353 ? -8.406 -29.266 4.73 1 98.62 353 VAL A O 1
ATOM 2715 N N . THR A 1 354 ? -7.953 -27.672 3.258 1 98.44 354 THR A N 1
ATOM 2716 C CA . THR A 1 354 ? -7.113 -26.891 4.16 1 98.44 354 THR A CA 1
ATOM 2717 C C . THR A 1 354 ? -7.555 -25.422 4.18 1 98.44 354 THR A C 1
ATOM 2719 O O . THR A 1 354 ? -7.891 -24.859 3.141 1 98.44 354 THR A O 1
ATOM 2722 N N . LEU A 1 355 ? -7.605 -24.875 5.379 1 97.56 355 LEU A N 1
ATOM 2723 C CA . LEU A 1 355 ? -7.812 -23.438 5.551 1 97.56 355 LEU A CA 1
ATOM 2724 C C . LEU A 1 355 ? -6.484 -22.688 5.543 1 97.56 355 LEU A C 1
ATOM 2726 O O . LEU A 1 355 ? -5.609 -22.969 6.367 1 97.56 355 LEU A O 1
ATOM 2730 N N . ALA A 1 356 ? -6.371 -21.75 4.605 1 98 356 ALA A N 1
ATOM 2731 C CA . ALA A 1 356 ? -5.133 -20.969 4.578 1 98 356 ALA A CA 1
ATOM 2732 C C . ALA A 1 356 ? -5.07 -20 5.754 1 98 356 ALA A C 1
ATOM 2734 O O . ALA A 1 356 ? -6.094 -19.453 6.172 1 98 356 ALA A O 1
ATOM 2735 N N . GLU A 1 357 ? -3.943 -19.797 6.273 1 97.12 357 GLU A N 1
ATOM 2736 C CA . GLU A 1 357 ? -3.59 -18.781 7.258 1 97.12 357 GLU A CA 1
ATOM 2737 C C . GLU A 1 357 ? -2.342 -18.016 6.832 1 97.12 357 GLU A C 1
ATOM 2739 O O . GLU A 1 357 ? -1.525 -18.516 6.062 1 97.12 357 GLU A O 1
ATOM 2744 N N . ASP A 1 358 ? -2.281 -16.812 7.305 1 98.12 358 ASP A N 1
ATOM 2745 C CA . ASP A 1 358 ? -1.045 -16.094 7.012 1 98.12 358 ASP A CA 1
ATOM 2746 C C . ASP A 1 358 ? 0.176 -16.875 7.473 1 98.12 358 ASP A C 1
ATOM 2748 O O . ASP A 1 358 ? 0.21 -17.375 8.602 1 98.12 358 ASP A O 1
ATOM 2752 N N . PHE A 1 359 ? 1.067 -17.125 6.535 1 98.12 359 PHE A N 1
ATOM 2753 C CA . PHE A 1 359 ? 2.373 -17.75 6.727 1 98.12 359 PHE A CA 1
ATOM 2754 C C . PHE A 1 359 ? 2.266 -19.266 6.688 1 98.12 359 PHE A C 1
ATOM 2756 O O . PHE A 1 359 ? 3.248 -19.969 6.926 1 98.12 359 PHE A O 1
ATOM 2763 N N . LEU A 1 360 ? 1.081 -19.766 6.488 1 98.12 360 LEU A N 1
ATOM 2764 C CA . LEU A 1 360 ? 0.977 -21.188 6.223 1 98.12 360 LEU A CA 1
ATOM 2765 C C . LEU A 1 360 ? 1.835 -21.594 5.027 1 98.12 360 LEU A C 1
ATOM 2767 O O . LEU A 1 360 ? 1.807 -20.922 3.988 1 98.12 360 LEU A O 1
ATOM 2771 N N . THR A 1 361 ? 2.605 -22.625 5.16 1 98.25 361 THR A N 1
ATOM 2772 C CA . THR A 1 361 ? 3.398 -23.188 4.07 1 98.25 361 THR A CA 1
ATOM 2773 C C . THR A 1 361 ? 3.008 -24.641 3.814 1 98.25 361 THR A C 1
ATOM 2775 O O . THR A 1 361 ? 2.971 -25.453 4.738 1 98.25 361 THR A O 1
ATOM 2778 N N . LEU A 1 362 ? 2.682 -24.953 2.619 1 98.12 362 LEU A N 1
ATOM 2779 C CA . LEU A 1 362 ? 2.303 -26.312 2.207 1 98.12 362 LEU A CA 1
ATOM 2780 C C . LEU A 1 362 ? 3.344 -26.906 1.261 1 98.12 362 LEU A C 1
ATOM 2782 O O . LEU A 1 362 ? 3.592 -26.359 0.183 1 98.12 362 LEU A O 1
ATOM 2786 N N . ALA A 1 363 ? 3.904 -28.016 1.634 1 97 363 ALA A N 1
ATOM 2787 C CA . ALA A 1 363 ? 4.801 -28.734 0.737 1 97 363 ALA A CA 1
ATOM 2788 C C . ALA A 1 363 ? 4.02 -29.438 -0.371 1 97 363 ALA A C 1
ATOM 2790 O O . ALA A 1 363 ? 2.924 -29.953 -0.136 1 97 363 ALA A O 1
ATOM 2791 N N . ILE A 1 364 ? 4.535 -29.453 -1.543 1 96.75 364 ILE A N 1
ATOM 2792 C CA . ILE A 1 364 ? 3.947 -30.156 -2.676 1 96.75 364 ILE A CA 1
ATOM 2793 C C . ILE A 1 364 ? 4.867 -31.297 -3.109 1 96.75 364 ILE A C 1
ATOM 2795 O O . ILE A 1 364 ? 5.746 -31.094 -3.953 1 96.75 364 ILE A O 1
ATOM 2799 N N . PRO A 1 365 ? 4.625 -32.469 -2.668 1 92.69 365 PRO A N 1
ATOM 2800 C CA . PRO A 1 365 ? 5.523 -33.594 -2.926 1 92.69 365 PRO A CA 1
ATOM 2801 C C . PRO A 1 365 ? 5.434 -34.094 -4.363 1 92.69 365 PRO A C 1
ATOM 2803 O O . PRO A 1 365 ? 4.395 -33.938 -5.012 1 92.69 365 PRO A O 1
ATOM 2806 N N . LEU A 1 366 ? 6.594 -34.656 -4.816 1 89.44 366 LEU A N 1
ATOM 2807 C CA . LEU A 1 366 ? 6.582 -35.344 -6.105 1 89.44 366 LEU A CA 1
ATOM 2808 C C . LEU A 1 366 ? 5.648 -36.531 -6.07 1 89.44 366 LEU A C 1
ATOM 2810 O O . LEU A 1 366 ? 5.57 -37.25 -5.059 1 89.44 366 LEU A O 1
ATOM 2814 N N . LYS A 1 367 ? 4.984 -36.75 -7.199 1 82.88 367 LYS A N 1
ATOM 2815 C CA . LYS A 1 367 ? 4.086 -37.875 -7.297 1 82.88 367 LYS A CA 1
ATOM 2816 C C . LYS A 1 367 ? 4.875 -39.188 -7.469 1 82.88 367 LYS A C 1
ATOM 2818 O O . LYS A 1 367 ? 5.918 -39.188 -8.125 1 82.88 367 LYS A O 1
ATOM 2823 N N . ARG A 1 368 ? 4.656 -40.281 -6.625 1 71.31 368 ARG A N 1
ATOM 2824 C CA . ARG A 1 368 ? 5.281 -41.594 -6.719 1 71.31 368 ARG A CA 1
ATOM 2825 C C . ARG A 1 368 ? 4.547 -42.5 -7.715 1 71.31 368 ARG A C 1
ATOM 2827 O O . ARG A 1 368 ? 3.34 -42.344 -7.91 1 71.31 368 ARG A O 1
ATOM 2834 N N . MET B 1 1 ? -10.484 23.188 23.797 1 66.69 1 MET B N 1
ATOM 2835 C CA . MET B 1 1 ? -10.57 22.344 22.625 1 66.69 1 MET B CA 1
ATOM 2836 C C . MET B 1 1 ? -9.328 21.469 22.484 1 66.69 1 MET B C 1
ATOM 2838 O O . MET B 1 1 ? -8.203 21.953 22.609 1 66.69 1 MET B O 1
ATOM 2842 N N . THR B 1 2 ? -9.5 20.109 22.344 1 87.06 2 THR B N 1
ATOM 2843 C CA . THR B 1 2 ? -8.391 19.172 22.422 1 87.06 2 THR B CA 1
ATOM 2844 C C . THR B 1 2 ? -7.699 19.047 21.062 1 87.06 2 THR B C 1
ATOM 2846 O O . THR B 1 2 ? -8.352 19.078 20.016 1 87.06 2 THR B O 1
ATOM 2849 N N . MET B 1 3 ? -6.402 19.312 21.031 1 95.69 3 MET B N 1
ATOM 2850 C CA . MET B 1 3 ? -5.555 19.141 19.844 1 95.69 3 MET B CA 1
ATOM 2851 C C . MET B 1 3 ? -4.359 18.25 20.156 1 95.69 3 MET B C 1
ATOM 2853 O O . MET B 1 3 ? -3.682 18.438 21.172 1 95.69 3 MET B O 1
ATOM 2857 N N . ASP B 1 4 ? -4.215 17.203 19.312 1 97.75 4 ASP B N 1
ATOM 2858 C CA . ASP B 1 4 ? -3.055 16.344 19.531 1 97.75 4 ASP B CA 1
ATOM 2859 C C . ASP B 1 4 ? -2.52 15.812 18.203 1 97.75 4 ASP B C 1
ATOM 2861 O O . ASP B 1 4 ? -3.197 15.891 17.172 1 97.75 4 ASP B O 1
ATOM 2865 N N . LEU B 1 5 ? -1.322 15.453 18.234 1 98.44 5 LEU B N 1
ATOM 2866 C CA . LEU B 1 5 ? -0.605 14.891 17.094 1 98.44 5 LEU B CA 1
ATOM 2867 C C . LEU B 1 5 ? -0.228 13.438 17.344 1 98.44 5 LEU B C 1
ATOM 2869 O O . LEU B 1 5 ? 0.432 13.125 18.344 1 98.44 5 LEU B O 1
ATOM 2873 N N . THR B 1 6 ? -0.659 12.531 16.453 1 98.69 6 THR B N 1
ATOM 2874 C CA . THR B 1 6 ? -0.353 11.109 16.594 1 98.69 6 THR B CA 1
ATOM 2875 C C . THR B 1 6 ? 0.498 10.625 15.414 1 98.69 6 THR B C 1
ATOM 2877 O O . THR B 1 6 ? 0.162 10.875 14.258 1 98.69 6 THR B O 1
ATOM 2880 N N . PHE B 1 7 ? 1.569 9.938 15.773 1 98.81 7 PHE B N 1
ATOM 2881 C CA . PHE B 1 7 ? 2.451 9.375 14.758 1 98.81 7 PHE B CA 1
ATOM 2882 C C . PHE B 1 7 ? 2.068 7.934 14.445 1 98.81 7 PHE B C 1
ATOM 2884 O O . PHE B 1 7 ? 2.162 7.059 15.305 1 98.81 7 PHE B O 1
ATOM 2891 N N . LEU B 1 8 ? 1.662 7.684 13.188 1 98.81 8 LEU B N 1
ATOM 2892 C CA . LEU B 1 8 ? 1.237 6.348 12.789 1 98.81 8 LEU B CA 1
ATOM 2893 C C . LEU B 1 8 ? 2.414 5.543 12.242 1 98.81 8 LEU B C 1
ATOM 2895 O O . LEU B 1 8 ? 2.465 4.324 12.398 1 98.81 8 LEU B O 1
ATOM 2899 N N . GLY B 1 9 ? 3.25 6.148 11.578 1 98.75 9 GLY B N 1
ATOM 2900 C CA . GLY B 1 9 ? 4.488 5.586 11.055 1 98.75 9 GLY B CA 1
ATOM 2901 C C . GLY B 1 9 ? 5.641 6.574 11.07 1 98.75 9 GLY B C 1
ATOM 2902 O O . GLY B 1 9 ? 5.461 7.75 10.758 1 98.75 9 GLY B O 1
ATOM 2903 N N . THR B 1 10 ? 6.855 6.066 11.43 1 98.62 10 THR B N 1
ATOM 2904 C CA . THR B 1 10 ? 7.965 6.984 11.68 1 98.62 10 THR B CA 1
ATOM 2905 C C . THR B 1 10 ? 9.211 6.543 10.922 1 98.62 10 THR B C 1
ATOM 2907 O O . THR B 1 10 ? 10.312 7.043 11.18 1 98.62 10 THR B O 1
ATOM 2910 N N . GLY B 1 11 ? 9.016 5.562 10.008 1 98.12 11 GLY B N 1
ATOM 2911 C CA . GLY B 1 11 ? 10.148 5.035 9.266 1 98.12 11 GLY B CA 1
ATOM 2912 C C . GLY B 1 11 ? 10.297 5.656 7.891 1 98.12 11 GLY B C 1
ATOM 2913 O O . GLY B 1 11 ? 9.328 6.168 7.324 1 98.12 11 GLY B O 1
ATOM 2914 N N . SER B 1 12 ? 11.531 5.555 7.418 1 98 12 SER B N 1
ATOM 291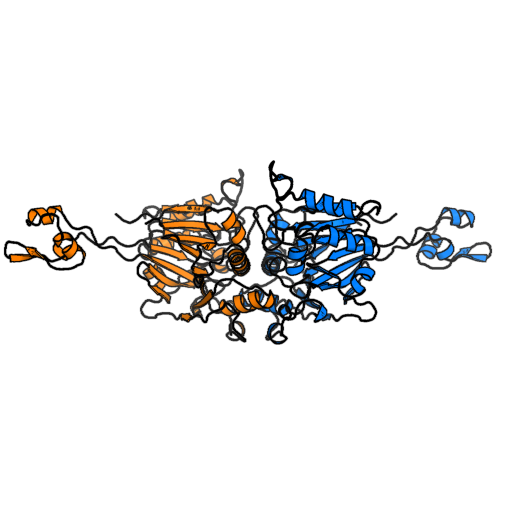5 C CA . SER B 1 12 ? 11.82 6.062 6.082 1 98 12 SER B CA 1
ATOM 2916 C C . SER B 1 12 ? 11.883 4.93 5.062 1 98 12 SER B C 1
ATOM 2918 O O . SER B 1 12 ? 12.031 3.764 5.434 1 98 12 SER B O 1
ATOM 2920 N N . ALA B 1 13 ? 11.648 5.211 3.822 1 96.81 13 ALA B N 1
ATOM 2921 C CA . ALA B 1 13 ? 11.914 4.398 2.637 1 96.81 13 ALA B CA 1
ATOM 2922 C C . ALA B 1 13 ? 10.844 3.32 2.463 1 96.81 13 ALA B C 1
ATOM 2924 O O . ALA B 1 13 ? 10.258 3.189 1.386 1 96.81 13 ALA B O 1
ATOM 2925 N N . TYR B 1 14 ? 10.641 2.523 3.416 1 97.19 14 TYR B N 1
ATOM 2926 C CA . TYR B 1 14 ? 9.688 1.422 3.355 1 97.19 14 TYR B CA 1
ATOM 2927 C C . TYR B 1 14 ? 9.188 1.057 4.75 1 97.19 14 TYR B C 1
ATOM 2929 O O . TYR B 1 14 ? 9.844 1.358 5.75 1 97.19 14 TYR B O 1
ATOM 2937 N N . PRO B 1 15 ? 7.965 0.464 4.84 1 97.94 15 PRO B N 1
ATOM 2938 C CA . PRO B 1 15 ? 7.512 -0.054 6.133 1 97.94 15 PRO B CA 1
ATOM 2939 C C . PRO B 1 15 ? 8.227 -1.344 6.535 1 97.94 15 PRO B C 1
ATOM 2941 O O . PRO B 1 15 ? 8.609 -2.135 5.672 1 97.94 15 PRO B O 1
ATOM 2944 N N . SER B 1 16 ? 8.422 -1.543 7.777 1 96.31 16 SER B N 1
ATOM 2945 C CA . SER B 1 16 ? 8.977 -2.771 8.336 1 96.31 16 SER B CA 1
ATOM 2946 C C . SER B 1 16 ? 8.062 -3.361 9.398 1 96.31 16 SER B C 1
ATOM 2948 O O . SER B 1 16 ? 7.066 -2.74 9.781 1 96.31 16 SER B O 1
ATOM 2950 N N . PRO B 1 17 ? 8.32 -4.57 9.828 1 94.5 17 PRO B N 1
ATOM 2951 C CA . PRO B 1 17 ? 7.48 -5.168 10.875 1 94.5 17 PRO B CA 1
ATOM 2952 C C . PRO B 1 17 ? 7.465 -4.34 12.156 1 94.5 17 PRO B C 1
ATOM 2954 O O . PRO B 1 17 ? 6.527 -4.445 12.953 1 94.5 17 PRO B O 1
ATOM 2957 N N . HIS B 1 18 ? 8.445 -3.441 12.352 1 93.88 18 HIS B N 1
ATOM 2958 C CA . HIS B 1 18 ? 8.539 -2.775 13.648 1 93.88 18 HIS B CA 1
ATOM 2959 C C . HIS B 1 18 ? 8.289 -1.277 13.516 1 93.88 18 HIS B C 1
ATOM 2961 O O . HIS B 1 18 ? 8.148 -0.577 14.523 1 93.88 18 HIS B O 1
ATOM 2967 N N . ARG B 1 19 ? 8.227 -0.839 12.352 1 96.94 19 ARG B N 1
ATOM 2968 C CA . ARG B 1 19 ? 8.062 0.595 12.141 1 96.94 19 ARG B CA 1
ATOM 2969 C C . ARG B 1 19 ? 7.348 0.878 10.828 1 96.94 19 ARG B C 1
ATOM 2971 O O . ARG B 1 19 ? 7.766 0.401 9.766 1 96.94 19 ARG B O 1
ATOM 2978 N N . GLY B 1 20 ? 6.254 1.626 10.883 1 98.12 20 GLY B N 1
ATOM 2979 C CA . GLY B 1 20 ? 5.488 1.96 9.695 1 98.12 20 GLY B CA 1
ATOM 2980 C C . GLY B 1 20 ? 6.129 3.049 8.859 1 98.12 20 GLY B C 1
ATOM 2981 O O . GLY B 1 20 ? 7.031 3.75 9.328 1 98.12 20 GLY B O 1
ATOM 2982 N N . ALA B 1 21 ? 5.688 3.148 7.629 1 98.56 21 ALA B N 1
ATOM 2983 C CA . ALA B 1 21 ? 6.109 4.246 6.762 1 98.56 21 ALA B CA 1
ATOM 2984 C C . ALA B 1 21 ? 5.457 5.559 7.188 1 98.56 21 ALA B C 1
ATOM 2986 O O . ALA B 1 21 ? 4.512 5.562 7.98 1 98.56 21 ALA B O 1
ATOM 2987 N N . SER B 1 22 ? 5.879 6.625 6.625 1 98.75 22 SER B N 1
ATOM 2988 C CA . SER B 1 22 ? 5.582 7.977 7.082 1 98.75 22 SER B CA 1
ATOM 2989 C C . SER B 1 22 ? 4.082 8.25 7.055 1 98.75 22 SER B C 1
ATOM 2991 O O . SER B 1 22 ? 3.445 8.148 6.004 1 98.75 22 SER B O 1
ATOM 2993 N N . ALA B 1 23 ? 3.541 8.594 8.195 1 98.94 23 ALA B N 1
ATOM 2994 C CA . ALA B 1 23 ? 2.158 9.039 8.367 1 98.94 23 ALA B CA 1
ATOM 2995 C C . ALA B 1 23 ? 1.936 9.609 9.766 1 98.94 23 ALA B C 1
ATOM 2997 O O . ALA B 1 23 ? 2.354 9.016 10.766 1 98.94 23 ALA B O 1
ATOM 2998 N N . LEU B 1 24 ? 1.321 10.75 9.914 1 98.69 24 LEU B N 1
ATOM 2999 C CA . LEU B 1 24 ? 0.926 11.289 11.211 1 98.69 24 LEU B CA 1
ATOM 3000 C C . LEU B 1 24 ? -0.406 12.023 11.117 1 98.69 24 LEU B C 1
ATOM 3002 O O . LEU B 1 24 ? -0.831 12.406 10.023 1 98.69 24 LEU B O 1
ATOM 3006 N N . VAL B 1 25 ? -1.125 12.164 12.219 1 98.81 25 VAL B N 1
ATOM 3007 C CA . VAL B 1 25 ? -2.484 12.695 12.234 1 98.81 25 VAL B CA 1
ATOM 3008 C C . VAL B 1 25 ? -2.586 13.812 13.266 1 98.81 25 VAL B C 1
ATOM 3010 O O . VAL B 1 25 ? -2.162 13.656 14.414 1 98.81 25 VAL B O 1
ATOM 3013 N N . LEU B 1 26 ? -3.059 14.953 12.82 1 98.62 26 LEU B N 1
ATOM 3014 C CA . LEU B 1 26 ? -3.484 16.016 13.719 1 98.62 26 LEU B CA 1
ATOM 3015 C C . LEU B 1 26 ? -4.973 15.906 14.023 1 98.62 26 LEU B C 1
ATOM 3017 O O . LEU B 1 26 ? -5.805 15.961 13.117 1 98.62 26 LEU B O 1
ATOM 3021 N N . ARG B 1 27 ? -5.297 15.648 15.188 1 97.25 27 ARG B N 1
ATOM 3022 C CA . ARG B 1 27 ? -6.691 15.625 15.617 1 97.25 27 ARG B CA 1
ATOM 3023 C C . ARG B 1 27 ? -7.105 16.953 16.219 1 97.25 27 ARG B C 1
ATOM 3025 O O . ARG B 1 27 ? -6.43 17.484 17.109 1 97.25 27 ARG B O 1
ATOM 3032 N N . THR B 1 28 ? -8.133 17.547 15.68 1 92.88 28 THR B N 1
ATOM 3033 C CA . THR B 1 28 ? -8.68 18.797 16.188 1 92.88 28 THR B CA 1
ATOM 3034 C C . THR B 1 28 ? -10.203 18.812 16.078 1 92.88 28 THR B C 1
ATOM 3036 O O . THR B 1 28 ? -10.758 18.5 15.008 1 92.88 28 THR B O 1
ATOM 3039 N N . GLU B 1 29 ? -10.93 19.188 17.078 1 84.81 29 GLU B N 1
ATOM 3040 C CA . GLU B 1 29 ? -12.383 19.375 17.141 1 84.81 29 GLU B CA 1
ATOM 3041 C C . GLU B 1 29 ? -13.117 18.203 16.469 1 84.81 29 GLU B C 1
ATOM 3043 O O . GLU B 1 29 ? -14.008 18.422 15.648 1 84.81 29 GLU B O 1
ATOM 3048 N N . GLY B 1 30 ? -12.641 17.016 16.641 1 86.69 30 GLY B N 1
ATOM 3049 C CA . GLY B 1 30 ? -13.352 15.844 16.156 1 86.69 30 GLY B CA 1
ATOM 3050 C C . GLY B 1 30 ? -12.945 15.43 14.758 1 86.69 30 GLY B C 1
ATOM 3051 O O . GLY B 1 30 ? -13.422 14.414 14.25 1 86.69 30 GLY B O 1
ATOM 3052 N N . GLU B 1 31 ? -12.102 16.281 14.133 1 93.75 31 GLU B N 1
ATOM 3053 C CA . GLU B 1 31 ? -11.594 15.922 12.805 1 93.75 31 GLU B CA 1
ATOM 3054 C C . GLU B 1 31 ? -10.164 15.391 12.891 1 93.75 31 GLU B C 1
ATOM 3056 O O . GLU B 1 31 ? -9.453 15.656 13.859 1 93.75 31 GLU B O 1
ATOM 3061 N N . CYS B 1 32 ? -9.844 14.672 11.883 1 97 32 CYS B N 1
ATOM 3062 C CA . CYS B 1 32 ? -8.484 14.188 11.703 1 97 32 CYS B CA 1
ATOM 3063 C C . CYS B 1 32 ? -7.898 14.664 10.383 1 97 32 CYS B C 1
ATOM 3065 O O . CYS B 1 32 ? -8.547 14.57 9.344 1 97 32 CYS B O 1
ATOM 3067 N N . TRP B 1 33 ? -6.738 15.289 10.516 1 98.69 33 TRP B N 1
ATOM 3068 C CA . TRP B 1 33 ? -5.957 15.648 9.336 1 98.69 33 TRP B CA 1
ATOM 3069 C C . TRP B 1 33 ? -4.723 14.766 9.203 1 98.69 33 TRP B C 1
ATOM 3071 O O . TRP B 1 33 ? -3.891 14.711 10.117 1 98.69 33 TRP B O 1
ATOM 3081 N N . LEU B 1 34 ? -4.684 14.094 8.062 1 98.88 34 LEU B N 1
ATOM 3082 C CA . LEU B 1 34 ? -3.598 13.148 7.828 1 98.88 34 LEU B CA 1
ATOM 3083 C C . LEU B 1 34 ? -2.463 13.805 7.047 1 98.88 34 LEU B C 1
ATOM 3085 O O . LEU B 1 34 ? -2.705 14.492 6.051 1 98.88 34 LEU B O 1
ATOM 3089 N N . PHE B 1 35 ? -1.243 13.648 7.523 1 98.94 35 PHE B N 1
ATOM 3090 C CA . PHE B 1 35 ? -0.049 14.109 6.824 1 98.94 35 PHE B CA 1
ATOM 3091 C C . PHE B 1 35 ? 0.784 12.93 6.34 1 98.94 35 PHE B C 1
ATOM 3093 O O . PHE B 1 35 ? 1.302 12.156 7.148 1 98.94 35 PHE B O 1
ATOM 3100 N N . ASP B 1 36 ? 0.906 12.82 4.996 1 98.94 36 ASP B N 1
ATOM 3101 C CA . ASP B 1 36 ? 1.513 11.688 4.297 1 98.94 36 ASP B CA 1
ATOM 3102 C C . ASP B 1 36 ? 0.782 10.391 4.613 1 98.94 36 ASP B C 1
ATOM 3104 O O . ASP B 1 36 ? 0.005 10.32 5.566 1 98.94 36 ASP B O 1
ATOM 3108 N N . CYS B 1 37 ? 0.985 9.469 3.762 1 98.94 37 CYS B N 1
ATOM 3109 C CA . CYS B 1 37 ? 0.285 8.188 3.846 1 98.94 37 CYS B CA 1
ATOM 3110 C C . CYS B 1 37 ? 1.094 7.078 3.186 1 98.94 37 CYS B C 1
ATOM 3112 O O . CYS B 1 37 ? 0.782 6.656 2.07 1 98.94 37 CYS B O 1
ATOM 3114 N N . GLY B 1 38 ? 2.08 6.586 3.902 1 98.88 38 GLY B N 1
ATOM 3115 C CA . GLY B 1 38 ? 2.854 5.465 3.391 1 98.88 38 GLY B CA 1
ATOM 3116 C C . GLY B 1 38 ? 2.107 4.145 3.445 1 98.88 38 GLY B C 1
ATOM 3117 O O . GLY B 1 38 ? 1.049 4.051 4.07 1 98.88 38 GLY B O 1
ATOM 3118 N N . GLU B 1 39 ? 2.621 3.209 2.74 1 98.81 39 GLU B N 1
ATOM 3119 C CA . GLU B 1 39 ? 2.016 1.88 2.75 1 98.81 39 GLU B CA 1
ATOM 3120 C C . GLU B 1 39 ? 1.841 1.363 4.176 1 98.81 39 GLU B C 1
ATOM 3122 O O . GLU B 1 39 ? 2.752 1.474 4.996 1 98.81 39 GLU B O 1
ATOM 3127 N N . GLY B 1 40 ? 0.659 0.779 4.477 1 98.62 40 GLY B N 1
ATOM 3128 C CA . GLY B 1 40 ? 0.388 0.217 5.789 1 98.62 40 GLY B CA 1
ATOM 3129 C C . GLY B 1 40 ? -0.325 1.184 6.719 1 98.62 40 GLY B C 1
ATOM 3130 O O . GLY B 1 40 ? -0.74 0.807 7.816 1 98.62 40 GLY B O 1
ATOM 3131 N N . THR B 1 41 ? -0.548 2.422 6.305 1 98.81 41 THR B N 1
ATOM 3132 C CA . THR B 1 41 ? -1.168 3.443 7.141 1 98.81 41 THR B CA 1
ATOM 3133 C C . THR B 1 41 ? -2.553 2.998 7.602 1 98.81 41 THR B C 1
ATOM 3135 O O . THR B 1 41 ? -2.941 3.238 8.742 1 98.81 41 THR B O 1
ATOM 3138 N N . GLN B 1 42 ? -3.328 2.326 6.715 1 98.62 42 GLN B N 1
ATOM 3139 C CA . GLN B 1 42 ? -4.68 1.928 7.098 1 98.62 42 GLN B CA 1
ATOM 3140 C C . GLN B 1 42 ? -4.652 0.936 8.258 1 98.62 42 GLN B C 1
ATOM 3142 O O . GLN B 1 42 ? -5.508 0.983 9.141 1 98.62 42 GLN B O 1
ATOM 3147 N N . THR B 1 43 ? -3.678 0.04 8.289 1 98.31 43 THR B N 1
ATOM 3148 C CA . THR B 1 43 ? -3.574 -0.906 9.391 1 98.31 43 THR B CA 1
ATOM 3149 C C . THR B 1 43 ? -3.092 -0.206 10.656 1 98.31 43 THR B C 1
ATOM 3151 O O . THR B 1 43 ? -3.537 -0.531 11.766 1 98.31 43 THR B O 1
ATOM 3154 N N . GLN B 1 44 ? -2.146 0.751 10.508 1 98.56 44 GLN B N 1
ATOM 3155 C CA . GLN B 1 44 ? -1.708 1.545 11.656 1 98.56 44 GLN B CA 1
ATOM 3156 C C . GLN B 1 44 ? -2.873 2.311 12.273 1 98.56 44 GLN B C 1
ATOM 3158 O O . GLN B 1 44 ? -2.977 2.412 13.5 1 98.56 44 GLN B O 1
ATOM 3163 N N . LEU B 1 45 ? -3.734 2.846 11.422 1 98.25 45 LEU B N 1
ATOM 3164 C CA . LEU B 1 45 ? -4.926 3.539 11.898 1 98.25 45 LEU B CA 1
ATOM 3165 C C . LEU B 1 45 ? -5.82 2.594 12.695 1 98.25 45 LEU B C 1
ATOM 3167 O O . LEU B 1 45 ? -6.328 2.963 13.758 1 98.25 45 LEU B O 1
ATOM 3171 N N . MET B 1 46 ? -5.961 1.359 12.242 1 97.38 46 MET B N 1
ATOM 3172 C CA . MET B 1 46 ? -6.801 0.371 12.914 1 97.38 46 MET B CA 1
ATOM 3173 C C . MET B 1 46 ? -6.238 0.026 14.289 1 97.38 46 MET B C 1
ATOM 3175 O O . MET B 1 46 ? -6.992 -0.295 15.211 1 97.38 46 MET B O 1
ATOM 3179 N N . LYS B 1 47 ? -4.93 0.136 14.406 1 97.5 47 LYS B N 1
ATOM 3180 C CA . LYS B 1 47 ? -4.258 -0.198 15.656 1 97.5 47 LYS B CA 1
ATOM 3181 C C . LYS B 1 47 ? -4.27 0.988 16.609 1 97.5 47 LYS B C 1
ATOM 3183 O O . LYS B 1 47 ? -3.943 0.841 17.797 1 97.5 47 LYS B O 1
ATOM 3188 N N . SER B 1 48 ? -4.602 2.127 16.109 1 97.5 48 SER B N 1
ATOM 3189 C CA . SER B 1 48 ? -4.57 3.35 16.906 1 97.5 48 SER B CA 1
ATOM 3190 C C . SER B 1 48 ? -5.938 3.658 17.5 1 97.5 48 SER B C 1
ATOM 3192 O O . SER B 1 48 ? -6.883 2.881 17.344 1 97.5 48 SER B O 1
ATOM 3194 N N . GLN B 1 49 ? -6.016 4.785 18.234 1 94.5 49 GLN B N 1
ATOM 3195 C CA . GLN B 1 49 ? -7.273 5.227 18.812 1 94.5 49 GLN B CA 1
ATOM 3196 C C . GLN B 1 49 ? -8.023 6.16 17.859 1 94.5 49 GLN B C 1
ATOM 3198 O O . GLN B 1 49 ? -9.078 6.691 18.219 1 94.5 49 GLN B O 1
ATOM 3203 N N . LEU B 1 50 ? -7.484 6.324 16.719 1 95.75 50 LEU B N 1
ATOM 3204 C CA . LEU B 1 50 ? -8.062 7.25 15.758 1 95.75 50 LEU B CA 1
ATOM 3205 C C . LEU B 1 50 ? -9.117 6.555 14.906 1 95.75 50 LEU B C 1
ATOM 3207 O O . LEU B 1 50 ? -9.047 5.344 14.688 1 95.75 50 LEU B O 1
ATOM 3211 N N . ARG B 1 51 ? -10.062 7.34 14.508 1 93.25 51 ARG B N 1
ATOM 3212 C CA . ARG B 1 51 ? -11.078 6.84 13.594 1 93.25 51 ARG B CA 1
ATOM 3213 C C . ARG B 1 51 ? -10.812 7.32 12.164 1 93.25 51 ARG B C 1
ATOM 3215 O O . ARG B 1 51 ? -10.867 8.523 11.891 1 93.25 51 ARG B O 1
ATOM 3222 N N . ALA B 1 52 ? -10.648 6.379 11.305 1 94 52 ALA B N 1
ATOM 3223 C CA . ALA B 1 52 ? -10.336 6.703 9.914 1 94 52 ALA B CA 1
ATOM 3224 C C . ALA B 1 52 ? -11.461 7.516 9.273 1 94 52 ALA B C 1
ATOM 3226 O O . ALA B 1 52 ? -11.211 8.352 8.406 1 94 52 ALA B O 1
ATOM 3227 N N . SER B 1 53 ? -12.672 7.301 9.695 1 92.69 53 SER B N 1
ATOM 3228 C CA . SER B 1 53 ? -13.836 7.961 9.117 1 92.69 53 SER B CA 1
ATOM 3229 C C . SER B 1 53 ? -13.859 9.445 9.461 1 92.69 53 SER B C 1
ATOM 3231 O O . SER B 1 53 ? -14.633 10.211 8.883 1 92.69 53 SER B O 1
ATOM 3233 N N . ARG B 1 54 ? -12.992 9.867 10.383 1 94.75 54 ARG B N 1
ATOM 3234 C CA . ARG B 1 54 ? -12.953 11.266 10.797 1 94.75 54 ARG B CA 1
ATOM 3235 C C . ARG B 1 54 ? -11.914 12.047 10 1 94.75 54 ARG B C 1
ATOM 3237 O O . ARG B 1 54 ? -11.742 13.25 10.203 1 94.75 54 ARG B O 1
ATOM 3244 N N . ILE B 1 55 ? -11.227 11.398 9.141 1 96.88 55 ILE B N 1
ATOM 3245 C CA . ILE B 1 55 ? -10.258 12.086 8.297 1 96.88 55 ILE B CA 1
ATOM 3246 C C . ILE B 1 55 ? -10.984 12.961 7.281 1 96.88 55 ILE B C 1
ATOM 3248 O O . ILE B 1 55 ? -11.781 12.461 6.477 1 96.88 55 ILE B O 1
ATOM 3252 N N . THR B 1 56 ? -10.688 14.219 7.289 1 96.94 56 THR B N 1
ATOM 3253 C CA . THR B 1 56 ? -11.367 15.141 6.391 1 96.94 56 THR B CA 1
ATOM 3254 C C . THR B 1 56 ? -10.383 15.805 5.438 1 96.94 56 THR B C 1
ATOM 3256 O O . THR B 1 56 ? -10.773 16.359 4.41 1 96.94 56 THR B O 1
ATOM 3259 N N . LYS B 1 57 ? -9.133 15.805 5.836 1 98.38 57 LYS B N 1
ATOM 3260 C CA . LYS B 1 57 ? -8.086 16.391 5.004 1 98.38 57 LYS B CA 1
ATOM 3261 C C . LYS B 1 57 ? -6.836 15.508 4.996 1 98.38 57 LYS B C 1
ATOM 3263 O O . LYS B 1 57 ? -6.496 14.898 6.008 1 98.38 57 LYS B O 1
ATOM 3268 N N . VAL B 1 58 ? -6.207 15.445 3.867 1 98.88 58 VAL B N 1
ATOM 3269 C CA . VAL B 1 58 ? -4.938 14.75 3.684 1 98.88 58 VAL B CA 1
ATOM 3270 C C . VAL B 1 58 ? -3.918 15.703 3.059 1 98.88 58 VAL B C 1
ATOM 3272 O O . VAL B 1 58 ? -4.234 16.438 2.115 1 98.88 58 VAL B O 1
ATOM 3275 N N . PHE B 1 59 ? -2.73 15.727 3.611 1 98.94 59 PHE B N 1
ATOM 3276 C CA . PHE B 1 59 ? -1.624 16.531 3.105 1 98.94 59 PHE B CA 1
ATOM 3277 C C . PHE B 1 59 ? -0.442 15.648 2.725 1 98.94 59 PHE B C 1
ATOM 3279 O O . PHE B 1 59 ? 0.176 15.023 3.59 1 98.94 59 PHE B O 1
ATOM 3286 N N . ILE B 1 60 ? -0.136 15.594 1.466 1 98.94 60 ILE B N 1
ATOM 3287 C CA . ILE B 1 60 ? 0.99 14.812 0.971 1 98.94 60 ILE B CA 1
ATOM 3288 C C . ILE B 1 60 ? 2.189 15.727 0.729 1 98.94 60 ILE B C 1
ATOM 3290 O O . ILE B 1 60 ? 2.127 16.641 -0.101 1 98.94 60 ILE B O 1
ATOM 3294 N N . SER B 1 61 ? 3.262 15.461 1.426 1 98.94 61 SER B N 1
ATOM 3295 C CA . SER B 1 61 ? 4.43 16.344 1.348 1 98.94 61 SER B CA 1
ATOM 3296 C C . SER B 1 61 ? 5.109 16.234 -0.013 1 98.94 61 SER B C 1
ATOM 3298 O O . SER B 1 61 ? 5.504 17.25 -0.594 1 98.94 61 SER B O 1
ATOM 3300 N N . HIS B 1 62 ? 5.277 15.047 -0.49 1 98.88 62 HIS B N 1
ATOM 3301 C CA . HIS B 1 62 ? 5.891 14.781 -1.787 1 98.88 62 HIS B CA 1
ATOM 3302 C C . HIS B 1 62 ? 5.5 13.406 -2.309 1 98.88 62 HIS B C 1
ATOM 3304 O O . HIS B 1 62 ? 4.84 12.633 -1.607 1 98.88 62 HIS B O 1
ATOM 3310 N N . LEU B 1 63 ? 5.887 13.039 -3.502 1 98.75 63 LEU B N 1
ATOM 3311 C CA . LEU B 1 63 ? 5.234 11.938 -4.199 1 98.75 63 LEU B CA 1
ATOM 3312 C C . LEU B 1 63 ? 6.004 10.633 -4 1 98.75 63 LEU B C 1
ATOM 3314 O O . LEU B 1 63 ? 5.582 9.578 -4.477 1 98.75 63 LEU B O 1
ATOM 3318 N N . HIS B 1 64 ? 7.152 10.609 -3.24 1 98.75 64 HIS B N 1
ATOM 3319 C CA . HIS B 1 64 ? 7.82 9.336 -2.988 1 98.75 64 HIS B CA 1
ATOM 3320 C C . HIS B 1 64 ? 6.863 8.328 -2.361 1 98.75 64 HIS B C 1
ATOM 3322 O O . HIS B 1 64 ? 5.996 8.695 -1.565 1 98.75 64 HIS B O 1
ATOM 3328 N N . GLY B 1 65 ? 7.129 7.117 -2.678 1 98.62 65 GLY B N 1
ATOM 3329 C CA . GLY B 1 65 ? 6.223 6.031 -2.344 1 98.62 65 GLY B CA 1
ATOM 3330 C C . GLY B 1 65 ? 6.008 5.871 -0.851 1 98.62 65 GLY B C 1
ATOM 3331 O O . GLY B 1 65 ? 4.891 5.586 -0.406 1 98.62 65 GLY B O 1
ATOM 3332 N N . ASP B 1 66 ? 7.055 6.004 -0.035 1 98.69 66 ASP B N 1
ATOM 3333 C CA . ASP B 1 66 ? 6.938 5.785 1.403 1 98.69 66 ASP B CA 1
ATOM 3334 C C . ASP B 1 66 ? 6.133 6.902 2.064 1 98.69 66 ASP B C 1
ATOM 3336 O O . ASP B 1 66 ? 5.883 6.863 3.271 1 98.69 66 ASP B O 1
ATOM 3340 N N . HIS B 1 67 ? 5.629 7.875 1.324 1 98.88 67 HIS B N 1
ATOM 3341 C CA . HIS B 1 67 ? 4.742 8.93 1.801 1 98.88 67 HIS B CA 1
ATOM 3342 C C . HIS B 1 67 ? 3.385 8.867 1.107 1 98.88 67 HIS B C 1
ATOM 3344 O O . HIS B 1 67 ? 2.482 9.648 1.425 1 98.88 67 HIS B O 1
ATOM 3350 N N . LEU B 1 68 ? 3.203 7.938 0.172 1 98.81 68 LEU B N 1
ATOM 3351 C CA . LEU B 1 68 ? 2.068 8.086 -0.734 1 98.81 68 LEU B CA 1
ATOM 3352 C C . LEU B 1 68 ? 1.395 6.738 -0.981 1 98.81 68 LEU B C 1
ATOM 3354 O O . LEU B 1 68 ? 0.174 6.672 -1.141 1 98.81 68 LEU B O 1
ATOM 3358 N N . PHE B 1 69 ? 2.082 5.602 -0.971 1 98.88 69 PHE B N 1
ATOM 3359 C CA . PHE B 1 69 ? 1.632 4.32 -1.503 1 98.88 69 PHE B CA 1
ATOM 3360 C C . PHE B 1 69 ? 0.443 3.791 -0.709 1 98.88 69 PHE B C 1
ATOM 3362 O O . PHE B 1 69 ? -0.294 2.926 -1.188 1 98.88 69 PHE B O 1
ATOM 3369 N N . GLY B 1 70 ? 0.225 4.262 0.455 1 98.88 70 GLY B N 1
ATOM 3370 C CA . GLY B 1 70 ? -0.86 3.754 1.278 1 98.88 70 GLY B CA 1
ATOM 3371 C C . GLY B 1 70 ? -2.172 4.484 1.053 1 98.88 70 GLY B C 1
ATOM 3372 O O . GLY B 1 70 ? -3.215 4.066 1.56 1 98.88 70 GLY B O 1
ATOM 3373 N N . LEU B 1 71 ? -2.195 5.535 0.276 1 98.94 71 LEU B N 1
ATOM 3374 C CA . LEU B 1 71 ? -3.328 6.449 0.199 1 98.94 71 LEU B CA 1
ATOM 3375 C C . LEU B 1 71 ? -4.512 5.793 -0.502 1 98.94 71 LEU B C 1
ATOM 3377 O O . LEU B 1 71 ? -5.637 5.828 0.003 1 98.94 71 LEU B O 1
ATOM 3381 N N . PRO B 1 72 ? -4.328 5.121 -1.721 1 98.81 72 PRO B N 1
ATOM 3382 C CA . PRO B 1 72 ? -5.488 4.496 -2.361 1 98.81 72 PRO B CA 1
ATOM 3383 C C . PRO B 1 72 ? -6.16 3.455 -1.472 1 98.81 72 PRO B C 1
ATOM 3385 O O . PRO B 1 72 ? -7.391 3.432 -1.364 1 98.81 72 PRO B O 1
ATOM 3388 N N . GLY B 1 73 ? -5.297 2.6 -0.826 1 98.69 73 GLY B N 1
ATOM 3389 C CA . GLY B 1 73 ? -5.848 1.59 0.064 1 98.69 73 GLY B CA 1
ATOM 3390 C C . GLY B 1 73 ? -6.625 2.178 1.227 1 98.69 73 GLY B C 1
ATOM 3391 O O . GLY B 1 73 ? -7.691 1.676 1.582 1 98.69 73 GLY B O 1
ATOM 3392 N N . LEU B 1 74 ? -6.109 3.219 1.816 1 98.69 74 LEU B N 1
ATOM 3393 C CA . LEU B 1 74 ? -6.785 3.875 2.93 1 98.69 74 LEU B CA 1
ATOM 3394 C C . LEU B 1 74 ? -8.141 4.422 2.496 1 98.69 74 LEU B C 1
ATOM 3396 O O . LEU B 1 74 ? -9.141 4.242 3.193 1 98.69 74 LEU B O 1
ATOM 3400 N N . LEU B 1 75 ? -8.203 5.141 1.347 1 98.56 75 LEU B N 1
ATOM 3401 C CA . LEU B 1 75 ? -9.445 5.715 0.852 1 98.56 75 LEU B CA 1
ATOM 3402 C C . LEU B 1 75 ? -10.5 4.629 0.656 1 98.56 75 LEU B C 1
ATOM 3404 O O . LEU B 1 75 ? -11.664 4.812 1.028 1 98.56 75 LEU B O 1
ATOM 3408 N N . CYS B 1 76 ? -10.078 3.49 0.1 1 97.94 76 CYS B N 1
ATOM 3409 C CA . CYS B 1 76 ? -11 2.379 -0.104 1 97.94 76 CYS B CA 1
ATOM 3410 C C . CYS B 1 76 ? -11.516 1.845 1.228 1 97.94 76 CYS B C 1
ATOM 3412 O O . CYS B 1 76 ? -12.703 1.568 1.373 1 97.94 76 CYS B O 1
ATOM 3414 N N . THR B 1 77 ? -10.609 1.695 2.152 1 96.12 77 THR B N 1
ATOM 3415 C CA . THR B 1 77 ? -10.977 1.172 3.461 1 96.12 77 THR B CA 1
ATOM 3416 C C . THR B 1 77 ? -11.953 2.115 4.164 1 96.12 77 THR B C 1
ATOM 3418 O O . THR B 1 77 ? -12.953 1.673 4.734 1 96.12 77 THR B O 1
ATOM 3421 N N . VAL B 1 78 ? -11.672 3.441 4.145 1 95.31 78 VAL B N 1
ATOM 3422 C CA . VAL B 1 78 ? -12.562 4.434 4.742 1 95.31 78 VAL B CA 1
ATOM 3423 C C . VAL B 1 78 ? -13.945 4.34 4.102 1 95.31 78 VAL B C 1
ATOM 3425 O O . VAL B 1 78 ? -14.961 4.387 4.801 1 95.31 78 VAL B O 1
ATOM 3428 N N . SER B 1 79 ? -14.008 4.188 2.83 1 95.38 79 SER B N 1
ATOM 3429 C CA . SER B 1 79 ? -15.266 4.062 2.1 1 95.38 79 SER B CA 1
ATOM 3430 C C . SER B 1 79 ? -16.062 2.844 2.566 1 95.38 79 SER B C 1
ATOM 3432 O O . SER B 1 79 ? -17.266 2.926 2.77 1 95.38 79 SER B O 1
ATOM 3434 N N . LEU B 1 80 ? -15.398 1.726 2.705 1 91.06 80 LEU B N 1
ATOM 3435 C CA . LEU B 1 80 ? -16.031 0.471 3.092 1 91.06 80 LEU B CA 1
ATOM 3436 C C . LEU B 1 80 ? -16.562 0.549 4.52 1 91.06 80 LEU B C 1
ATOM 3438 O O . LEU B 1 80 ? -17.562 -0.102 4.852 1 91.06 80 LEU B O 1
ATOM 3442 N N . GLN B 1 81 ? -15.93 1.373 5.316 1 86.12 81 GLN B N 1
ATOM 3443 C CA . GLN B 1 81 ? -16.266 1.394 6.734 1 86.12 81 GLN B CA 1
ATOM 3444 C C . GLN B 1 81 ? -17.219 2.533 7.059 1 86.12 81 GLN B C 1
ATOM 3446 O O . GLN B 1 81 ? -17.703 2.646 8.188 1 86.12 81 GLN B O 1
ATOM 3451 N N . THR B 1 82 ? -17.422 3.361 6.125 1 87.19 82 THR B N 1
ATOM 3452 C CA . THR B 1 82 ? -18.312 4.488 6.332 1 87.19 82 THR B CA 1
ATOM 3453 C C . THR B 1 82 ? -19.766 4.078 6.086 1 87.19 82 THR B C 1
ATOM 3455 O O . THR B 1 82 ? -20.078 3.451 5.074 1 87.19 82 THR B O 1
ATOM 3458 N N . ASN B 1 83 ? -20.672 4.312 7.043 1 80.19 83 ASN B N 1
ATOM 3459 C CA . ASN B 1 83 ? -22.094 4.062 6.906 1 80.19 83 ASN B CA 1
ATOM 3460 C C . ASN B 1 83 ? -22.828 5.254 6.281 1 80.19 83 ASN B C 1
ATOM 3462 O O . ASN B 1 83 ? -22.875 6.336 6.871 1 80.19 83 ASN B O 1
ATOM 3466 N N . PRO B 1 84 ? -23.359 4.965 5.145 1 78.12 84 PRO B N 1
ATOM 3467 C CA . PRO B 1 84 ? -24.016 6.105 4.508 1 78.12 84 PRO B CA 1
ATOM 3468 C C . PRO B 1 84 ? -25.312 6.508 5.219 1 78.12 84 PRO B C 1
ATOM 3470 O O . PRO B 1 84 ? -26.031 5.645 5.723 1 78.12 84 PRO B O 1
ATOM 3473 N N . ASN B 1 85 ? -25.328 7.688 5.562 1 77.12 85 ASN B N 1
ATOM 3474 C CA . ASN B 1 85 ? -26.578 8.273 6.008 1 77.12 85 ASN B CA 1
ATOM 3475 C C . ASN B 1 85 ? -27.391 8.805 4.832 1 77.12 85 ASN B C 1
ATOM 3477 O O . ASN B 1 85 ? -26.969 9.734 4.145 1 77.12 85 ASN B O 1
ATOM 3481 N N . PRO B 1 86 ? -28.516 8.109 4.602 1 74.88 86 PRO B N 1
ATOM 3482 C CA . PRO B 1 86 ? -29.312 8.469 3.424 1 74.88 86 PRO B CA 1
ATOM 3483 C C . PRO B 1 86 ? -29.672 9.953 3.391 1 74.88 86 PRO B C 1
ATOM 3485 O O . PRO B 1 86 ? -29.906 10.516 2.316 1 74.88 86 PRO B O 1
ATOM 3488 N N . THR B 1 87 ? -29.688 10.602 4.387 1 76.38 87 THR B N 1
ATOM 3489 C CA . THR B 1 87 ? -30.203 11.969 4.43 1 76.38 87 THR B CA 1
ATOM 3490 C C . THR B 1 87 ? -29.062 12.977 4.363 1 76.38 87 THR B C 1
ATOM 3492 O O . THR B 1 87 ? -29.297 14.18 4.25 1 76.38 87 THR B O 1
ATOM 3495 N N . GLN B 1 88 ? -27.875 12.484 4.527 1 78.38 88 GLN B N 1
ATOM 3496 C CA . GLN B 1 88 ? -26.781 13.453 4.57 1 78.38 88 GLN B CA 1
ATOM 3497 C C . GLN B 1 88 ? -25.641 13.039 3.639 1 78.38 88 GLN B C 1
ATOM 3499 O O . GLN B 1 88 ? -25.141 11.914 3.721 1 78.38 88 GLN B O 1
ATOM 3504 N N . ALA B 1 89 ? -25.438 13.961 2.748 1 81.31 89 ALA B N 1
ATOM 3505 C CA . ALA B 1 89 ? -24.281 13.727 1.882 1 81.31 89 ALA B CA 1
ATOM 3506 C C . ALA B 1 89 ? -22.984 13.742 2.682 1 81.31 89 ALA B C 1
ATOM 3508 O O . ALA B 1 89 ? -22.812 14.555 3.598 1 81.31 89 ALA B O 1
ATOM 3509 N N . LEU B 1 90 ? -22.141 12.766 2.361 1 88.56 90 LEU B N 1
ATOM 3510 C CA . LEU B 1 90 ? -20.844 12.719 3.035 1 88.56 90 LEU B CA 1
ATOM 3511 C C . LEU B 1 90 ? -19.953 13.852 2.561 1 88.56 90 LEU B C 1
ATOM 3513 O O . LEU B 1 90 ? -19.969 14.211 1.381 1 88.56 90 LEU B O 1
ATOM 3517 N N . PRO B 1 91 ? -19.266 14.477 3.445 1 90.69 91 PRO B N 1
ATOM 3518 C CA . PRO B 1 91 ? -18.391 15.602 3.088 1 90.69 91 PRO B CA 1
ATOM 3519 C C . PRO B 1 91 ? -17.266 15.203 2.145 1 90.69 91 PRO B C 1
ATOM 3521 O O . PRO B 1 91 ? -16.859 14.031 2.119 1 90.69 91 PRO B O 1
ATOM 3524 N N . CYS B 1 92 ? -16.797 16.203 1.395 1 96.75 92 CYS B N 1
ATOM 3525 C CA . CYS B 1 92 ? -15.688 16 0.466 1 96.75 92 CYS B CA 1
ATOM 3526 C C . CYS B 1 92 ? -14.367 15.875 1.214 1 96.75 92 CYS B C 1
ATOM 3528 O O . CYS B 1 92 ? -14.078 16.672 2.109 1 96.75 92 CYS B O 1
ATOM 3530 N N . LEU B 1 93 ? -13.656 14.867 0.927 1 97.94 93 LEU B N 1
ATOM 3531 C CA . LEU B 1 93 ? -12.297 14.727 1.436 1 97.94 93 LEU B CA 1
ATOM 3532 C C . LEU B 1 93 ? -11.328 15.586 0.627 1 97.94 93 LEU B C 1
ATOM 3534 O O . LEU B 1 93 ? -11.172 15.391 -0.58 1 97.94 93 LEU B O 1
ATOM 3538 N N . ASP B 1 94 ? -10.68 16.578 1.267 1 98.75 94 ASP B N 1
ATOM 3539 C CA . ASP B 1 94 ? -9.703 17.422 0.591 1 98.75 94 ASP B CA 1
ATOM 3540 C C . ASP B 1 94 ? -8.297 16.844 0.689 1 98.75 94 ASP B C 1
ATOM 3542 O O . ASP B 1 94 ? -7.805 16.578 1.787 1 98.75 94 ASP B O 1
ATOM 3546 N N . ILE B 1 95 ? -7.684 16.688 -0.44 1 98.94 95 ILE B N 1
ATOM 3547 C CA . ILE B 1 95 ? -6.336 16.141 -0.507 1 98.94 95 ILE B CA 1
ATOM 3548 C C . ILE B 1 95 ? -5.391 17.172 -1.129 1 98.94 95 ILE B C 1
ATOM 3550 O O . ILE B 1 95 ? -5.598 17.609 -2.264 1 98.94 95 ILE B O 1
ATOM 3554 N N . TYR B 1 96 ? -4.387 17.562 -0.375 1 98.94 96 TYR B N 1
ATOM 3555 C CA . TYR B 1 96 ? -3.398 18.531 -0.822 1 98.94 96 TYR B CA 1
ATOM 3556 C C . TYR B 1 96 ? -2.057 17.875 -1.096 1 98.94 96 TYR B C 1
ATOM 3558 O O . TYR B 1 96 ? -1.624 17 -0.339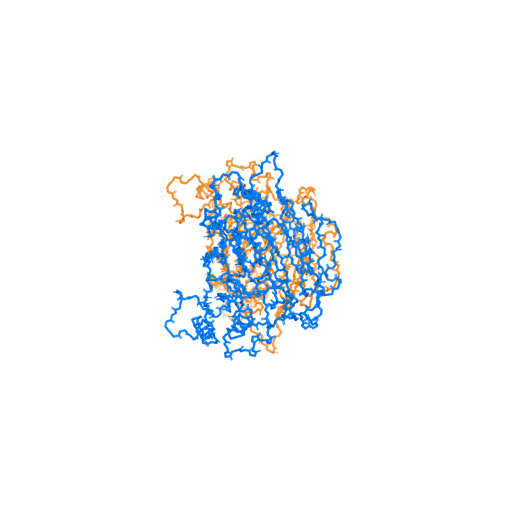 1 98.94 96 TYR B O 1
ATOM 3566 N N . GLY B 1 97 ? -1.391 18.203 -2.115 1 98.81 97 GLY B N 1
ATOM 3567 C CA . GLY B 1 97 ? -0.062 17.688 -2.398 1 98.81 97 GLY B CA 1
ATOM 3568 C C . GLY B 1 97 ? 0.517 18.203 -3.701 1 98.81 97 GLY B C 1
ATOM 3569 O O . GLY B 1 97 ? -0.072 19.078 -4.344 1 98.81 97 GLY B O 1
ATOM 3570 N N . PRO B 1 98 ? 1.682 17.75 -4.113 1 98.69 98 PRO B N 1
ATOM 3571 C CA . PRO B 1 98 ? 2.373 18.266 -5.301 1 98.69 98 PRO B CA 1
ATOM 3572 C C . PRO B 1 98 ? 1.65 17.906 -6.598 1 98.69 98 PRO B C 1
ATOM 3574 O O . PRO B 1 98 ? 0.867 16.953 -6.637 1 98.69 98 PRO B O 1
ATOM 3577 N N . THR B 1 99 ? 1.996 18.719 -7.598 1 97.81 99 THR B N 1
ATOM 3578 C CA . THR B 1 99 ? 1.566 18.375 -8.953 1 97.81 99 THR B CA 1
ATOM 3579 C C . THR B 1 99 ? 1.926 16.922 -9.273 1 97.81 99 THR B C 1
ATOM 3581 O O . THR B 1 99 ? 3.047 16.484 -9.016 1 97.81 99 THR B O 1
ATOM 3584 N N . GLY B 1 100 ? 0.984 16.234 -9.898 1 97.31 100 GLY B N 1
ATOM 3585 C CA . GLY B 1 100 ? 1.132 14.812 -10.18 1 97.31 100 GLY B CA 1
ATOM 3586 C C . GLY B 1 100 ? 0.255 13.938 -9.312 1 97.31 100 GLY B C 1
ATOM 3587 O O . GLY B 1 100 ? -0.076 12.805 -9.688 1 97.31 100 GLY B O 1
ATOM 3588 N N . LEU B 1 101 ? -0.104 14.453 -8.156 1 98.19 101 LEU B N 1
ATOM 3589 C CA . LEU B 1 101 ? -0.914 13.695 -7.207 1 98.19 101 LEU B CA 1
ATOM 3590 C C . LEU B 1 101 ? -2.287 13.383 -7.793 1 98.19 101 LEU B C 1
ATOM 3592 O O . LEU B 1 101 ? -2.818 12.289 -7.59 1 98.19 101 LEU B O 1
ATOM 3596 N N . ARG B 1 102 ? -2.885 14.328 -8.445 1 97.44 102 ARG B N 1
ATOM 3597 C CA . ARG B 1 102 ? -4.203 14.148 -9.047 1 97.44 102 ARG B CA 1
ATOM 3598 C C . ARG B 1 102 ? -4.203 12.992 -10.039 1 97.44 102 ARG B C 1
ATOM 3600 O O . ARG B 1 102 ? -5.07 12.117 -9.977 1 97.44 102 ARG B O 1
ATOM 3607 N N . LYS B 1 103 ? -3.232 12.992 -10.953 1 96.19 103 LYS B N 1
ATOM 3608 C CA . LYS B 1 103 ? -3.111 11.914 -11.938 1 96.19 103 LYS B CA 1
ATOM 3609 C C . LYS B 1 103 ? -2.889 10.57 -11.25 1 96.19 103 LYS B C 1
ATOM 3611 O O . LYS B 1 103 ? -3.5 9.57 -11.633 1 96.19 103 LYS B O 1
ATOM 3616 N N . TYR B 1 104 ? -2.027 10.555 -10.273 1 97.38 104 TYR B N 1
ATOM 3617 C CA . TYR B 1 104 ? -1.746 9.344 -9.516 1 97.38 104 TYR B CA 1
ATOM 3618 C C . TYR B 1 104 ? -3.033 8.719 -8.984 1 97.38 104 TYR B C 1
ATOM 3620 O O . TYR B 1 104 ? -3.297 7.539 -9.203 1 97.38 104 TYR B O 1
ATOM 3628 N N . LEU B 1 105 ? -3.811 9.492 -8.312 1 98 105 LEU B N 1
ATOM 3629 C CA . LEU B 1 105 ? -5.023 8.984 -7.688 1 98 105 LEU B CA 1
ATOM 3630 C C . LEU B 1 105 ? -6.062 8.602 -8.734 1 98 105 LEU B C 1
ATOM 3632 O O . LEU B 1 105 ? -6.719 7.566 -8.625 1 98 105 LEU B O 1
ATOM 3636 N N . ARG B 1 106 ? -6.23 9.438 -9.734 1 96.56 106 ARG B N 1
ATOM 3637 C CA . ARG B 1 106 ? -7.223 9.195 -10.781 1 96.56 106 ARG B CA 1
ATOM 3638 C C . ARG B 1 106 ? -6.953 7.875 -11.492 1 96.56 106 ARG B C 1
ATOM 3640 O O . ARG B 1 106 ? -7.859 7.059 -11.664 1 96.56 106 ARG B O 1
ATOM 3647 N N . VAL B 1 107 ? -5.707 7.676 -11.898 1 95.62 107 VAL B N 1
ATOM 3648 C CA . VAL B 1 107 ? -5.34 6.473 -12.633 1 95.62 107 VAL B CA 1
ATOM 3649 C C . VAL B 1 107 ? -5.453 5.25 -11.727 1 95.62 107 VAL B C 1
ATOM 3651 O O . VAL B 1 107 ? -6.016 4.227 -12.117 1 95.62 107 VAL B O 1
ATOM 3654 N N . THR B 1 108 ? -4.918 5.352 -10.516 1 97.44 108 THR B N 1
ATOM 3655 C CA . THR B 1 108 ? -4.914 4.23 -9.586 1 97.44 108 THR B CA 1
ATOM 3656 C C . THR B 1 108 ? -6.336 3.805 -9.242 1 97.44 108 THR B C 1
ATOM 3658 O O . THR B 1 108 ? -6.695 2.637 -9.391 1 97.44 108 THR B O 1
ATOM 3661 N N . LEU B 1 109 ? -7.164 4.754 -8.812 1 97.69 109 LEU B N 1
ATOM 3662 C CA . LEU B 1 109 ? -8.531 4.426 -8.422 1 97.69 109 LEU B CA 1
ATOM 3663 C C . LEU B 1 109 ? -9.359 4.008 -9.633 1 97.69 109 LEU B C 1
ATOM 3665 O O . LEU B 1 109 ? -10.227 3.137 -9.523 1 97.69 109 LEU B O 1
ATOM 3669 N N . GLY B 1 110 ? -9.117 4.609 -10.734 1 96.25 110 GLY B N 1
ATOM 3670 C CA . GLY B 1 110 ? -9.828 4.262 -11.953 1 96.25 110 GLY B CA 1
ATOM 3671 C C . GLY B 1 110 ? -9.539 2.852 -12.43 1 96.25 110 GLY B C 1
ATOM 3672 O O . GLY B 1 110 ? -10.469 2.07 -12.664 1 96.25 110 GLY B O 1
ATOM 3673 N N . LEU B 1 111 ? -8.281 2.471 -12.578 1 96.5 111 LEU B N 1
ATOM 3674 C CA . LEU B 1 111 ? -7.875 1.183 -13.133 1 96.5 111 LEU B CA 1
ATOM 3675 C C . LEU B 1 111 ? -8.258 0.044 -12.195 1 96.5 111 LEU B C 1
ATOM 3677 O O . LEU B 1 111 ? -8.547 -1.067 -12.641 1 96.5 111 LEU B O 1
ATOM 3681 N N . THR B 1 112 ? -8.312 0.343 -10.875 1 97.62 112 THR B N 1
ATOM 3682 C CA . THR B 1 112 ? -8.602 -0.717 -9.914 1 97.62 112 THR B CA 1
ATOM 3683 C C . THR B 1 112 ? -10.102 -0.829 -9.664 1 97.62 112 THR B C 1
ATOM 3685 O O . THR B 1 112 ? -10.547 -1.62 -8.828 1 97.62 112 THR B O 1
ATOM 3688 N N . GLY B 1 113 ? -10.875 -0.022 -10.344 1 95.81 113 GLY B N 1
ATOM 3689 C CA . GLY B 1 113 ? -12.32 -0.064 -10.195 1 95.81 113 GLY B CA 1
ATOM 3690 C C . GLY B 1 113 ? -12.789 0.325 -8.805 1 95.81 113 GLY B C 1
ATOM 3691 O O . GLY B 1 113 ? -13.812 -0.166 -8.336 1 95.81 113 GLY B O 1
ATOM 3692 N N . SER B 1 114 ? -11.984 1.149 -8.125 1 95.81 114 SER B N 1
ATOM 3693 C CA . SER B 1 114 ? -12.32 1.558 -6.766 1 95.81 114 SER B CA 1
ATOM 3694 C C . SER B 1 114 ? -13.398 2.635 -6.766 1 95.81 114 SER B C 1
ATOM 3696 O O . SER B 1 114 ? -13.195 3.727 -7.301 1 95.81 114 SER B O 1
ATOM 3698 N N . GLN B 1 115 ? -14.547 2.297 -6.223 1 93.19 115 GLN B N 1
ATOM 3699 C CA . GLN B 1 115 ? -15.633 3.252 -6.027 1 93.19 115 GLN B CA 1
ATOM 3700 C C . GLN B 1 115 ? -15.727 3.688 -4.566 1 93.19 115 GLN B C 1
ATOM 3702 O O . GLN B 1 115 ? -15.789 2.848 -3.666 1 93.19 115 GLN B O 1
ATOM 3707 N N . LEU B 1 116 ? -15.641 4.98 -4.383 1 96 116 LEU B N 1
ATOM 3708 C CA . LEU B 1 116 ? -15.742 5.527 -3.033 1 96 116 LEU B CA 1
ATOM 3709 C C . LEU B 1 116 ? -17.172 5.992 -2.738 1 96 116 LEU B C 1
ATOM 3711 O O . LEU B 1 116 ? -17.922 6.297 -3.658 1 96 116 LEU B O 1
ATOM 3715 N N . ILE B 1 117 ? -17.547 6.07 -1.478 1 95.25 117 ILE B N 1
ATOM 3716 C CA . ILE B 1 117 ? -18.906 6.48 -1.124 1 95.25 117 ILE B CA 1
ATOM 3717 C C . ILE B 1 117 ? -18.938 7.98 -0.845 1 95.25 117 ILE B C 1
ATOM 3719 O O . ILE B 1 117 ? -20 8.547 -0.604 1 95.25 117 ILE B O 1
ATOM 3723 N N . PHE B 1 118 ? -17.812 8.656 -0.795 1 96.31 118 PHE B N 1
ATOM 3724 C CA . PHE B 1 118 ? -17.703 10.094 -0.566 1 96.31 118 PHE B CA 1
ATOM 3725 C C . PHE B 1 118 ? -16.938 10.758 -1.702 1 96.31 118 PHE B C 1
ATOM 3727 O O . PHE B 1 118 ? -16.078 10.133 -2.336 1 96.31 118 PHE B O 1
ATOM 3734 N N . PRO B 1 119 ? -17.219 11.977 -1.974 1 97.25 119 PRO B N 1
ATOM 3735 C CA . PRO B 1 119 ? -16.422 12.703 -2.959 1 97.25 119 PRO B CA 1
ATOM 3736 C C . PRO B 1 119 ? -15.047 13.109 -2.418 1 97.25 119 PRO B C 1
ATOM 3738 O O . PRO B 1 119 ? -14.867 13.211 -1.201 1 97.25 119 PRO B O 1
ATOM 3741 N N . TYR B 1 120 ? -14.125 13.289 -3.297 1 98.44 120 TYR B N 1
ATOM 3742 C CA . TYR B 1 120 ? -12.812 13.805 -2.926 1 98.44 120 TYR B CA 1
ATOM 3743 C C . TYR B 1 120 ? -12.328 14.828 -3.945 1 98.44 120 TYR B C 1
ATOM 3745 O O . TYR B 1 120 ? -12.773 14.836 -5.094 1 98.44 120 TYR B O 1
ATOM 3753 N N . ALA B 1 121 ? -11.484 15.75 -3.521 1 98.75 121 ALA B N 1
ATOM 3754 C CA . ALA B 1 121 ? -10.852 16.734 -4.387 1 98.75 121 ALA B CA 1
ATOM 3755 C C . ALA B 1 121 ? -9.352 16.812 -4.129 1 98.75 121 ALA B C 1
ATOM 3757 O O . ALA B 1 121 ? -8.914 16.828 -2.977 1 98.75 121 ALA B O 1
ATOM 3758 N N . VAL B 1 122 ? -8.586 16.812 -5.207 1 98.62 122 VAL B N 1
ATOM 3759 C CA . VAL B 1 122 ? -7.141 16.938 -5.098 1 98.62 122 VAL B CA 1
ATOM 3760 C C . VAL B 1 122 ? -6.715 18.359 -5.43 1 98.62 122 VAL B C 1
ATOM 3762 O O . VAL B 1 122 ? -6.941 18.844 -6.543 1 98.62 122 VAL B O 1
ATOM 3765 N N . HIS B 1 123 ? -6.168 19.047 -4.453 1 98.81 123 HIS B N 1
ATOM 3766 C CA . HIS B 1 123 ? -5.605 20.375 -4.609 1 98.81 123 HIS B CA 1
ATOM 3767 C C . HIS B 1 123 ? -4.09 20.328 -4.777 1 98.81 123 HIS B C 1
ATOM 3769 O O . HIS B 1 123 ? -3.365 20.062 -3.816 1 98.81 123 HIS B O 1
ATOM 3775 N N . GLU B 1 124 ? -3.643 20.609 -5.961 1 98.56 124 GLU B N 1
ATOM 3776 C CA . GLU B 1 124 ? -2.232 20.391 -6.273 1 98.56 124 GLU B CA 1
ATOM 3777 C C . GLU B 1 124 ? -1.414 21.656 -6.027 1 98.56 124 GLU B C 1
ATOM 3779 O O . GLU B 1 124 ? -1.818 22.75 -6.426 1 98.56 124 GLU B O 1
ATOM 3784 N N . LEU B 1 125 ? -0.345 21.5 -5.352 1 98.75 125 LEU B N 1
ATOM 3785 C CA . LEU B 1 125 ? 0.642 22.562 -5.156 1 98.75 125 LEU B CA 1
ATOM 3786 C C . LEU B 1 125 ? 1.628 22.609 -6.32 1 98.75 125 LEU B C 1
ATOM 3788 O O . LEU B 1 125 ? 2.271 21.609 -6.633 1 98.75 125 LEU B O 1
ATOM 3792 N N . GLU B 1 126 ? 1.771 23.75 -6.891 1 98.12 126 GLU B N 1
ATOM 3793 C CA . GLU B 1 126 ? 2.744 23.906 -7.965 1 98.12 126 GLU B CA 1
ATOM 3794 C C . GLU B 1 126 ? 4.168 23.719 -7.453 1 98.12 126 GLU B C 1
ATOM 3796 O O . GLU B 1 126 ? 4.547 24.281 -6.426 1 98.12 126 GLU B O 1
ATOM 3801 N N . THR B 1 127 ? 4.883 22.875 -8.188 1 97.94 127 THR B N 1
ATOM 3802 C CA . THR B 1 127 ? 6.277 22.656 -7.816 1 97.94 127 THR B CA 1
ATOM 3803 C C . THR B 1 127 ? 7.195 23.625 -8.562 1 97.94 127 THR B C 1
ATOM 3805 O O . THR B 1 127 ? 6.883 24.047 -9.68 1 97.94 127 THR B O 1
ATOM 3808 N N . LEU B 1 128 ? 8.297 24 -7.961 1 97.69 128 LEU B N 1
ATOM 3809 C CA . LEU B 1 128 ? 9.258 24.906 -8.57 1 97.69 128 LEU B CA 1
ATOM 3810 C C . LEU B 1 128 ? 10.617 24.25 -8.719 1 97.69 128 LEU B C 1
ATOM 3812 O O . LEU B 1 128 ? 10.938 23.297 -7.988 1 97.69 128 LEU B O 1
ATOM 3816 N N . PRO B 1 129 ? 11.492 24.688 -9.617 1 96.62 129 PRO B N 1
ATOM 3817 C CA . PRO B 1 129 ? 12.766 24.031 -9.922 1 96.62 129 PRO B CA 1
ATOM 3818 C C . PRO B 1 129 ? 13.742 24.078 -8.75 1 96.62 129 PRO B C 1
ATOM 3820 O O . PRO B 1 129 ? 14.68 23.266 -8.695 1 96.62 129 PRO B O 1
ATOM 3823 N N . ASP B 1 130 ? 13.57 24.969 -7.871 1 97.56 130 ASP B N 1
ATOM 3824 C CA . ASP B 1 130 ? 14.523 25.125 -6.781 1 97.56 130 ASP B CA 1
ATOM 3825 C C . ASP B 1 130 ? 14.242 24.125 -5.664 1 97.56 130 ASP B C 1
ATOM 3827 O O . ASP B 1 130 ? 14.945 24.109 -4.648 1 97.56 130 ASP B O 1
ATOM 3831 N N . GLN B 1 131 ? 13.305 23.219 -5.828 1 98.31 131 GLN B N 1
ATOM 3832 C CA . GLN B 1 131 ? 12.898 22.281 -4.777 1 98.31 131 GLN B CA 1
ATOM 3833 C C . GLN B 1 131 ? 13.617 20.938 -4.926 1 98.31 131 GLN B C 1
ATOM 3835 O O . GLN B 1 131 ? 13.516 20.078 -4.055 1 98.31 131 GLN B O 1
ATOM 3840 N N . SER B 1 132 ? 14.281 20.703 -6.043 1 98.38 132 SER B N 1
ATOM 3841 C CA . SER B 1 132 ? 14.945 19.422 -6.27 1 98.38 132 SER B CA 1
ATOM 3842 C C . SER B 1 132 ? 16.016 19.531 -7.352 1 98.38 132 SER B C 1
ATOM 3844 O O . SER B 1 132 ? 16.047 20.516 -8.094 1 98.38 132 SER B O 1
ATOM 3846 N N . PRO B 1 133 ? 16.906 18.547 -7.449 1 97.62 133 PRO B N 1
ATOM 3847 C CA . PRO B 1 133 ? 17.75 18.469 -8.648 1 97.62 133 PRO B CA 1
ATOM 3848 C C . PRO B 1 133 ? 16.938 18.266 -9.922 1 97.62 133 PRO B C 1
ATOM 3850 O O . PRO B 1 133 ? 15.781 17.859 -9.867 1 97.62 133 PRO B O 1
ATOM 3853 N N . PRO B 1 134 ? 17.5 18.578 -11.062 1 96.06 134 PRO B N 1
ATOM 3854 C CA . PRO B 1 134 ? 16.766 18.453 -12.328 1 96.06 134 PRO B CA 1
ATOM 3855 C C . PRO B 1 134 ? 16.188 17.062 -12.539 1 96.06 134 PRO B C 1
ATOM 3857 O O . PRO B 1 134 ? 15.07 16.938 -13.055 1 96.06 134 PRO B O 1
ATOM 3860 N N . GLU B 1 135 ? 16.891 16.094 -12.109 1 93.38 135 GLU B N 1
ATOM 3861 C CA . GLU B 1 135 ? 16.453 14.711 -12.336 1 93.38 135 GLU B CA 1
ATOM 3862 C C . GLU B 1 135 ? 15.211 14.391 -11.516 1 93.38 135 GLU B C 1
ATOM 3864 O O . GLU B 1 135 ? 14.5 13.422 -11.812 1 93.38 135 GLU B O 1
ATOM 3869 N N . GLY B 1 136 ? 15.008 15.148 -10.469 1 94.75 136 GLY B N 1
ATOM 3870 C CA . GLY B 1 136 ? 13.859 14.914 -9.602 1 94.75 136 GLY B CA 1
ATOM 3871 C C . GLY B 1 136 ? 12.617 15.664 -10.039 1 94.75 136 GLY B C 1
ATOM 3872 O O . GLY B 1 136 ? 11.539 15.469 -9.469 1 94.75 136 GLY B O 1
ATOM 3873 N N . GLN B 1 137 ? 12.742 16.453 -11.062 1 93.69 137 GLN B N 1
ATOM 3874 C CA . GLN B 1 137 ? 11.609 17.234 -11.562 1 93.69 137 GLN B CA 1
ATOM 3875 C C . GLN B 1 137 ? 10.75 16.406 -12.508 1 93.69 137 GLN B C 1
ATOM 3877 O O . GLN B 1 137 ? 11.273 15.633 -13.32 1 93.69 137 GLN B O 1
ATOM 3882 N N . LEU B 1 138 ? 9.469 16.469 -12.289 1 90.88 138 LEU B N 1
ATOM 3883 C CA . LEU B 1 138 ? 8.555 15.773 -13.188 1 90.88 138 LEU B CA 1
ATOM 3884 C C . LEU B 1 138 ? 8.18 16.656 -14.375 1 90.88 138 LEU B C 1
ATOM 3886 O O . LEU B 1 138 ? 7.973 17.859 -14.219 1 90.88 138 LEU B O 1
ATOM 3890 N N . SER B 1 139 ? 8.117 16.031 -15.531 1 87.38 139 SER B N 1
ATOM 3891 C CA . SER B 1 139 ? 7.746 16.781 -16.734 1 87.38 139 SER B CA 1
ATOM 3892 C C . SER B 1 139 ? 6.246 17.062 -16.766 1 87.38 139 SER B C 1
ATOM 3894 O O . SER B 1 139 ? 5.469 16.391 -16.078 1 87.38 139 SER B O 1
ATOM 3896 N N . PHE B 1 140 ? 5.941 17.984 -17.562 1 86.88 140 PHE B N 1
ATOM 3897 C CA . PHE B 1 140 ? 4.535 18.297 -17.781 1 86.88 140 PHE B CA 1
ATOM 3898 C C . PHE B 1 140 ? 3.783 17.109 -18.344 1 86.88 140 PHE B C 1
ATOM 3900 O O . PHE B 1 140 ? 2.643 16.844 -17.953 1 86.88 140 PHE B O 1
ATOM 3907 N N . GLU B 1 141 ? 4.379 16.438 -19.188 1 85.31 141 GLU B N 1
ATOM 3908 C CA . GLU B 1 141 ? 3.768 15.266 -19.812 1 85.31 141 GLU B CA 1
ATOM 3909 C C . GLU B 1 141 ? 3.436 14.195 -18.766 1 85.31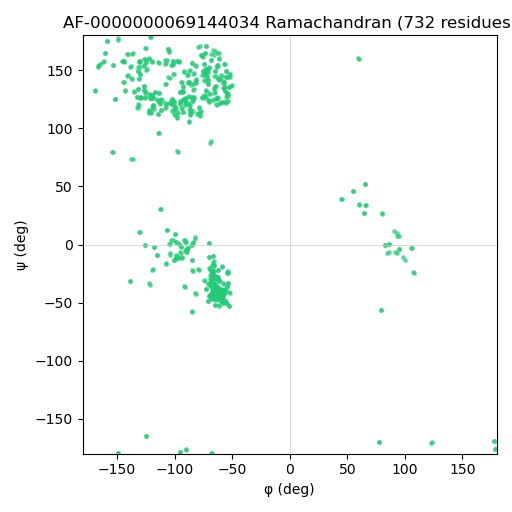 141 GLU B C 1
ATOM 3911 O O . GLU B 1 141 ? 2.385 13.555 -18.844 1 85.31 141 GLU B O 1
ATOM 3916 N N . MET B 1 142 ? 4.27 14.078 -17.844 1 88.5 142 MET B N 1
ATOM 3917 C CA . MET B 1 142 ? 4.098 13.055 -16.812 1 88.5 142 MET B CA 1
ATOM 3918 C C . MET B 1 142 ? 2.988 13.438 -15.844 1 88.5 142 MET B C 1
ATOM 3920 O O . MET B 1 142 ? 2.281 12.57 -15.328 1 88.5 142 MET B O 1
ATOM 3924 N N . THR B 1 143 ? 2.818 14.719 -15.633 1 91.56 143 THR B N 1
ATOM 3925 C CA . THR B 1 143 ? 1.901 15.148 -14.578 1 91.56 143 THR B CA 1
ATOM 3926 C C . THR B 1 143 ? 0.555 15.562 -15.172 1 91.56 143 THR B C 1
ATOM 3928 O O . THR B 1 143 ? -0.43 15.703 -14.438 1 91.56 143 THR B O 1
ATOM 3931 N N . SER B 1 144 ? 0.554 15.719 -16.438 1 86.94 144 SER B N 1
ATOM 3932 C CA . SER B 1 144 ? -0.682 16.172 -17.078 1 86.94 144 SER B CA 1
ATOM 3933 C C . SER B 1 144 ? -1.778 15.117 -16.953 1 86.94 144 SER B C 1
ATOM 3935 O O . SER B 1 144 ? -1.51 13.914 -17.047 1 86.94 144 SER B O 1
ATOM 3937 N N . GLU B 1 145 ? -2.867 15.641 -16.594 1 75.5 145 GLU B N 1
ATOM 3938 C CA . GLU B 1 145 ? -4.016 14.75 -16.453 1 75.5 145 GLU B CA 1
ATOM 3939 C C . GLU B 1 145 ? -4.805 14.672 -17.766 1 75.5 145 GLU B C 1
ATOM 3941 O O . GLU B 1 145 ? -4.938 15.664 -18.484 1 75.5 145 GLU B O 1
ATOM 3946 N N . SER B 1 146 ? -4.918 13.383 -18.188 1 72.5 146 SER B N 1
ATOM 3947 C CA . SER B 1 146 ? -5.758 13.18 -19.375 1 72.5 146 SER B CA 1
ATOM 3948 C C . SER B 1 146 ? -6.91 12.227 -19.062 1 72.5 146 SER B C 1
ATOM 3950 O O . SER B 1 146 ? -6.828 11.414 -18.141 1 72.5 146 SER B O 1
ATOM 3952 N N . GLY B 1 147 ? -8.094 12.68 -19.422 1 75.31 147 GLY B N 1
ATOM 3953 C CA . GLY B 1 147 ? -9.227 11.773 -19.297 1 75.31 147 GLY B CA 1
ATOM 3954 C C . GLY B 1 147 ? -10.328 12.312 -18.422 1 75.31 147 GLY B C 1
ATOM 3955 O O . GLY B 1 147 ? -10.25 13.445 -17.938 1 75.31 147 GLY B O 1
ATOM 3956 N N . ALA B 1 148 ? -11.258 11.438 -18.156 1 87 148 ALA B N 1
ATOM 3957 C CA . ALA B 1 148 ? -12.445 11.805 -17.391 1 87 148 ALA B CA 1
ATOM 3958 C C . ALA B 1 148 ? -12.164 11.742 -15.883 1 87 148 ALA B C 1
ATOM 3960 O O . ALA B 1 148 ? -11.328 10.953 -15.438 1 87 148 ALA B O 1
ATOM 3961 N N . LEU B 1 149 ? -12.789 12.602 -15.148 1 93.94 149 LEU B N 1
ATOM 3962 C CA . LEU B 1 149 ? -12.727 12.555 -13.688 1 93.94 149 LEU B CA 1
ATOM 3963 C C . LEU B 1 149 ? -13.203 11.203 -13.172 1 93.94 149 LEU B C 1
ATOM 3965 O O . LEU B 1 149 ? -14.117 10.602 -13.734 1 93.94 149 LEU B O 1
ATOM 3969 N N . HIS B 1 150 ? -12.484 10.742 -12.18 1 95.25 150 HIS B N 1
ATOM 3970 C CA . HIS B 1 150 ? -13.07 9.633 -11.43 1 95.25 150 HIS B CA 1
ATOM 3971 C C . HIS B 1 150 ? -14.484 9.977 -10.961 1 95.25 150 HIS B C 1
ATOM 3973 O O . HIS B 1 150 ? -14.781 11.133 -10.641 1 95.25 150 HIS B O 1
ATOM 3979 N N . PRO B 1 151 ? -15.391 9.023 -10.883 1 94.88 151 PRO B N 1
ATOM 3980 C CA . PRO B 1 151 ? -16.781 9.305 -10.555 1 94.88 151 PRO B CA 1
ATOM 3981 C C . PRO B 1 151 ? -16.938 10.094 -9.258 1 94.88 151 PRO B C 1
ATOM 3983 O O . PRO B 1 151 ? -17.859 10.906 -9.133 1 94.88 151 PRO B O 1
ATOM 3986 N N . GLN B 1 152 ? -16.109 9.906 -8.32 1 97.06 152 GLN B N 1
ATOM 3987 C CA . GLN B 1 152 ? -16.219 10.586 -7.035 1 97.06 152 GLN B CA 1
ATOM 3988 C C . GLN B 1 152 ? -15.242 11.75 -6.938 1 97.06 152 GLN B C 1
ATOM 3990 O O . GLN B 1 152 ? -15.109 12.367 -5.875 1 97.06 152 GLN B O 1
ATOM 3995 N N . GLU B 1 153 ? -14.516 12.047 -7.961 1 97.81 153 GLU B N 1
ATOM 3996 C CA . GLU B 1 153 ? -13.547 13.141 -7.973 1 97.81 153 GLU B CA 1
ATOM 3997 C C . GLU B 1 153 ? -14.211 14.469 -8.297 1 97.81 153 GLU B C 1
ATOM 3999 O O . GLU B 1 153 ? -14.984 14.57 -9.258 1 97.81 153 GLU B O 1
ATOM 4004 N N . GLN B 1 154 ? -14 15.406 -7.477 1 97.69 154 GLN B N 1
ATOM 4005 C CA . GLN B 1 154 ? -14.328 16.797 -7.773 1 97.69 154 GLN B CA 1
ATOM 4006 C C . GLN B 1 154 ? -13.086 17.578 -8.195 1 97.69 154 GLN B C 1
ATOM 4008 O O . GLN B 1 154 ? -11.977 17.281 -7.754 1 97.69 154 GLN B O 1
ATOM 4013 N N . LEU B 1 155 ? -13.305 18.484 -9.039 1 95.56 155 LEU B N 1
ATOM 4014 C CA . LEU B 1 155 ? -12.18 19.281 -9.516 1 95.56 155 LEU B CA 1
ATOM 4015 C C . LEU B 1 155 ? -11.539 20.078 -8.375 1 95.56 155 LEU B C 1
ATOM 4017 O O . LEU B 1 155 ? -12.227 20.812 -7.672 1 95.56 155 LEU B O 1
ATOM 4021 N N . GLY B 1 156 ? -10.289 19.812 -8.164 1 96.62 156 GLY B N 1
ATOM 4022 C CA . GLY B 1 156 ? -9.547 20.578 -7.168 1 96.62 156 GLY B CA 1
ATOM 4023 C C . GLY B 1 156 ? -8.875 21.812 -7.734 1 96.62 156 GLY B C 1
ATOM 4024 O O . GLY B 1 156 ? -9.055 22.141 -8.906 1 96.62 156 GLY B O 1
ATOM 4025 N N . ARG B 1 157 ? -8.141 22.484 -6.91 1 97.25 157 ARG B N 1
ATOM 4026 C CA . ARG B 1 157 ? -7.457 23.719 -7.297 1 97.25 157 ARG B CA 1
ATOM 4027 C C . ARG B 1 157 ? -5.969 23.469 -7.531 1 97.25 157 ARG B C 1
ATOM 4029 O O . ARG B 1 157 ? -5.422 22.469 -7.066 1 97.25 157 ARG B O 1
ATOM 4036 N N . ARG B 1 158 ? -5.488 24.359 -8.367 1 97.31 158 ARG B N 1
ATOM 4037 C CA . ARG B 1 158 ? -4.039 24.516 -8.438 1 97.31 158 ARG B CA 1
ATOM 4038 C C . ARG B 1 158 ? -3.564 25.656 -7.547 1 97.31 158 ARG B C 1
ATOM 4040 O O . ARG B 1 158 ? -4.012 26.797 -7.695 1 97.31 158 ARG B O 1
ATOM 4047 N N . VAL B 1 159 ? -2.707 25.344 -6.609 1 98.69 159 VAL B N 1
ATOM 4048 C CA . VAL B 1 159 ? -2.24 26.344 -5.648 1 98.69 159 VAL B CA 1
ATOM 4049 C C . VAL B 1 159 ? -0.84 26.812 -6.031 1 98.69 159 VAL B C 1
ATOM 4051 O O . VAL B 1 159 ? 0.083 26.016 -6.16 1 98.69 159 VAL B O 1
ATOM 4054 N N . SER B 1 160 ? -0.702 28.078 -6.168 1 98.62 160 SER B N 1
ATOM 4055 C CA . SER B 1 160 ? 0.583 28.656 -6.551 1 98.62 160 SER B CA 1
ATOM 4056 C C . SER B 1 160 ? 1.25 29.359 -5.375 1 98.62 160 SER B C 1
ATOM 4058 O O . SER B 1 160 ? 0.587 29.703 -4.395 1 98.62 160 SER B O 1
ATOM 4060 N N . LEU B 1 161 ? 2.496 29.5 -5.523 1 98.38 161 LEU B N 1
ATOM 4061 C CA . LEU B 1 161 ? 3.273 30.219 -4.52 1 98.38 161 LEU B CA 1
ATOM 4062 C C . LEU B 1 161 ? 2.832 31.672 -4.43 1 98.38 161 LEU B C 1
ATOM 4064 O O . LEU B 1 161 ? 2.701 32.344 -5.453 1 98.38 161 LEU B O 1
ATOM 4068 N N . ASP B 1 162 ? 2.492 32.094 -3.236 1 97.75 162 ASP B N 1
ATOM 4069 C CA . ASP B 1 162 ? 2.332 33.531 -2.979 1 97.75 162 ASP B CA 1
ATOM 4070 C C . ASP B 1 162 ? 3.686 34.188 -2.773 1 97.75 162 ASP B C 1
ATOM 4072 O O . ASP B 1 162 ? 4.312 34.031 -1.726 1 97.75 162 ASP B O 1
ATOM 4076 N N . VAL B 1 163 ? 4.066 35 -3.627 1 95.12 163 VAL B N 1
ATOM 4077 C CA . VAL B 1 163 ? 5.395 35.594 -3.648 1 95.12 163 VAL B CA 1
ATOM 4078 C C . VAL B 1 163 ? 5.586 36.5 -2.416 1 95.12 163 VAL B C 1
ATOM 4080 O O . VAL B 1 163 ? 6.688 36.562 -1.865 1 95.12 163 VAL B O 1
ATOM 4083 N N . SER B 1 164 ? 4.613 37.125 -2 1 95.75 164 SER B N 1
ATOM 4084 C CA . SER B 1 164 ? 4.715 38.062 -0.885 1 95.75 164 SER B CA 1
ATOM 4085 C C . SER B 1 164 ? 5.039 37.344 0.417 1 95.75 164 SER B C 1
ATOM 4087 O O . SER B 1 164 ? 5.82 37.844 1.232 1 95.75 164 SER B O 1
ATOM 4089 N N . THR B 1 165 ? 4.559 36.125 0.599 1 96.31 165 THR B N 1
ATOM 4090 C CA . THR B 1 165 ? 4.766 35.406 1.838 1 96.31 165 THR B CA 1
ATOM 4091 C C . THR B 1 165 ? 5.773 34.281 1.632 1 96.31 165 THR B C 1
ATOM 4093 O O . THR B 1 165 ? 6.262 33.688 2.598 1 96.31 165 THR B O 1
ATOM 4096 N N . ASP B 1 166 ? 6.027 33.906 0.304 1 98.19 166 ASP B N 1
ATOM 4097 C CA . ASP B 1 166 ? 6.871 32.781 -0.063 1 98.19 166 ASP B CA 1
ATOM 4098 C C . ASP B 1 166 ? 6.32 31.484 0.51 1 98.19 166 ASP B C 1
ATOM 4100 O O . ASP B 1 166 ? 7.07 30.656 1.036 1 98.19 166 ASP B O 1
ATOM 4104 N N . CYS B 1 167 ? 5.016 31.391 0.562 1 98.56 167 CYS B N 1
ATOM 4105 C CA . CYS B 1 167 ? 4.273 30.219 1.001 1 98.56 167 CYS B CA 1
ATOM 4106 C C . CYS B 1 167 ? 3.09 29.953 0.079 1 98.56 167 CYS B C 1
ATOM 4108 O O . CYS B 1 167 ? 2.768 30.766 -0.784 1 98.56 167 CYS B O 1
ATOM 4110 N N . TYR B 1 168 ? 2.549 28.781 0.163 1 98.81 168 TYR B N 1
ATOM 4111 C CA . TYR B 1 168 ? 1.31 28.406 -0.508 1 98.81 168 TYR B CA 1
ATOM 4112 C C . TYR B 1 168 ? 0.127 28.469 0.45 1 98.81 168 TYR B C 1
ATOM 4114 O O . TYR B 1 168 ? 0.091 27.766 1.457 1 98.81 168 TYR B O 1
ATOM 4122 N N . MET B 1 169 ? -0.823 29.344 0.175 1 98.44 169 MET B N 1
ATOM 4123 C CA . MET B 1 169 ? -2.029 29.391 0.997 1 98.44 169 MET B CA 1
ATOM 4124 C C . MET B 1 169 ? -2.98 28.25 0.631 1 98.44 169 MET B C 1
ATOM 4126 O O . MET B 1 169 ? -3.57 28.266 -0.45 1 98.44 169 MET B O 1
ATOM 4130 N N . LEU B 1 170 ? -3.148 27.281 1.535 1 98.75 170 LEU B N 1
ATOM 4131 C CA . LEU B 1 170 ? -4.004 26.141 1.229 1 98.75 170 LEU B CA 1
ATOM 4132 C C . LEU B 1 170 ? -5.465 26.469 1.538 1 98.75 170 LEU B C 1
ATOM 4134 O O . LEU B 1 170 ? -6.324 26.359 0.66 1 98.75 170 LEU B O 1
ATOM 4138 N N . PHE B 1 171 ? -5.758 26.828 2.805 1 97.94 171 PHE B N 1
ATOM 4139 C CA . PHE B 1 171 ? -7.102 27.266 3.162 1 97.94 171 PHE B CA 1
ATOM 4140 C C . PHE B 1 171 ? -7.094 28.031 4.484 1 97.94 171 PHE B C 1
ATOM 4142 O O . PHE B 1 171 ? -6.094 28.016 5.203 1 97.94 171 PHE B O 1
ATOM 4149 N N . GLN B 1 172 ? -8.062 28.812 4.699 1 97.19 172 GLN B N 1
ATOM 4150 C CA . GLN B 1 172 ? -8.344 29.5 5.949 1 97.19 172 GLN B CA 1
ATOM 4151 C C . GLN B 1 172 ? -9.812 29.359 6.34 1 97.19 172 GLN B C 1
ATOM 4153 O O . GLN B 1 172 ? -10.695 29.469 5.492 1 97.19 172 GLN B O 1
ATOM 4158 N N . ASP B 1 173 ? -10.047 28.906 7.539 1 94.56 173 ASP B N 1
ATOM 4159 C CA . ASP B 1 173 ? -11.414 28.859 8.055 1 94.56 173 ASP B CA 1
ATOM 4160 C C . ASP B 1 173 ? -11.531 29.609 9.375 1 94.56 173 ASP B C 1
ATOM 4162 O O . ASP B 1 173 ? -10.727 30.516 9.656 1 94.56 173 ASP B O 1
ATOM 4166 N N . LYS B 1 174 ? -12.562 29.422 10.109 1 92.69 174 LYS B N 1
ATOM 4167 C CA . LYS B 1 174 ? -12.828 30.188 11.32 1 92.69 174 LYS B CA 1
ATOM 4168 C C . LYS B 1 174 ? -11.789 29.891 12.398 1 92.69 174 LYS B C 1
ATOM 4170 O O . LYS B 1 174 ? -11.57 30.703 13.297 1 92.69 174 LYS B O 1
ATOM 4175 N N . ARG B 1 175 ? -11.055 28.797 12.156 1 93.88 175 ARG B N 1
ATOM 4176 C CA . ARG B 1 175 ? -10.195 28.391 13.266 1 93.88 175 ARG B CA 1
ATOM 4177 C C . ARG B 1 175 ? -8.734 28.344 12.828 1 93.88 175 ARG B C 1
ATOM 4179 O O . ARG B 1 175 ? -7.836 28.609 13.633 1 93.88 175 ARG B O 1
ATOM 4186 N N . PHE B 1 176 ? -8.539 27.969 11.531 1 97 176 PHE B N 1
ATOM 4187 C CA . PHE B 1 176 ? -7.164 27.672 11.148 1 97 176 PHE B CA 1
ATOM 4188 C C . PHE B 1 176 ? -6.781 28.422 9.875 1 97 176 PHE B C 1
ATOM 4190 O O . PHE B 1 176 ? -7.645 28.75 9.055 1 97 176 PHE B O 1
ATOM 4197 N N . VAL B 1 177 ? -5.559 28.781 9.828 1 98 177 VAL B N 1
ATOM 4198 C CA . VAL B 1 177 ? -4.883 29.078 8.578 1 98 177 VAL B CA 1
ATOM 4199 C C . VAL B 1 177 ? -3.83 28.016 8.281 1 98 177 VAL B C 1
ATOM 4201 O O . VAL B 1 177 ? -2.996 27.703 9.141 1 98 177 VAL B O 1
ATOM 4204 N N . VAL B 1 178 ? -3.91 27.391 7.117 1 98.69 178 VAL B N 1
ATOM 4205 C CA . VAL B 1 178 ? -2.98 26.328 6.758 1 98.69 178 VAL B CA 1
ATOM 4206 C C . VAL B 1 178 ? -2.191 26.734 5.512 1 98.69 178 VAL B C 1
ATOM 4208 O O . VAL B 1 178 ? -2.773 27.125 4.5 1 98.69 178 VAL B O 1
ATOM 4211 N N . LYS B 1 179 ? -0.895 26.656 5.641 1 98.81 179 LYS B N 1
ATOM 4212 C CA . LYS B 1 179 ? 0.021 27.016 4.559 1 98.81 179 LYS B CA 1
ATOM 4213 C C . LYS B 1 179 ? 1.002 25.875 4.285 1 98.81 179 LYS B C 1
ATOM 4215 O O . LYS B 1 179 ? 1.216 25.016 5.137 1 98.81 179 LYS B O 1
ATOM 4220 N N . ALA B 1 180 ? 1.466 25.859 3.059 1 98.88 180 ALA B N 1
ATOM 4221 C CA . ALA B 1 180 ? 2.598 25 2.703 1 98.88 180 ALA B CA 1
ATOM 4222 C C . ALA B 1 180 ? 3.816 25.844 2.324 1 98.88 180 ALA B C 1
ATOM 4224 O O . ALA B 1 180 ? 3.686 27.016 1.989 1 98.88 180 ALA B O 1
ATOM 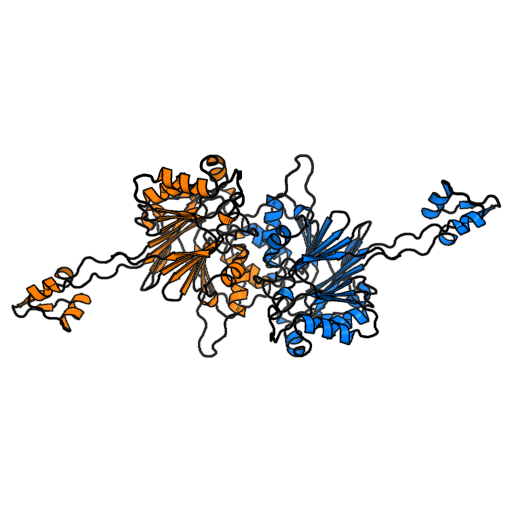4225 N N . PHE B 1 181 ? 4.988 25.312 2.43 1 98.88 181 PHE B N 1
ATOM 4226 C CA . PHE B 1 181 ? 6.227 25.969 2.049 1 98.88 181 PHE B CA 1
ATOM 4227 C C . PHE B 1 181 ? 7.188 25 1.388 1 98.88 181 PHE B C 1
ATOM 4229 O O . PHE B 1 181 ? 7.012 23.781 1.493 1 98.88 181 PHE B O 1
ATOM 4236 N N . ARG B 1 182 ? 8.18 25.469 0.724 1 98.88 182 ARG B N 1
ATOM 4237 C CA . ARG B 1 182 ? 9.039 24.656 -0.133 1 98.88 182 ARG B CA 1
ATOM 4238 C C . ARG B 1 182 ? 10.203 24.062 0.656 1 98.88 182 ARG B C 1
ATOM 4240 O O . ARG B 1 182 ? 10.781 24.734 1.514 1 98.88 182 ARG B O 1
ATOM 4247 N N . LEU B 1 183 ? 10.484 22.875 0.38 1 98.88 183 LEU B N 1
ATOM 4248 C CA . LEU B 1 183 ? 11.656 22.156 0.88 1 98.88 183 LEU B CA 1
ATOM 4249 C C . LEU B 1 183 ? 12.484 21.594 -0.271 1 98.88 183 LEU B C 1
ATOM 4251 O O . LEU B 1 183 ? 11.969 21.391 -1.374 1 98.88 183 LEU B O 1
ATOM 4255 N N . PHE B 1 184 ? 13.75 21.359 -0.012 1 98.81 184 PHE B N 1
ATOM 4256 C CA . PHE B 1 184 ? 14.633 20.766 -1.013 1 98.81 184 PHE B CA 1
ATOM 4257 C C . PHE B 1 184 ? 14.82 19.281 -0.751 1 98.81 184 PHE B C 1
ATOM 4259 O O . PHE B 1 184 ? 15.266 18.891 0.331 1 98.81 184 PHE B O 1
ATOM 4266 N N . HIS B 1 185 ? 14.523 18.453 -1.645 1 98.69 185 HIS B N 1
ATOM 4267 C CA . HIS B 1 185 ? 14.625 17 -1.593 1 98.69 185 HIS B CA 1
ATOM 4268 C C . HIS B 1 185 ? 14.906 16.422 -2.973 1 98.69 185 HIS B C 1
ATOM 4270 O O . HIS B 1 185 ? 15.141 17.156 -3.93 1 98.69 185 HIS B O 1
ATOM 4276 N N . ARG B 1 186 ? 15.016 15.125 -3.139 1 98.06 186 ARG B N 1
ATOM 4277 C CA . ARG B 1 186 ? 15.32 14.477 -4.406 1 98.06 186 ARG B CA 1
ATOM 4278 C C . ARG B 1 186 ? 14.211 14.711 -5.426 1 98.06 186 ARG B C 1
ATOM 4280 O O . ARG B 1 186 ? 14.445 14.688 -6.633 1 98.06 186 ARG B O 1
ATOM 4287 N N . VAL B 1 187 ? 13.008 14.883 -4.949 1 98.19 187 VAL B N 1
ATOM 4288 C CA . VAL B 1 187 ? 11.844 15.367 -5.688 1 98.19 187 VAL B CA 1
ATOM 4289 C C . VAL B 1 187 ? 11.234 16.562 -4.953 1 98.19 187 VAL B C 1
ATOM 4291 O O . VAL B 1 187 ? 11.492 16.766 -3.764 1 98.19 187 VAL B O 1
ATOM 4294 N N . PRO B 1 188 ? 10.445 17.391 -5.664 1 98.44 188 PRO B N 1
ATOM 4295 C CA . PRO B 1 188 ? 9.867 18.531 -4.957 1 98.44 188 PRO B CA 1
ATOM 4296 C C . PRO B 1 188 ? 9.094 18.125 -3.705 1 98.44 188 PRO B C 1
ATOM 4298 O O . PRO B 1 188 ? 8.281 17.188 -3.754 1 98.44 188 PRO B O 1
ATOM 4301 N N . SER B 1 189 ? 9.367 18.766 -2.627 1 98.81 189 SER B N 1
ATOM 4302 C CA . SER B 1 189 ? 8.773 18.453 -1.33 1 98.81 189 SER B CA 1
ATOM 4303 C C . SER B 1 189 ? 8.234 19.703 -0.649 1 98.81 189 SER B C 1
ATOM 4305 O O . SER B 1 189 ? 8.617 20.828 -1.004 1 98.81 189 SER B O 1
ATOM 4307 N N . PHE B 1 190 ? 7.309 19.516 0.256 1 98.94 190 PHE B N 1
ATOM 4308 C CA . PHE B 1 190 ? 6.664 20.609 0.965 1 98.94 190 PHE B CA 1
ATOM 4309 C C . PHE B 1 190 ? 6.637 20.344 2.465 1 98.94 190 PHE B C 1
ATOM 4311 O O . PHE B 1 190 ? 6.645 19.188 2.896 1 98.94 190 PHE B O 1
ATOM 4318 N N . GLY B 1 191 ? 6.684 21.391 3.229 1 98.94 191 GLY B N 1
ATOM 4319 C CA . GLY B 1 191 ? 6.23 21.391 4.613 1 98.94 191 GLY B CA 1
ATOM 4320 C C . GLY B 1 191 ? 4.898 22.094 4.801 1 98.94 191 GLY B C 1
ATOM 4321 O O . GLY B 1 191 ? 4.395 22.75 3.887 1 98.94 191 GLY B O 1
ATOM 4322 N N . PHE B 1 192 ? 4.305 21.891 5.953 1 98.94 192 PHE B N 1
ATOM 4323 C CA . PHE B 1 192 ? 2.986 22.453 6.238 1 98.94 192 PHE B CA 1
ATOM 4324 C C . PHE B 1 192 ? 2.979 23.156 7.586 1 98.94 192 PHE B C 1
ATOM 4326 O O . PHE B 1 192 ? 3.623 22.703 8.531 1 98.94 192 PHE B O 1
ATOM 4333 N N . CYS B 1 193 ? 2.264 24.234 7.656 1 98.88 193 CYS B N 1
ATOM 4334 C CA . CYS B 1 193 ? 2.023 24.984 8.891 1 98.88 193 CYS B CA 1
ATOM 4335 C C . CYS B 1 193 ? 0.531 25.094 9.18 1 98.88 193 CYS B C 1
ATOM 4337 O O . CYS B 1 193 ? -0.223 25.625 8.367 1 98.88 193 CYS B O 1
ATOM 4339 N N . VAL B 1 194 ? 0.129 24.5 10.227 1 98.62 194 VAL B N 1
ATOM 4340 C CA . VAL B 1 194 ? -1.23 24.641 10.742 1 98.62 194 VAL B CA 1
ATOM 4341 C C . VAL B 1 194 ? -1.245 25.641 11.898 1 98.62 194 VAL B C 1
ATOM 4343 O O . VAL B 1 194 ? -0.723 25.359 12.977 1 98.62 194 VAL B O 1
ATOM 4346 N N . GLN B 1 195 ? -1.865 26.781 11.664 1 97.75 195 GLN B N 1
ATOM 4347 C CA . GLN B 1 195 ? -1.881 27.844 12.664 1 97.75 195 GLN B CA 1
ATOM 4348 C C . GLN B 1 195 ? -3.305 28.156 13.117 1 97.75 195 GLN B C 1
ATOM 4350 O O . GLN B 1 195 ? -4.156 28.516 12.305 1 97.75 195 GLN B O 1
ATOM 4355 N N . GLU B 1 196 ? -3.533 27.922 14.375 1 96.44 196 GLU B N 1
ATOM 4356 C CA . GLU B 1 196 ? -4.785 28.359 14.977 1 96.44 196 GLU B CA 1
ATOM 4357 C C . GLU B 1 196 ? -4.828 29.875 15.109 1 96.44 196 GLU B C 1
ATOM 4359 O O . GLU B 1 196 ? -3.811 30.516 15.406 1 96.44 196 GLU B O 1
ATOM 4364 N N . HIS B 1 197 ? -6.027 30.469 14.867 1 94.81 197 HIS B N 1
ATOM 4365 C CA . HIS B 1 197 ? -6.176 31.891 15.07 1 94.81 197 HIS B CA 1
ATOM 4366 C C . HIS B 1 197 ? -5.977 32.281 16.531 1 94.81 197 HIS B C 1
ATOM 4368 O O . HIS B 1 197 ? -6.27 31.469 17.422 1 94.81 197 HIS B O 1
ATOM 4374 N N . ASP B 1 198 ? -5.559 33.5 16.656 1 93.25 198 ASP B N 1
ATOM 4375 C CA . ASP B 1 198 ? -5.48 34.031 18.016 1 93.25 198 ASP B CA 1
ATOM 4376 C C . ASP B 1 198 ? -6.867 34.125 18.656 1 93.25 198 ASP B C 1
ATOM 4378 O O . ASP B 1 198 ? -7.867 34.281 17.953 1 93.25 198 ASP B O 1
ATOM 4382 N N . ARG B 1 199 ? -6.855 33.969 19.891 1 88.06 199 ARG B N 1
ATOM 4383 C CA . ARG B 1 199 ? -8.086 34.156 20.656 1 88.06 199 ARG B CA 1
ATOM 4384 C C . ARG B 1 199 ? -8.047 35.469 21.422 1 88.06 199 ARG B C 1
ATOM 4386 O O . ARG B 1 199 ? -6.984 35.906 21.891 1 88.06 199 ARG B O 1
ATOM 4393 N N . PRO B 1 200 ? -9.273 36 21.453 1 83.31 200 PRO B N 1
ATOM 4394 C CA . PRO B 1 200 ? -9.297 37.25 22.219 1 83.31 200 PRO B CA 1
ATOM 4395 C C . PRO B 1 200 ? -8.906 37.062 23.688 1 83.31 200 PRO B C 1
ATOM 4397 O O . PRO B 1 200 ? -9.219 36 24.281 1 83.31 200 PRO B O 1
ATOM 4400 N N . GLY B 1 201 ? -8.234 37.969 24.109 1 82.75 201 GLY B N 1
ATOM 4401 C CA . GLY B 1 201 ? -7.867 37.938 25.516 1 82.75 201 GLY B CA 1
ATOM 4402 C C . GLY B 1 201 ? -9.062 37.969 26.453 1 82.75 201 GLY B C 1
ATOM 4403 O O . GLY B 1 201 ? -10.18 38.312 26.031 1 82.75 201 GLY B O 1
ATOM 4404 N N . ARG B 1 202 ? -8.828 37.625 27.75 1 84.75 202 ARG B N 1
ATOM 4405 C CA . ARG B 1 202 ? -9.891 37.688 28.75 1 84.75 202 ARG B CA 1
ATOM 4406 C C . ARG B 1 202 ? -10.172 39.125 29.172 1 84.75 202 ARG B C 1
ATOM 4408 O O . ARG B 1 202 ? -9.297 39.969 29.062 1 84.75 202 ARG B O 1
ATOM 4415 N N . LEU B 1 203 ? -11.398 39.375 29.453 1 87.12 203 LEU B N 1
ATOM 4416 C CA . LEU B 1 203 ? -11.766 40.656 30.031 1 87.12 203 LEU B CA 1
ATOM 4417 C C . LEU B 1 203 ? -11.094 40.844 31.391 1 87.12 203 LEU B C 1
ATOM 4419 O O . LEU B 1 203 ? -11.109 39.938 32.25 1 87.12 203 LEU B O 1
ATOM 4423 N N . ASN B 1 204 ? -10.383 41.969 31.516 1 88.38 204 ASN B N 1
ATOM 4424 C CA . ASN B 1 204 ? -9.844 42.312 32.812 1 88.38 204 ASN B CA 1
ATOM 4425 C C . ASN B 1 204 ? -10.945 42.688 33.812 1 88.38 204 ASN B C 1
ATOM 4427 O O . ASN B 1 204 ? -11.242 43.875 33.969 1 88.38 204 ASN B O 1
ATOM 4431 N N . THR B 1 205 ? -11.406 41.75 34.438 1 88.38 205 THR B N 1
ATOM 4432 C CA . THR B 1 205 ? -12.57 41.938 35.281 1 88.38 205 THR B CA 1
ATOM 4433 C C . THR B 1 205 ? -12.227 42.844 36.469 1 88.38 205 THR B C 1
ATOM 4435 O O . THR B 1 205 ? -13.07 43.625 36.938 1 88.38 205 THR B O 1
ATOM 4438 N N . GLU B 1 206 ? -11 42.688 37.031 1 88.75 206 GLU B N 1
ATOM 4439 C CA . GLU B 1 206 ? -10.578 43.562 38.125 1 88.75 206 GLU B CA 1
ATOM 4440 C C . GLU B 1 206 ? -10.57 45.031 37.719 1 88.75 206 GLU B C 1
ATOM 4442 O O . GLU B 1 206 ? -11.07 45.875 38.438 1 88.75 206 GLU B O 1
ATOM 4447 N N . LEU B 1 207 ? -10.055 45.188 36.562 1 89.81 207 LEU B N 1
ATOM 4448 C CA . LEU B 1 207 ? -10.016 46.562 36.062 1 89.81 207 LEU B CA 1
ATOM 4449 C C . LEU B 1 207 ? -11.43 47.062 35.812 1 89.81 207 LEU B C 1
ATOM 4451 O O . LEU B 1 207 ? -11.719 48.25 36.062 1 89.81 207 LEU B O 1
ATOM 4455 N N . LEU B 1 208 ? -12.242 46.281 35.375 1 90.25 208 LEU B N 1
ATOM 4456 C CA . LEU B 1 208 ? -13.617 46.656 35.062 1 90.25 208 LEU B CA 1
ATOM 4457 C C . LEU B 1 208 ? -14.359 47.031 36.344 1 90.25 208 LEU B C 1
ATOM 4459 O O . LEU B 1 208 ? -15.109 48.031 36.375 1 90.25 208 LEU B O 1
ATOM 4463 N N . LYS B 1 209 ? -14.086 46.25 37.312 1 88.5 209 LYS B N 1
ATOM 4464 C CA . LYS B 1 209 ? -14.68 46.562 38.625 1 88.5 209 LYS B CA 1
ATOM 4465 C C . LYS B 1 209 ? -14.18 47.906 39.125 1 88.5 209 LYS B C 1
ATOM 4467 O O . LYS B 1 209 ? -14.953 48.688 39.656 1 88.5 209 LYS B O 1
ATOM 4472 N N . GLU B 1 210 ? -12.953 48.094 38.969 1 90.62 210 GLU B N 1
ATOM 4473 C CA . GLU B 1 210 ? -12.344 49.375 39.406 1 90.62 210 GLU B CA 1
ATOM 4474 C C . GLU B 1 210 ? -12.922 50.562 38.656 1 90.62 210 GLU B C 1
ATOM 4476 O O . GLU B 1 210 ? -13.031 51.656 39.188 1 90.62 210 GLU B O 1
ATOM 4481 N N . LEU B 1 211 ? -13.328 50.219 37.5 1 89.44 211 LEU B N 1
ATOM 4482 C CA . LEU B 1 211 ? -13.875 51.281 36.656 1 89.44 211 LEU B CA 1
ATOM 4483 C C . LEU B 1 211 ? -15.375 51.438 36.875 1 89.44 211 LEU B C 1
ATOM 4485 O O . LEU B 1 211 ? -16.016 52.281 36.25 1 89.44 211 LEU B O 1
ATOM 4489 N N . GLY B 1 212 ? -15.906 50.562 37.719 1 86.56 212 GLY B N 1
ATOM 4490 C CA . GLY B 1 212 ? -17.297 50.688 38.094 1 86.56 212 GLY B CA 1
ATOM 4491 C C . GLY B 1 212 ? -18.25 49.875 37.25 1 86.56 212 GLY B C 1
ATOM 4492 O O . GLY B 1 212 ? -19.453 50.094 37.25 1 86.56 212 GLY B O 1
ATOM 4493 N N . LEU B 1 213 ? -17.609 49.094 36.438 1 87.69 213 LEU B N 1
ATOM 4494 C CA . LEU B 1 213 ? -18.469 48.25 35.625 1 87.69 213 LEU B CA 1
ATOM 4495 C C . LEU B 1 213 ? -18.609 46.844 36.219 1 87.69 213 LEU B C 1
ATOM 4497 O O . LEU B 1 213 ? -17.625 46.125 36.312 1 87.69 213 LEU B O 1
ATOM 4501 N N . ASN B 1 214 ? -19.859 46.531 36.656 1 84.81 214 ASN B N 1
ATOM 4502 C CA . ASN B 1 214 ? -20.156 45.219 37.219 1 84.81 214 ASN B CA 1
ATOM 4503 C C . ASN B 1 214 ? -20.469 44.219 36.125 1 84.81 214 ASN B C 1
ATOM 4505 O O . ASN B 1 214 ? -20.812 44.594 35 1 84.81 214 ASN B O 1
ATOM 4509 N N . PRO B 1 215 ? -20.266 42.844 36.438 1 86.44 215 PRO B N 1
ATOM 4510 C CA . PRO B 1 215 ? -20.562 41.812 35.469 1 86.44 215 PRO B CA 1
ATOM 4511 C C . PRO B 1 215 ? -21.984 41.875 34.906 1 86.44 215 PRO B C 1
ATOM 4513 O O . PRO B 1 215 ? -22.938 42.156 35.656 1 86.44 215 PRO B O 1
ATOM 4516 N N . GLY B 1 216 ? -22.172 41.875 33.625 1 85.56 216 GLY B N 1
ATOM 4517 C CA . GLY B 1 216 ? -23.438 41.969 32.906 1 85.56 216 GLY B CA 1
ATOM 4518 C C . GLY B 1 216 ? -23.281 42 31.406 1 85.56 216 GLY B C 1
ATOM 4519 O O . GLY B 1 216 ? -22.234 41.625 30.875 1 85.56 216 GLY B O 1
ATOM 4520 N N . PRO B 1 217 ? -24.266 42.281 30.734 1 89 217 PRO B N 1
ATOM 4521 C CA . PRO B 1 217 ? -24.281 42.281 29.266 1 89 217 PRO B CA 1
ATOM 4522 C C . PRO B 1 217 ? -23.188 43.156 28.672 1 89 217 PRO B C 1
ATOM 4524 O O . PRO B 1 217 ? -22.75 42.938 27.547 1 89 217 PRO B O 1
ATOM 4527 N N . GLN B 1 218 ? -22.781 44.156 29.531 1 88.88 218 GLN B N 1
ATOM 4528 C CA . GLN B 1 218 ? -21.766 45.094 29.047 1 88.88 218 GLN B CA 1
ATOM 4529 C C . GLN B 1 218 ? -20.422 44.406 28.891 1 88.88 218 GLN B C 1
ATOM 4531 O O . GLN B 1 218 ? -19.625 44.781 28.016 1 88.88 218 GLN B O 1
ATOM 4536 N N . TYR B 1 219 ? -20.172 43.406 29.766 1 88.81 219 TYR B N 1
ATOM 4537 C CA . TYR B 1 219 ? -18.953 42.594 29.625 1 88.81 219 TYR B CA 1
ATOM 4538 C C . TYR B 1 219 ? -18.922 41.906 28.266 1 88.81 219 TYR B C 1
ATOM 4540 O O . TYR B 1 219 ? -17.875 41.844 27.609 1 88.81 219 TYR B O 1
ATOM 4548 N N . GLY B 1 220 ? -20.062 41.438 27.812 1 86.69 220 GLY B N 1
ATOM 4549 C CA . GLY B 1 220 ? -20.156 40.781 26.516 1 86.69 220 GLY B CA 1
ATOM 4550 C C . GLY B 1 220 ? -19.906 41.719 25.359 1 86.69 220 GLY B C 1
ATOM 4551 O O . GLY B 1 220 ? -19.266 41.344 24.375 1 86.69 220 GLY B O 1
ATOM 4552 N N . ARG B 1 221 ? -20.375 42.875 25.547 1 88.31 221 ARG B N 1
ATOM 4553 C CA . ARG B 1 221 ? -20.172 43.906 24.516 1 88.31 221 ARG B CA 1
ATOM 4554 C C . ARG B 1 221 ? -18.688 44.25 24.359 1 88.31 221 ARG B C 1
ATOM 4556 O O . ARG B 1 221 ? -18.188 44.344 23.234 1 88.31 221 ARG B O 1
ATOM 4563 N N . LEU B 1 222 ? -18.062 44.375 25.484 1 87.81 222 LEU B N 1
ATOM 4564 C CA . LEU B 1 222 ? -16.641 44.656 25.469 1 87.81 222 LEU B CA 1
ATOM 4565 C C . LEU B 1 222 ? -15.859 43.5 24.844 1 87.81 222 LEU B C 1
ATOM 4567 O O . LEU B 1 222 ? -14.938 43.719 24.047 1 87.81 222 LEU B O 1
ATOM 4571 N N . LYS B 1 223 ? -16.312 42.344 25.109 1 82.88 223 LYS B N 1
ATOM 4572 C CA . LYS B 1 223 ? -15.648 41.156 24.562 1 82.88 223 LYS B CA 1
ATOM 4573 C C . LYS B 1 223 ? -15.828 41.094 23.047 1 82.88 223 LYS B C 1
ATOM 4575 O O . LYS B 1 223 ? -14.938 40.625 22.328 1 82.88 223 LYS B O 1
ATOM 4580 N N . ALA B 1 224 ? -16.938 41.625 22.672 1 81.56 224 ALA B N 1
ATOM 4581 C CA . ALA B 1 224 ? -17.25 41.594 21.234 1 81.56 224 ALA B CA 1
ATOM 4582 C C . ALA B 1 224 ? -16.594 42.75 20.516 1 81.56 224 ALA B C 1
ATOM 4584 O O . ALA B 1 224 ? -16.75 42.906 19.297 1 81.56 224 ALA B O 1
ATOM 4585 N N . GLY B 1 225 ? -15.914 43.5 21.203 1 82.5 225 GLY B N 1
ATOM 4586 C CA . GLY B 1 225 ? -15.172 44.594 20.578 1 82.5 225 GLY B CA 1
ATOM 4587 C C . GLY B 1 225 ? -15.953 45.875 20.562 1 82.5 225 GLY B C 1
ATOM 4588 O O . GLY B 1 225 ? -15.523 46.875 19.938 1 82.5 225 GLY B O 1
ATOM 4589 N N . GLU B 1 226 ? -17.078 45.812 21.312 1 88.62 226 GLU B N 1
ATOM 4590 C CA . GLU B 1 226 ? -17.922 47.031 21.312 1 88.62 226 GLU B CA 1
ATOM 4591 C C . GLU B 1 226 ? -17.578 47.938 22.484 1 88.62 226 GLU B C 1
ATOM 4593 O O . GLU B 1 226 ? -17.328 47.469 23.594 1 88.62 226 GLU B O 1
ATOM 4598 N N . PRO B 1 227 ? -17.562 49.281 22.188 1 91.62 227 PRO B N 1
ATOM 4599 C CA . PRO B 1 227 ? -17.344 50.188 23.297 1 91.62 227 PRO B CA 1
ATOM 4600 C C . PRO B 1 227 ? -18.531 50.281 24.25 1 91.62 227 PRO B C 1
ATOM 4602 O O . PRO B 1 227 ? -19.672 50.031 23.844 1 91.62 227 PRO B O 1
ATOM 4605 N N . VAL B 1 228 ? -18.266 50.5 25.453 1 92.25 228 VAL B N 1
ATOM 4606 C CA . VAL B 1 228 ? -19.312 50.625 26.484 1 92.25 228 VAL B CA 1
ATOM 4607 C C . VAL B 1 228 ? -19.141 51.969 27.219 1 92.25 228 VAL B C 1
ATOM 4609 O O . VAL B 1 228 ? -18.016 52.344 27.578 1 92.25 228 VAL B O 1
ATOM 4612 N N . THR B 1 229 ? -20.188 52.656 27.344 1 92.19 229 THR B N 1
ATOM 4613 C CA . THR B 1 229 ? -20.156 53.906 28.094 1 92.19 229 THR B CA 1
ATOM 4614 C C . THR B 1 229 ? -20.438 53.656 29.578 1 92.19 229 THR B C 1
ATOM 4616 O O . THR B 1 229 ? -21.453 53.062 29.922 1 92.19 229 THR B O 1
ATOM 4619 N N . LEU B 1 230 ? -19.531 54.156 30.359 1 90.81 230 LEU B N 1
ATOM 4620 C CA . LEU B 1 230 ? -19.672 54.031 31.797 1 90.81 230 LEU B CA 1
ATOM 4621 C C . LEU B 1 230 ? -20.672 55.031 32.344 1 90.81 230 LEU B C 1
ATOM 4623 O O . LEU B 1 230 ? -21.125 55.906 31.641 1 90.81 230 LEU B O 1
ATOM 4627 N N . GLU B 1 231 ? -21 54.875 33.594 1 86.25 231 GLU B N 1
ATOM 4628 C CA . GLU B 1 231 ? -21.969 55.75 34.25 1 86.25 231 GLU B CA 1
ATOM 4629 C C . GLU B 1 231 ? -21.453 57.188 34.312 1 86.25 231 GLU B C 1
ATOM 4631 O O . GLU B 1 231 ? -22.234 58.125 34.25 1 86.25 231 GLU B O 1
ATOM 4636 N N . ASN B 1 232 ? -20.188 57.312 34.375 1 88.12 232 ASN B N 1
ATOM 4637 C CA . ASN B 1 232 ? -19.578 58.656 34.5 1 88.12 232 ASN B CA 1
ATOM 4638 C C . ASN B 1 232 ? -19.406 59.312 33.125 1 88.12 232 ASN B C 1
ATOM 4640 O O . ASN B 1 232 ? -18.844 60.406 33.031 1 88.12 232 ASN B O 1
ATOM 4644 N N . GLY B 1 233 ? -19.797 58.625 32.062 1 89.38 233 GLY B N 1
ATOM 4645 C CA . GLY B 1 233 ? -19.75 59.188 30.734 1 89.38 233 GLY B CA 1
ATOM 4646 C C . GLY B 1 233 ? -18.547 58.781 29.938 1 89.38 233 GLY B C 1
ATOM 4647 O O . GLY B 1 233 ? -18.469 59.031 28.734 1 89.38 233 GLY B O 1
ATOM 4648 N N . ARG B 1 234 ? -17.609 58.156 30.641 1 91.19 234 ARG B N 1
ATOM 4649 C CA . ARG B 1 234 ? -16.406 57.688 29.953 1 91.19 234 ARG B CA 1
ATOM 4650 C C . ARG B 1 234 ? -16.719 56.531 29.016 1 91.19 234 ARG B C 1
ATOM 4652 O O . ARG B 1 234 ? -17.391 55.562 29.422 1 91.19 234 ARG B O 1
ATOM 4659 N N . VAL B 1 235 ? -16.297 56.594 27.797 1 92.75 235 VAL B N 1
ATOM 4660 C CA . VAL B 1 235 ? -16.438 55.5 26.844 1 92.75 235 VAL B CA 1
ATOM 4661 C C . VAL B 1 235 ? -15.266 54.531 27 1 92.75 235 VAL B C 1
ATOM 4663 O O . VAL B 1 235 ? -14.102 54.906 26.844 1 92.75 235 VAL B O 1
ATOM 4666 N N . LEU B 1 236 ? -15.586 53.344 27.453 1 90.25 236 LEU B N 1
ATOM 4667 C CA . LEU B 1 236 ? -14.578 52.312 27.641 1 90.25 236 LEU B CA 1
ATOM 4668 C C . LEU B 1 236 ? -14.43 51.469 26.391 1 90.25 236 LEU B C 1
ATOM 4670 O O . LEU B 1 236 ? -15.406 50.875 25.906 1 90.25 236 LEU B O 1
ATOM 4674 N N . LEU B 1 237 ? -13.203 51.469 25.859 1 91.25 237 LEU B N 1
ATOM 4675 C CA . LEU B 1 237 ? -12.93 50.656 24.688 1 91.25 237 LEU B CA 1
ATOM 4676 C C . LEU B 1 237 ? -12.508 49.25 25.094 1 91.25 237 LEU B C 1
ATOM 4678 O O . LEU B 1 237 ? -11.859 49.062 26.125 1 91.25 237 LEU B O 1
ATOM 4682 N N . SER B 1 238 ? -12.891 48.219 24.281 1 87.25 238 SER B N 1
ATOM 4683 C CA . SER B 1 238 ? -12.57 46.844 24.547 1 87.25 238 SER B CA 1
ATOM 4684 C C . SER B 1 238 ? -11.078 46.656 24.781 1 87.25 238 SER B C 1
ATOM 4686 O O . SER B 1 238 ? -10.672 45.906 25.672 1 87.25 238 SER B O 1
ATOM 4688 N N . GLY B 1 239 ? -10.273 47.312 24.016 1 86.31 239 GLY B N 1
ATOM 4689 C CA . GLY B 1 239 ? -8.828 47.188 24.094 1 86.31 239 GLY B CA 1
ATOM 4690 C C . GLY B 1 239 ? -8.25 47.625 25.422 1 86.31 239 GLY B C 1
ATOM 4691 O O . GLY B 1 239 ? -7.16 47.188 25.797 1 86.31 239 GLY B O 1
ATOM 4692 N N . GLU B 1 240 ? -9.016 48.438 26.094 1 86.25 240 GLU B N 1
ATOM 4693 C CA . GLU B 1 240 ? -8.562 48.969 27.375 1 86.25 240 GLU B CA 1
ATOM 4694 C C . GLU B 1 240 ? -8.734 47.969 28.5 1 86.25 240 GLU B C 1
ATOM 4696 O O . GLU B 1 240 ? -8.102 48.094 29.547 1 86.25 240 GLU B O 1
ATOM 4701 N N . VAL B 1 241 ? -9.578 47.094 28.25 1 87.56 241 VAL B N 1
ATOM 4702 C CA . VAL B 1 241 ? -9.938 46.219 29.375 1 87.56 241 VAL B CA 1
ATOM 4703 C C . VAL B 1 241 ? -9.742 44.75 28.984 1 87.56 241 VAL B C 1
ATOM 4705 O O . VAL B 1 241 ? -10.109 43.844 29.75 1 87.56 241 VAL B O 1
ATOM 4708 N N . MET B 1 242 ? -9.328 44.562 27.812 1 86.69 242 MET B N 1
ATOM 4709 C CA . MET B 1 242 ? -9.039 43.188 27.391 1 86.69 242 MET B CA 1
ATOM 4710 C C . MET B 1 242 ? -7.578 42.844 27.625 1 86.69 242 MET B C 1
ATOM 4712 O O . MET B 1 242 ? -6.695 43.656 27.422 1 86.69 242 MET B O 1
ATOM 4716 N N . GLU B 1 243 ? -7.398 41.656 28.141 1 85 243 GLU B N 1
ATOM 4717 C CA . GLU B 1 243 ? -6.035 41.156 28.203 1 85 243 GLU B CA 1
ATOM 4718 C C . GLU B 1 243 ? -5.492 40.875 26.797 1 85 243 GLU B C 1
ATOM 4720 O O . GLU B 1 243 ? -6.234 40.906 25.812 1 85 243 GLU B O 1
ATOM 4725 N N . GLU B 1 244 ? -4.223 40.75 26.75 1 84.56 244 GLU B N 1
ATOM 4726 C CA . GLU B 1 244 ? -3.588 40.438 25.484 1 84.56 244 GLU B CA 1
ATOM 4727 C C . GLU B 1 244 ? -4.188 39.156 24.859 1 84.56 244 GLU B C 1
ATOM 4729 O O . GLU B 1 244 ? -4.574 38.25 25.562 1 84.56 244 GLU B O 1
ATOM 4734 N N . ALA B 1 245 ? -4.25 39.219 23.547 1 87.12 245 ALA B N 1
ATOM 4735 C CA . ALA B 1 245 ? -4.754 38.062 22.828 1 87.12 245 ALA B CA 1
ATOM 4736 C C . ALA B 1 245 ? -3.906 36.812 23.109 1 87.12 245 ALA B C 1
ATOM 4738 O O . ALA B 1 245 ? -2.703 36.938 23.359 1 87.12 245 ALA B O 1
ATOM 4739 N N . ILE B 1 246 ? -4.523 35.688 23.156 1 89 246 ILE B N 1
ATOM 4740 C CA . ILE B 1 246 ? -3.834 34.406 23.312 1 89 246 ILE B CA 1
ATOM 4741 C C . ILE B 1 246 ? -3.416 33.875 21.953 1 89 246 ILE B C 1
ATOM 4743 O O . ILE B 1 246 ? -4.266 33.594 21.094 1 89 246 ILE B O 1
ATOM 4747 N N . PRO B 1 247 ? -2.117 33.812 21.797 1 92.31 247 PRO B N 1
ATOM 4748 C CA . PRO B 1 247 ? -1.686 33.312 20.5 1 92.31 247 PRO B CA 1
ATOM 4749 C C . PRO B 1 247 ? -2.229 31.922 20.203 1 92.31 247 PRO B C 1
ATOM 4751 O O . PRO B 1 247 ? -2.303 31.078 21.094 1 92.31 247 PRO B O 1
ATOM 4754 N N . GLY B 1 248 ? -2.633 31.656 18.938 1 95.44 248 GLY B N 1
ATOM 4755 C CA . GLY B 1 248 ? -3.084 30.344 18.531 1 95.44 248 GLY B CA 1
ATOM 4756 C C . GLY B 1 248 ? -1.966 29.328 18.469 1 95.44 248 GLY B C 1
ATOM 4757 O O . GLY B 1 248 ? -0.797 29.688 18.312 1 95.44 248 GLY B O 1
ATOM 4758 N N . ARG B 1 249 ? -2.312 28.094 18.656 1 97.31 249 ARG B N 1
ATOM 4759 C CA . ARG B 1 249 ? -1.341 27 18.547 1 97.31 249 ARG B CA 1
ATOM 4760 C C . ARG B 1 249 ? -0.826 26.875 17.109 1 97.31 249 ARG B C 1
ATOM 4762 O O . ARG B 1 249 ? -1.564 27.125 16.156 1 97.31 249 ARG B O 1
ATOM 4769 N N . LYS B 1 250 ? 0.417 26.531 16.984 1 98.12 250 LYS B N 1
ATOM 4770 C CA . LYS B 1 250 ? 1.063 26.422 15.68 1 98.12 250 LYS B CA 1
ATOM 4771 C C . LYS B 1 250 ? 1.825 25.109 15.555 1 98.12 250 LYS B C 1
ATOM 4773 O O . LYS B 1 250 ? 2.738 24.828 16.344 1 98.12 250 LYS B O 1
ATOM 4778 N N . ILE B 1 251 ? 1.444 24.25 14.625 1 98.62 251 ILE B N 1
ATOM 4779 C CA . ILE B 1 251 ? 2.078 22.969 14.344 1 98.62 251 ILE B CA 1
ATOM 4780 C C . ILE B 1 251 ? 2.697 22.984 12.953 1 98.62 251 ILE B C 1
ATOM 4782 O O . ILE B 1 251 ? 2.021 23.312 11.969 1 98.62 251 ILE B O 1
ATOM 4786 N N . CYS B 1 252 ? 3.939 22.703 12.875 1 98.94 252 CYS B N 1
ATOM 4787 C CA . CYS B 1 252 ? 4.641 22.672 11.594 1 98.94 252 CYS B CA 1
ATOM 4788 C C . CYS B 1 252 ? 5.211 21.281 11.328 1 98.94 252 CYS B C 1
ATOM 4790 O O . CYS B 1 252 ? 5.859 20.703 12.195 1 98.94 252 CYS B O 1
ATOM 4792 N N . ILE B 1 253 ? 4.918 20.766 10.156 1 98.94 253 ILE B N 1
ATOM 4793 C CA . ILE B 1 253 ? 5.344 19.438 9.734 1 98.94 253 ILE B CA 1
ATOM 4794 C C . ILE B 1 253 ? 6.16 19.531 8.445 1 98.94 253 ILE B C 1
ATOM 4796 O O . ILE B 1 253 ? 5.633 19.922 7.402 1 98.94 253 ILE B O 1
ATOM 4800 N N . LEU B 1 254 ? 7.395 19.219 8.539 1 98.94 254 LEU B N 1
ATOM 4801 C CA . LEU B 1 254 ? 8.25 19.281 7.363 1 98.94 254 LEU B CA 1
ATOM 4802 C C . LEU B 1 254 ? 8.305 17.922 6.664 1 98.94 254 LEU B C 1
ATOM 4804 O O . LEU B 1 254 ? 8.477 16.891 7.312 1 98.94 254 LEU B O 1
ATOM 4808 N N . GLY B 1 255 ? 8.094 17.938 5.332 1 98.81 255 GLY B N 1
ATOM 4809 C CA . GLY B 1 255 ? 8.398 16.75 4.539 1 98.81 255 GLY B CA 1
ATOM 4810 C C . GLY B 1 255 ? 9.883 16.453 4.461 1 98.81 255 GLY B C 1
ATOM 4811 O O . GLY B 1 255 ? 10.695 17.172 5.051 1 98.81 255 GLY B O 1
ATOM 4812 N N . ASP B 1 256 ? 10.227 15.422 3.758 1 98.88 256 ASP B N 1
ATOM 4813 C CA . ASP B 1 256 ? 11.633 15.078 3.58 1 98.88 256 ASP B CA 1
ATOM 4814 C C . ASP B 1 256 ? 12.406 16.234 2.955 1 98.88 256 ASP B C 1
ATOM 4816 O O . ASP B 1 256 ? 11.938 16.859 2.006 1 98.88 256 ASP B O 1
ATOM 4820 N N . CYS B 1 257 ? 13.57 16.5 3.529 1 98.88 257 CYS B N 1
ATOM 4821 C CA . CYS B 1 257 ? 14.352 17.609 2.979 1 98.88 257 CYS B CA 1
ATOM 4822 C C . CYS B 1 257 ? 15.781 17.594 3.504 1 98.88 257 CYS B C 1
ATOM 4824 O O . CYS B 1 257 ? 16.031 17.078 4.594 1 98.88 257 CYS B O 1
ATOM 4826 N N . SER B 1 258 ? 16.656 18.141 2.715 1 98.81 258 SER B N 1
ATOM 4827 C CA . SER B 1 258 ? 18.016 18.406 3.176 1 98.81 258 SER B CA 1
ATOM 4828 C C . SER B 1 258 ? 18.203 19.891 3.48 1 98.81 258 SER B C 1
ATOM 4830 O O . SER B 1 258 ? 19.219 20.281 4.066 1 98.81 258 SER B O 1
ATOM 4832 N N . ALA B 1 259 ? 17.188 20.672 3.1 1 98.5 259 ALA B N 1
ATOM 4833 C CA . ALA B 1 259 ? 17.234 22.109 3.34 1 98.5 259 ALA B CA 1
ATOM 4834 C C . ALA B 1 259 ? 15.852 22.75 3.172 1 98.5 259 ALA B C 1
ATOM 4836 O O . ALA B 1 259 ? 14.984 22.172 2.504 1 98.5 259 ALA B O 1
ATOM 4837 N N . ILE B 1 260 ? 15.648 23.875 3.82 1 98.44 260 ILE B N 1
ATOM 4838 C CA . ILE B 1 260 ? 14.484 24.703 3.545 1 98.44 260 ILE B CA 1
ATOM 4839 C C . ILE B 1 260 ? 14.758 25.578 2.326 1 98.44 260 ILE B C 1
ATOM 4841 O O . ILE B 1 260 ? 15.906 25.875 2.012 1 98.44 260 ILE B O 1
ATOM 4845 N N . VAL B 1 261 ? 13.727 25.969 1.644 1 98.44 261 VAL B N 1
ATOM 4846 C CA . VAL B 1 261 ? 13.875 26.766 0.432 1 98.44 261 VAL B CA 1
ATOM 4847 C C . VAL B 1 261 ? 13.18 28.109 0.617 1 98.44 261 VAL B C 1
ATOM 4849 O O . VAL B 1 261 ? 11.977 28.172 0.867 1 98.44 261 VAL B O 1
ATOM 4852 N N . GLY B 1 262 ? 13.992 29.234 0.492 1 97.19 262 GLY B N 1
ATOM 4853 C CA . GLY B 1 262 ? 13.43 30.562 0.625 1 97.19 262 GLY B CA 1
ATOM 4854 C C . GLY B 1 262 ? 13.172 30.969 2.064 1 97.19 262 GLY B C 1
ATOM 4855 O O . GLY B 1 262 ? 13.648 30.312 2.992 1 97.19 262 GLY B O 1
ATOM 4856 N N . ASP B 1 263 ? 12.477 32.062 2.256 1 95.62 263 ASP B N 1
ATOM 4857 C CA . ASP B 1 263 ? 12.227 32.625 3.592 1 95.62 263 ASP B CA 1
ATOM 4858 C C . ASP B 1 263 ? 10.891 32.125 4.141 1 95.62 263 ASP B C 1
ATOM 4860 O O . ASP B 1 263 ? 10.617 32.25 5.336 1 95.62 263 ASP B O 1
ATOM 4864 N N . GLY B 1 264 ? 10.133 31.531 3.289 1 96.31 264 GLY B N 1
ATOM 4865 C CA . GLY B 1 264 ? 8.789 31.094 3.629 1 96.31 264 GLY B CA 1
ATOM 4866 C C . GLY B 1 264 ? 8.75 30.172 4.84 1 96.31 264 GLY B C 1
ATOM 4867 O O . GLY B 1 264 ? 8.016 30.438 5.793 1 96.31 264 GLY B O 1
ATOM 4868 N N . PRO B 1 265 ? 9.594 29.156 4.812 1 97.75 265 PRO B N 1
ATOM 4869 C CA . PRO B 1 265 ? 9.562 28.188 5.91 1 97.75 265 PRO B CA 1
ATOM 4870 C C . PRO B 1 265 ? 9.828 28.828 7.27 1 97.75 265 PRO B C 1
ATOM 4872 O O . PRO B 1 265 ? 9.117 28.547 8.242 1 97.75 265 PRO B O 1
ATOM 4875 N N . LEU B 1 266 ? 10.828 29.656 7.391 1 97.5 266 LEU B N 1
ATOM 4876 C CA . LEU B 1 266 ? 11.195 30.25 8.672 1 97.5 266 LEU B CA 1
ATOM 4877 C C . LEU B 1 266 ? 10.086 31.172 9.164 1 97.5 266 LEU B C 1
ATOM 4879 O O . LEU B 1 266 ? 9.781 31.203 10.359 1 97.5 266 LEU B O 1
ATOM 4883 N N . LYS B 1 267 ? 9.508 31.906 8.227 1 96.12 267 LYS B N 1
ATOM 4884 C CA . LYS B 1 267 ? 8.406 32.781 8.586 1 96.12 267 LYS B CA 1
ATOM 4885 C C . LYS B 1 267 ? 7.176 32 9.016 1 96.12 267 LYS B C 1
ATOM 4887 O O . LYS B 1 267 ? 6.555 32.312 10.031 1 96.12 267 LYS B O 1
ATOM 4892 N N . ALA B 1 268 ? 6.859 31.016 8.25 1 98.12 268 ALA B N 1
ATOM 4893 C CA . ALA B 1 268 ? 5.668 30.203 8.508 1 98.12 268 ALA B CA 1
ATOM 4894 C C . ALA B 1 268 ? 5.801 29.438 9.828 1 98.12 268 ALA B C 1
ATOM 4896 O O . ALA B 1 268 ? 4.824 29.312 10.57 1 98.12 268 ALA B O 1
ATOM 4897 N N . CYS B 1 269 ? 7.004 29.016 10.195 1 98.62 269 CYS B N 1
ATOM 4898 C CA . CYS B 1 269 ? 7.203 28.125 11.336 1 98.62 269 CYS B CA 1
ATOM 4899 C C . CYS B 1 269 ? 7.621 28.906 12.57 1 98.62 269 CYS B C 1
ATOM 4901 O O . CYS B 1 269 ? 7.902 28.312 13.617 1 98.62 269 CYS B O 1
ATOM 4903 N N . HIS B 1 270 ? 7.684 30.234 12.414 1 98.19 270 HIS B N 1
ATOM 4904 C CA . HIS B 1 270 ? 8.156 31.062 13.523 1 98.19 270 HIS B CA 1
ATOM 4905 C C . HIS B 1 270 ? 7.336 30.812 14.781 1 98.19 270 HIS B C 1
ATOM 4907 O O . HIS B 1 270 ? 6.105 30.906 14.758 1 98.19 270 HIS B O 1
ATOM 4913 N N . ARG B 1 271 ? 7.996 30.391 15.891 1 97.44 271 ARG B N 1
ATOM 4914 C CA . ARG B 1 271 ? 7.426 30.156 17.219 1 97.44 271 ARG B CA 1
ATOM 4915 C C . ARG B 1 271 ? 6.449 28.984 17.188 1 97.44 271 ARG B C 1
ATOM 4917 O O . ARG B 1 271 ? 5.41 29.031 17.844 1 97.44 271 ARG B O 1
ATOM 4924 N N . ALA B 1 272 ? 6.738 28.016 16.359 1 98.31 272 ALA B N 1
ATOM 4925 C CA . ALA B 1 272 ? 5.938 26.781 16.344 1 98.31 272 ALA B CA 1
ATOM 4926 C C . ALA B 1 272 ? 5.902 26.125 17.719 1 98.31 272 ALA B C 1
ATOM 4928 O O . ALA B 1 272 ? 6.922 26.078 18.406 1 98.31 272 ALA B O 1
ATOM 4929 N N . ASP B 1 273 ? 4.695 25.688 18.125 1 98.12 273 ASP B N 1
ATOM 4930 C CA . ASP B 1 273 ? 4.602 24.891 19.344 1 98.12 273 ASP B CA 1
ATOM 4931 C C . ASP B 1 273 ? 5.242 23.516 19.156 1 98.12 273 ASP B C 1
ATOM 4933 O O . ASP B 1 273 ? 5.906 23.016 20.062 1 98.12 273 ASP B O 1
ATOM 4937 N N . ILE B 1 274 ? 4.969 22.938 18.062 1 98.56 274 ILE B N 1
ATOM 4938 C CA . ILE B 1 274 ? 5.586 21.672 17.672 1 98.56 274 ILE B CA 1
ATOM 4939 C C . ILE B 1 274 ? 6.137 21.781 16.25 1 98.56 274 ILE B C 1
ATOM 4941 O O . ILE B 1 274 ? 5.438 22.234 15.336 1 98.56 274 ILE B O 1
ATOM 4945 N N . LEU B 1 275 ? 7.348 21.469 16.109 1 98.88 275 LEU B N 1
ATOM 4946 C CA . LEU B 1 275 ? 8 21.344 14.805 1 98.88 275 LEU B CA 1
ATOM 4947 C C . LEU B 1 275 ? 8.422 19.891 14.562 1 98.88 275 LEU B C 1
ATOM 4949 O O . LEU B 1 275 ? 9.258 19.344 15.289 1 98.88 275 LEU B O 1
ATOM 4953 N N . VAL B 1 276 ? 7.789 19.25 13.602 1 98.94 276 VAL B N 1
ATOM 4954 C CA . VAL B 1 276 ? 8.156 17.906 13.203 1 98.94 276 VAL B CA 1
ATOM 4955 C C . VAL B 1 276 ? 9.164 17.938 12.062 1 98.94 276 VAL B C 1
ATOM 4957 O O . VAL B 1 276 ? 8.914 18.578 11.031 1 98.94 276 VAL B O 1
ATOM 4960 N N . HIS B 1 277 ? 10.266 17.328 12.203 1 98.94 277 HIS B N 1
ATOM 4961 C CA . HIS B 1 277 ? 11.328 17.328 11.211 1 98.94 277 HIS B CA 1
ATOM 4962 C C . HIS B 1 277 ? 12 15.969 11.117 1 98.94 277 HIS B C 1
ATOM 4964 O O . HIS B 1 277 ? 12.172 15.289 12.133 1 98.94 277 HIS B O 1
ATOM 4970 N N . GLU B 1 278 ? 12.398 15.602 9.945 1 98.88 278 GLU B N 1
ATOM 4971 C CA . GLU B 1 278 ? 13.062 14.312 9.773 1 98.88 278 GLU B CA 1
ATOM 4972 C C . GLU B 1 278 ? 14.477 14.336 10.352 1 98.88 278 GLU B C 1
ATOM 4974 O O . GLU B 1 278 ? 15.125 15.383 10.375 1 98.88 278 GLU B O 1
ATOM 4979 N N . ALA B 1 279 ? 14.891 13.258 10.836 1 98.62 279 ALA B N 1
ATOM 4980 C CA . ALA B 1 279 ? 16.266 12.906 11.164 1 98.62 279 ALA B CA 1
ATOM 4981 C C . ALA B 1 279 ? 16.594 11.492 10.711 1 98.62 279 ALA B C 1
ATOM 4983 O O . ALA B 1 279 ? 16.797 10.594 11.531 1 98.62 279 ALA B O 1
ATOM 4984 N N . THR B 1 280 ? 16.734 11.383 9.453 1 98.62 280 THR B N 1
ATOM 4985 C CA . THR B 1 280 ? 16.812 10.078 8.805 1 98.62 280 THR B CA 1
ATOM 4986 C C . THR B 1 280 ? 18.094 9.352 9.195 1 98.62 280 THR B C 1
ATOM 4988 O O . THR B 1 280 ? 18.078 8.141 9.445 1 98.62 280 THR B O 1
ATOM 4991 N N . LEU B 1 281 ? 19.203 10.094 9.242 1 98.44 281 LEU B N 1
ATOM 4992 C CA . LEU B 1 281 ? 20.5 9.523 9.586 1 98.44 281 LEU B CA 1
ATOM 4993 C C . LEU B 1 281 ? 21.188 10.352 10.672 1 98.44 281 LEU B C 1
ATOM 4995 O O . LEU B 1 281 ? 20.859 11.523 10.859 1 98.44 281 LEU B O 1
ATOM 4999 N N . ALA B 1 282 ? 22.109 9.695 11.367 1 98.25 282 ALA B N 1
ATOM 5000 C CA . ALA B 1 282 ? 22.875 10.359 12.422 1 98.25 282 ALA B CA 1
ATOM 5001 C C . ALA B 1 282 ? 23.781 11.43 11.836 1 98.25 282 ALA B C 1
ATOM 5003 O O . ALA B 1 282 ? 24 11.477 10.625 1 98.25 282 ALA B O 1
ATOM 5004 N N . ASP B 1 283 ? 24.312 12.242 12.719 1 98.5 283 ASP B N 1
ATOM 5005 C CA . ASP B 1 283 ? 25.125 13.375 12.289 1 98.5 283 ASP B CA 1
ATOM 5006 C C . ASP B 1 283 ? 26.406 12.914 11.602 1 98.5 283 ASP B C 1
ATOM 5008 O O . ASP B 1 283 ? 26.906 13.586 10.703 1 98.5 283 ASP B O 1
ATOM 5012 N N . GLU B 1 284 ? 26.906 11.727 11.945 1 97.62 284 GLU B N 1
ATOM 5013 C CA . GLU B 1 284 ? 28.125 11.188 11.352 1 97.62 284 GLU B CA 1
ATOM 5014 C C . GLU B 1 284 ? 27.906 10.867 9.867 1 97.62 284 GLU B C 1
ATOM 5016 O O . GLU B 1 284 ? 28.875 10.766 9.109 1 97.62 284 GLU B O 1
ATOM 5021 N N . GLN B 1 285 ? 26.656 10.781 9.5 1 97.75 285 GLN B N 1
ATOM 5022 C CA . GLN B 1 285 ? 26.328 10.43 8.117 1 97.75 285 GLN B CA 1
ATOM 5023 C C . GLN B 1 285 ? 25.703 11.609 7.387 1 97.75 285 GLN B C 1
ATOM 5025 O O . GLN B 1 285 ? 24.844 11.422 6.512 1 97.75 285 GLN B O 1
ATOM 5030 N N . GLN B 1 286 ? 26.047 12.773 7.715 1 98.31 286 GLN B N 1
ATOM 5031 C CA . GLN B 1 286 ? 25.422 13.977 7.172 1 98.31 286 GLN B CA 1
ATOM 5032 C C . GLN B 1 286 ? 25.578 14.047 5.656 1 98.31 286 GLN B C 1
ATOM 5034 O O . GLN B 1 286 ? 24.641 14.398 4.941 1 98.31 286 GLN B O 1
ATOM 5039 N N . GLU B 1 287 ? 26.75 13.742 5.129 1 98.38 287 GLU B N 1
ATOM 5040 C CA . GLU B 1 287 ? 26.984 13.789 3.688 1 98.38 287 GLU B CA 1
ATOM 5041 C C . GLU B 1 287 ? 26.047 12.859 2.939 1 98.38 287 GLU B C 1
ATOM 5043 O O . GLU B 1 287 ? 25.438 13.242 1.936 1 98.38 287 GLU B O 1
ATOM 5048 N N . LYS B 1 288 ? 25.953 11.695 3.461 1 98 288 LYS B N 1
ATOM 5049 C CA . LYS B 1 288 ? 25.047 10.719 2.865 1 98 288 LYS B CA 1
ATOM 5050 C C . LYS B 1 288 ? 23.609 11.195 2.945 1 98 288 LYS B C 1
ATOM 5052 O O . LYS B 1 288 ? 22.844 11.039 1.99 1 98 288 LYS B O 1
ATOM 5057 N N . ALA B 1 289 ? 23.203 11.703 4.086 1 98.44 289 ALA B N 1
ATOM 5058 C CA . ALA B 1 289 ? 21.844 12.211 4.273 1 98.44 289 ALA B CA 1
ATOM 5059 C C . ALA B 1 289 ? 21.516 13.281 3.244 1 98.44 289 ALA B C 1
ATOM 5061 O O . ALA B 1 289 ? 20.5 13.203 2.559 1 98.44 289 ALA B O 1
ATOM 5062 N N . VAL B 1 290 ? 22.406 14.227 3.088 1 98.62 290 VAL B N 1
ATOM 5063 C CA . VAL B 1 290 ? 22.203 15.352 2.18 1 98.62 290 VAL B CA 1
ATOM 5064 C C . VAL B 1 290 ? 22.188 14.852 0.736 1 98.62 290 VAL B C 1
ATOM 5066 O O . VAL B 1 290 ? 21.359 15.297 -0.071 1 98.62 290 VAL B O 1
ATOM 5069 N N . GLU B 1 291 ? 23.047 13.961 0.425 1 97.62 291 GLU B N 1
ATOM 5070 C CA . GLU B 1 291 ? 23.109 13.383 -0.916 1 97.62 291 GLU B CA 1
ATOM 5071 C C . GLU B 1 291 ? 21.766 12.75 -1.299 1 97.62 291 GLU B C 1
ATOM 5073 O O . GLU B 1 291 ? 21.344 12.836 -2.453 1 97.62 291 GLU B O 1
ATOM 5078 N N . HIS B 1 292 ? 21.125 12.227 -0.352 1 97.06 292 HIS B N 1
ATOM 5079 C CA . HIS B 1 292 ? 19.859 11.547 -0.611 1 97.06 292 HIS B CA 1
ATOM 5080 C C . HIS B 1 292 ? 18.672 12.453 -0.284 1 97.06 292 HIS B C 1
ATOM 5082 O O . HIS B 1 292 ? 17.531 11.984 -0.219 1 97.06 292 HIS B O 1
ATOM 5088 N N . GLY B 1 293 ? 18.953 13.703 -0.014 1 98.5 293 GLY B N 1
ATOM 5089 C CA . GLY B 1 293 ? 17.906 14.695 0.173 1 98.5 293 GLY B CA 1
ATOM 5090 C C . GLY B 1 293 ? 17.281 14.648 1.554 1 98.5 293 GLY B C 1
ATOM 5091 O O . GLY B 1 293 ? 16.094 14.984 1.72 1 98.5 293 GLY B O 1
ATOM 5092 N N . HIS B 1 294 ? 18.047 14.172 2.559 1 98.88 294 HIS B N 1
ATOM 5093 C CA . HIS B 1 294 ? 17.5 14.016 3.902 1 98.88 294 HIS B CA 1
ATOM 5094 C C . HIS B 1 294 ? 18.281 14.836 4.914 1 98.88 294 HIS B C 1
ATOM 5096 O O . HIS B 1 294 ? 19.234 15.539 4.547 1 98.88 294 HIS B O 1
ATOM 5102 N N . SER B 1 295 ? 17.844 14.805 6.207 1 98.88 295 SER B N 1
ATOM 5103 C CA . SER B 1 295 ? 18.453 15.609 7.262 1 98.88 295 SER B CA 1
ATOM 5104 C C . SER B 1 295 ? 18.953 14.734 8.406 1 98.88 295 SER B C 1
ATOM 5106 O O . SER B 1 295 ? 18.594 13.562 8.5 1 98.88 295 SER B O 1
ATOM 5108 N N . THR B 1 296 ? 19.859 15.297 9.172 1 98.81 296 THR B N 1
ATOM 5109 C CA . THR B 1 296 ? 20.344 14.734 10.422 1 98.81 296 THR B CA 1
ATOM 5110 C C . THR B 1 296 ? 19.766 15.484 11.617 1 98.81 296 THR B C 1
ATOM 5112 O O . THR B 1 296 ? 19.109 16.516 11.453 1 98.81 296 THR B O 1
ATOM 5115 N N . PRO B 1 297 ? 19.938 14.922 12.844 1 98.81 297 PRO B N 1
ATOM 5116 C CA . PRO B 1 297 ? 19.422 15.617 14.023 1 98.81 297 PRO B CA 1
ATOM 5117 C C . PRO B 1 297 ? 19.938 17.047 14.156 1 98.81 297 PRO B C 1
ATOM 5119 O O . PRO B 1 297 ? 19.172 17.953 14.469 1 98.81 297 PRO B O 1
ATOM 5122 N N . LYS B 1 298 ? 21.156 17.234 13.891 1 98.75 298 LYS B N 1
ATOM 5123 C CA . LYS B 1 298 ? 21.734 18.578 13.984 1 98.75 298 LYS B CA 1
ATOM 5124 C C . LYS B 1 298 ? 21.094 19.531 12.984 1 98.75 298 LYS B C 1
ATOM 5126 O O . LYS B 1 298 ? 20.844 20.688 13.297 1 98.75 298 LYS B O 1
ATOM 5131 N N . MET B 1 299 ? 20.875 19.062 11.82 1 98.81 299 MET B N 1
ATOM 5132 C CA . MET B 1 299 ? 20.219 19.875 10.797 1 98.81 299 MET B CA 1
ATOM 5133 C C . MET B 1 299 ? 18.797 20.219 11.203 1 98.81 299 MET B C 1
ATOM 5135 O O . MET B 1 299 ? 18.375 21.375 11.055 1 98.81 299 MET B O 1
ATOM 5139 N N . ALA B 1 300 ? 18.078 19.25 11.711 1 98.88 300 ALA B N 1
ATOM 5140 C CA . ALA B 1 300 ? 16.734 19.5 12.211 1 98.88 300 ALA B CA 1
ATOM 5141 C C . ALA B 1 300 ? 16.734 20.516 13.352 1 98.88 300 ALA B C 1
ATOM 5143 O O . ALA B 1 300 ? 15.891 21.406 13.406 1 98.88 300 ALA B O 1
ATOM 5144 N N . ALA B 1 301 ? 17.688 20.344 14.25 1 98.88 301 ALA B N 1
ATOM 5145 C CA . ALA B 1 301 ? 17.828 21.25 15.391 1 98.88 301 ALA B CA 1
ATOM 5146 C C . ALA B 1 301 ? 18.078 22.688 14.93 1 98.88 301 ALA B C 1
ATOM 5148 O O . ALA B 1 301 ? 17.547 23.625 15.516 1 98.88 301 ALA B O 1
ATOM 5149 N N . ALA B 1 302 ? 18.859 22.828 13.906 1 98.69 302 ALA B N 1
ATOM 5150 C CA . ALA B 1 302 ? 19.156 24.156 13.367 1 98.69 302 ALA B CA 1
ATOM 5151 C C . ALA B 1 302 ? 17.875 24.844 12.891 1 98.69 302 ALA B C 1
ATOM 5153 O O . ALA B 1 302 ? 17.703 26.047 13.102 1 98.69 302 ALA B O 1
ATOM 5154 N N . VAL B 1 303 ? 17.047 24.094 12.227 1 98.69 303 VAL B N 1
ATOM 5155 C CA . VAL B 1 303 ? 15.781 24.656 11.758 1 98.69 303 VAL B CA 1
ATOM 5156 C C . VAL B 1 303 ? 14.898 25.031 12.945 1 98.69 303 VAL B C 1
ATOM 5158 O O . VAL B 1 303 ? 14.281 26.094 12.961 1 98.69 303 VAL B O 1
ATOM 5161 N N . ALA B 1 304 ? 14.836 24.141 13.914 1 98.75 304 ALA B N 1
ATOM 5162 C CA . ALA B 1 304 ? 14.039 24.406 15.109 1 98.75 304 ALA B CA 1
ATOM 5163 C C . ALA B 1 304 ? 14.5 25.672 15.805 1 98.75 304 ALA B C 1
ATOM 5165 O O . ALA B 1 304 ? 13.68 26.484 16.25 1 98.75 304 ALA B O 1
ATOM 5166 N N . LEU B 1 305 ? 15.781 25.828 15.875 1 98.19 305 LEU B N 1
ATOM 5167 C CA . LEU B 1 305 ? 16.359 27.016 16.5 1 98.19 305 LEU B CA 1
ATOM 5168 C C . LEU B 1 305 ? 16 28.266 15.703 1 98.19 305 LEU B C 1
ATOM 5170 O O . LEU B 1 305 ? 15.578 29.281 16.281 1 98.19 305 LEU B O 1
ATOM 5174 N N . ALA B 1 306 ? 16.188 28.172 14.414 1 97.94 306 ALA B N 1
ATOM 5175 C CA . ALA B 1 306 ? 15.93 29.312 13.531 1 97.94 306 ALA B CA 1
ATOM 5176 C C . ALA B 1 306 ? 14.469 29.734 13.602 1 97.94 306 ALA B C 1
ATOM 5178 O O . ALA B 1 306 ? 14.148 30.922 13.477 1 97.94 306 ALA B O 1
ATOM 5179 N N . CYS B 1 307 ? 13.586 28.797 13.844 1 97.44 307 CYS B N 1
ATOM 5180 C CA . CYS B 1 307 ? 12.156 29.062 13.891 1 97.44 307 CYS B CA 1
ATOM 5181 C C . CYS B 1 307 ? 11.711 29.422 15.312 1 97.44 307 CYS B C 1
ATOM 5183 O O . CYS B 1 307 ? 10.555 29.766 15.531 1 97.44 307 CYS B O 1
ATOM 5185 N N . VAL B 1 308 ? 12.594 29.344 16.25 1 97.44 308 VAL B N 1
ATOM 5186 C CA . VAL B 1 308 ? 12.266 29.547 17.656 1 97.44 308 VAL B CA 1
ATOM 5187 C C . VAL B 1 308 ? 11.133 28.609 18.062 1 97.44 308 VAL B C 1
ATOM 5189 O O . VAL B 1 308 ? 10.125 29.047 18.625 1 97.44 308 VAL B O 1
ATOM 5192 N N . ALA B 1 309 ? 11.258 27.375 17.672 1 98.25 309 ALA B N 1
ATOM 5193 C CA . ALA B 1 309 ? 10.242 26.375 18.016 1 98.25 309 ALA B CA 1
ATOM 5194 C C . ALA B 1 309 ? 10.281 26.031 19.5 1 98.25 309 ALA B C 1
ATOM 5196 O O . ALA B 1 309 ? 11.328 26.141 20.141 1 98.25 309 ALA B O 1
ATOM 5197 N N . GLN B 1 310 ? 9.148 25.656 20.047 1 97.88 310 GLN B N 1
ATOM 5198 C CA . GLN B 1 310 ? 9.094 25.219 21.438 1 97.88 310 GLN B CA 1
ATOM 5199 C C . GLN B 1 310 ? 9.516 23.766 21.578 1 97.88 310 GLN B C 1
ATOM 5201 O O . GLN B 1 310 ? 10.219 23.406 22.531 1 97.88 310 GLN B O 1
ATOM 5206 N N . LYS B 1 311 ? 9.086 22.922 20.719 1 98.56 311 LYS B N 1
ATOM 5207 C CA . LYS B 1 311 ? 9.367 21.484 20.75 1 98.56 311 LYS B CA 1
ATOM 5208 C C . LYS B 1 311 ? 9.742 20.984 19.359 1 98.56 311 LYS B C 1
ATOM 5210 O O . LYS B 1 311 ? 9.078 21.297 18.375 1 98.56 311 LYS B O 1
ATOM 5215 N N . LEU B 1 312 ? 10.82 20.234 19.281 1 98.88 312 LEU B N 1
ATOM 5216 C CA . LEU B 1 312 ? 11.242 19.531 18.062 1 98.88 312 LEU B CA 1
ATOM 5217 C C . LEU B 1 312 ? 10.945 18.047 18.172 1 98.88 312 LEU B C 1
ATOM 5219 O O . LEU B 1 312 ? 11.375 17.391 19.125 1 98.88 312 LEU B O 1
ATOM 5223 N N . VAL B 1 313 ? 10.164 17.531 17.266 1 98.94 313 VAL B N 1
ATOM 5224 C CA . VAL B 1 313 ? 9.898 16.094 17.203 1 98.94 313 VAL B CA 1
ATOM 5225 C C . VAL B 1 313 ? 10.617 15.484 16 1 98.94 313 VAL B C 1
ATOM 5227 O O . VAL B 1 313 ? 10.344 15.859 14.859 1 98.94 313 VAL B O 1
ATOM 5230 N N . LEU B 1 314 ? 11.523 14.562 16.312 1 98.81 314 LEU B N 1
ATOM 5231 C CA . LEU B 1 314 ? 12.25 13.867 15.258 1 98.81 314 LEU B CA 1
ATOM 5232 C C . LEU B 1 314 ? 11.461 12.656 14.766 1 98.81 314 LEU B C 1
ATOM 5234 O O . LEU B 1 314 ? 10.859 11.938 15.555 1 98.81 314 LEU B O 1
ATOM 5238 N N . TYR B 1 315 ? 11.508 12.562 13.406 1 96.88 315 TYR B N 1
ATOM 5239 C CA . TYR B 1 315 ? 10.719 11.508 12.789 1 96.88 315 TYR B CA 1
ATOM 5240 C C . TYR B 1 315 ? 11.375 11.016 11.5 1 96.88 315 TYR B C 1
ATOM 5242 O O . TYR B 1 315 ? 12.469 11.461 11.148 1 96.88 315 TYR B O 1
ATOM 5250 N N . HIS B 1 316 ? 10.828 9.969 10.742 1 98.62 316 HIS B N 1
ATOM 5251 C CA . HIS B 1 316 ? 11.273 9.484 9.438 1 98.62 316 HIS B CA 1
ATOM 5252 C C . HIS B 1 316 ? 12.672 8.875 9.523 1 98.62 316 HIS B C 1
ATOM 5254 O O . HIS B 1 316 ? 13.57 9.266 8.781 1 98.62 316 HIS B O 1
ATOM 5260 N N . PHE B 1 317 ? 12.852 7.969 10.43 1 98.44 317 PHE B N 1
ATOM 5261 C CA . PHE B 1 317 ? 14.148 7.363 10.734 1 98.44 317 PHE B CA 1
ATOM 5262 C C . PHE B 1 317 ? 14.477 6.258 9.742 1 98.44 317 PHE B C 1
ATOM 5264 O O . PHE B 1 317 ? 13.594 5.5 9.336 1 98.44 317 PHE B O 1
ATOM 5271 N N . SER B 1 318 ? 15.734 6.207 9.414 1 97.38 318 SER B N 1
ATOM 5272 C CA . SER B 1 318 ? 16.172 5.008 8.703 1 97.38 318 SER B CA 1
ATOM 5273 C C . SER B 1 318 ? 15.789 3.746 9.461 1 97.38 318 SER B C 1
ATOM 5275 O O . SER B 1 318 ? 15.867 3.701 10.695 1 97.38 318 SER B O 1
ATOM 5277 N N . GLN B 1 319 ? 15.438 2.715 8.688 1 94.62 319 GLN B N 1
ATOM 5278 C CA . GLN B 1 319 ? 15 1.459 9.289 1 94.62 319 GLN B CA 1
ATOM 5279 C C . GLN B 1 319 ? 16.141 0.788 10.039 1 94.62 319 GLN B C 1
ATOM 5281 O O . GLN B 1 319 ? 15.922 -0.144 10.82 1 94.62 319 GLN B O 1
ATOM 5286 N N . ARG B 1 320 ? 17.328 1.271 9.898 1 93.31 320 ARG B N 1
ATOM 5287 C CA . ARG B 1 320 ? 18.484 0.732 10.602 1 93.31 320 ARG B CA 1
ATOM 5288 C C . ARG B 1 320 ? 18.406 1.022 12.102 1 93.31 320 ARG B C 1
ATOM 5290 O O . ARG B 1 320 ? 19 0.316 12.914 1 93.31 320 ARG B O 1
ATOM 5297 N N . TYR B 1 321 ? 17.703 2.096 12.422 1 94.06 321 TYR B N 1
ATOM 5298 C CA . TYR B 1 321 ? 17.516 2.445 13.828 1 94.06 321 TYR B CA 1
ATOM 5299 C C . TYR B 1 321 ? 16.297 1.75 14.414 1 94.06 321 TYR B C 1
ATOM 5301 O O . TYR B 1 321 ? 15.164 2.164 14.156 1 94.06 321 TYR B O 1
ATOM 5309 N N . LYS B 1 322 ? 16.484 0.781 15.203 1 89.94 322 LYS B N 1
ATOM 5310 C CA . LYS B 1 322 ? 15.367 0.044 15.789 1 89.94 322 LYS B CA 1
ATOM 5311 C C . LYS B 1 322 ? 14.703 0.848 16.906 1 89.94 322 LYS B C 1
ATOM 5313 O O . LYS B 1 322 ? 15.367 1.633 17.594 1 89.94 322 LYS B O 1
ATOM 5318 N N . PRO B 1 323 ? 13.43 0.6 17.016 1 88.5 323 PRO B N 1
ATOM 5319 C CA . PRO B 1 323 ? 12.773 1.246 18.156 1 88.5 323 PRO B CA 1
ATOM 5320 C C . PRO B 1 323 ? 13.422 0.898 19.5 1 88.5 323 PRO B C 1
ATOM 5322 O O . PRO B 1 323 ? 14.031 -0.168 19.625 1 88.5 323 PRO B O 1
ATOM 5325 N N . CYS B 1 324 ? 13.258 1.746 20.438 1 83.62 324 CYS B N 1
ATOM 5326 C CA . CYS B 1 324 ? 13.922 1.632 21.719 1 83.62 324 CYS B CA 1
ATOM 5327 C C . CYS B 1 324 ? 13.617 0.289 22.375 1 83.62 324 CYS B C 1
ATOM 5329 O O . CYS B 1 324 ? 14.508 -0.348 22.938 1 83.62 324 CYS B O 1
ATOM 5331 N N . ALA B 1 325 ? 12.398 -0.171 22.234 1 84.69 325 ALA B N 1
ATOM 5332 C CA . ALA B 1 325 ? 11.961 -1.395 22.906 1 84.69 325 ALA B CA 1
ATOM 5333 C C . ALA B 1 325 ? 12.641 -2.621 22.297 1 84.69 325 ALA B C 1
ATOM 5335 O O . ALA B 1 325 ? 12.727 -3.67 22.938 1 84.69 325 ALA B O 1
ATOM 5336 N N . LEU B 1 326 ? 13.125 -2.469 21.094 1 86.06 326 LEU B N 1
ATOM 5337 C CA . LEU B 1 326 ? 13.695 -3.615 20.391 1 86.06 326 LEU B CA 1
ATOM 5338 C C . LEU B 1 326 ? 15.219 -3.547 20.391 1 86.06 326 LEU B C 1
ATOM 5340 O O . LEU B 1 326 ? 15.883 -4.434 19.844 1 86.06 326 LEU B O 1
ATOM 5344 N N . GLN B 1 327 ? 15.641 -2.527 21 1 83.25 327 GLN B N 1
ATOM 5345 C CA . GLN B 1 327 ? 17.094 -2.365 21.016 1 83.25 327 GLN B CA 1
ATOM 5346 C C . GLN B 1 327 ? 17.75 -3.383 21.953 1 83.25 327 GLN B C 1
ATOM 5348 O O . GLN B 1 327 ? 17.219 -3.684 23.016 1 83.25 327 GLN B O 1
ATOM 5353 N N . LYS B 1 328 ? 18.781 -3.973 21.406 1 79.06 328 LYS B N 1
ATOM 5354 C CA . LYS B 1 328 ? 19.578 -4.902 22.188 1 79.06 328 LYS B CA 1
ATOM 5355 C C . LYS B 1 328 ? 20.938 -4.293 22.531 1 79.06 328 LYS B C 1
ATOM 5357 O O . LYS B 1 328 ? 21.406 -3.377 21.859 1 79.06 328 LYS B O 1
ATOM 5362 N N . GLU B 1 329 ? 21.484 -4.832 23.641 1 75.69 329 GLU B N 1
ATOM 5363 C CA . GLU B 1 329 ? 22.812 -4.379 24.016 1 75.69 329 GLU B CA 1
ATOM 5364 C C . GLU B 1 329 ? 23.828 -4.617 22.906 1 75.69 329 GLU B C 1
ATOM 5366 O O . GLU B 1 329 ? 23.859 -5.699 22.312 1 75.69 329 GLU B O 1
ATOM 5371 N N . GLY B 1 330 ? 24.484 -3.502 22.469 1 70.56 330 GLY B N 1
ATOM 5372 C CA . GLY B 1 330 ? 25.516 -3.66 21.453 1 70.56 330 GLY B CA 1
ATOM 5373 C C . GLY B 1 330 ? 25.062 -3.188 20.078 1 70.56 330 GLY B C 1
ATOM 5374 O O . GLY B 1 330 ? 25.844 -3.207 19.125 1 70.56 330 GLY B O 1
ATOM 5375 N N . ASP B 1 331 ? 23.781 -2.768 20.031 1 76.5 331 ASP B N 1
ATOM 5376 C CA . ASP B 1 331 ? 23.344 -2.277 18.734 1 76.5 331 ASP B CA 1
ATOM 5377 C C . ASP B 1 331 ? 24.078 -1.001 18.344 1 76.5 331 ASP B C 1
ATOM 5379 O O . ASP B 1 331 ? 24.188 -0.073 19.141 1 76.5 331 ASP B O 1
ATOM 5383 N N . ASP B 1 332 ? 24.688 -1.001 17.219 1 75.12 332 ASP B N 1
ATOM 5384 C CA . ASP B 1 332 ? 25.453 0.143 16.734 1 75.12 332 ASP B CA 1
ATOM 5385 C C . ASP B 1 332 ? 24.516 1.291 16.344 1 75.12 332 ASP B C 1
ATOM 5387 O O . ASP B 1 332 ? 24.875 2.461 16.5 1 75.12 332 ASP B O 1
ATOM 5391 N N . ASP B 1 333 ? 23.422 0.875 15.867 1 83.88 333 ASP B N 1
ATOM 5392 C CA . ASP B 1 333 ? 22.469 1.885 15.398 1 83.88 333 ASP B CA 1
ATOM 5393 C C . ASP B 1 333 ? 21.422 2.186 16.469 1 83.88 333 ASP B C 1
ATOM 5395 O O . ASP B 1 333 ? 20.266 1.767 16.328 1 83.88 333 ASP B O 1
ATOM 5399 N N . ASP B 1 334 ? 21.859 2.994 17.391 1 88.06 334 ASP B N 1
ATOM 5400 C CA . ASP B 1 334 ? 21.016 3.387 18.516 1 88.06 334 ASP B CA 1
ATOM 5401 C C . ASP B 1 334 ? 20.172 4.613 18.172 1 88.06 334 ASP B C 1
ATOM 5403 O O . ASP B 1 334 ? 20.719 5.688 17.906 1 88.06 334 ASP B O 1
ATOM 5407 N N . ILE B 1 335 ? 18.875 4.402 18.25 1 93.62 335 ILE B N 1
ATOM 5408 C CA . ILE B 1 335 ? 17.984 5.496 17.891 1 93.62 335 ILE B CA 1
ATOM 5409 C C . ILE B 1 335 ? 18.125 6.633 18.891 1 93.62 335 ILE B C 1
ATOM 5411 O O . ILE B 1 335 ? 17.922 7.801 18.562 1 93.62 335 ILE B O 1
ATOM 5415 N N . LEU B 1 336 ? 18.547 6.41 20.125 1 95 336 LEU B N 1
ATOM 5416 C CA . LEU B 1 336 ? 18.719 7.418 21.172 1 95 336 LEU B CA 1
ATOM 5417 C C . LEU B 1 336 ? 19.859 8.367 20.828 1 95 336 LEU B C 1
ATOM 5419 O O . LEU B 1 336 ? 19.922 9.484 21.328 1 95 336 LEU B O 1
ATOM 5423 N N . LEU B 1 337 ? 20.734 7.84 20.016 1 96 337 LEU B N 1
ATOM 5424 C CA . LEU B 1 337 ? 21.828 8.695 19.547 1 96 337 LEU B CA 1
ATOM 5425 C C . LEU B 1 337 ? 21.281 9.906 18.812 1 96 337 LEU B C 1
ATOM 5427 O O . LEU B 1 337 ? 21.797 11.016 18.953 1 96 337 LEU B O 1
ATOM 5431 N N . LEU B 1 338 ? 20.25 9.719 18.047 1 97.94 338 LEU B N 1
ATOM 5432 C CA . LEU B 1 338 ? 19.672 10.805 17.266 1 97.94 338 LEU B CA 1
ATOM 5433 C C . LEU B 1 338 ? 19.094 11.875 18.188 1 97.94 338 LEU B C 1
ATOM 5435 O O . LEU B 1 338 ? 19.266 13.07 17.938 1 97.94 338 LEU B O 1
ATOM 5439 N N . LYS B 1 339 ? 18.406 11.445 19.203 1 97.69 339 LYS B N 1
ATOM 5440 C CA . LYS B 1 339 ? 17.844 12.383 20.172 1 97.69 339 LYS B CA 1
ATOM 5441 C C . LYS B 1 339 ? 18.953 13.18 20.859 1 97.69 339 LYS B C 1
ATOM 5443 O O . LYS B 1 339 ? 18.859 14.398 21 1 97.69 339 LYS B O 1
ATOM 5448 N N . ARG B 1 340 ? 19.984 12.461 21.297 1 97.75 340 ARG B N 1
ATOM 5449 C CA . ARG B 1 340 ? 21.094 13.109 21.984 1 97.75 340 ARG B CA 1
ATOM 5450 C C . ARG B 1 340 ? 21.75 14.156 21.094 1 97.75 340 ARG B C 1
ATOM 5452 O O . ARG B 1 340 ? 22.125 15.234 21.562 1 97.75 340 ARG B O 1
ATOM 5459 N N . GLN B 1 341 ? 21.891 13.828 19.906 1 98.56 341 GLN B N 1
ATOM 5460 C CA . GLN B 1 341 ? 22.516 14.75 18.969 1 98.56 341 GLN B CA 1
ATOM 5461 C C . GLN B 1 341 ? 21.688 16.016 18.812 1 98.56 341 GLN B C 1
ATOM 5463 O O . GLN B 1 341 ? 22.234 17.125 18.797 1 98.56 341 GLN B O 1
ATOM 5468 N N . ALA B 1 342 ? 20.391 15.891 18.656 1 98.75 342 ALA B N 1
ATOM 5469 C CA . ALA B 1 342 ? 19.516 17.062 18.562 1 98.75 342 ALA B CA 1
ATOM 5470 C C . ALA B 1 342 ? 19.547 17.859 19.859 1 98.75 342 ALA B C 1
ATOM 5472 O O . ALA B 1 342 ? 19.594 19.094 19.812 1 98.75 342 ALA B O 1
ATOM 5473 N N . GLU B 1 343 ? 19.531 17.172 21 1 98.44 343 GLU B N 1
ATOM 5474 C CA . GLU B 1 343 ? 19.562 17.844 22.297 1 98.44 343 GLU B CA 1
ATOM 5475 C C . GLU B 1 343 ? 20.875 18.609 22.484 1 98.44 343 GLU B C 1
ATOM 5477 O O . GLU B 1 343 ? 20.859 19.734 23 1 98.44 343 GLU B O 1
ATOM 5482 N N . ASP B 1 344 ? 21.906 17.984 22.078 1 98.44 344 ASP B N 1
ATOM 5483 C CA . ASP B 1 344 ? 23.203 18.656 22.156 1 98.44 344 ASP B CA 1
ATOM 5484 C C . ASP B 1 344 ? 23.234 19.922 21.312 1 98.44 344 ASP B C 1
ATOM 5486 O O . ASP B 1 344 ? 23.75 20.953 21.75 1 98.44 344 ASP B O 1
ATOM 5490 N N . ALA B 1 345 ? 22.703 19.828 20.156 1 98.44 345 ALA B N 1
ATOM 5491 C CA . ALA B 1 345 ? 22.688 20.969 19.234 1 98.44 345 ALA B CA 1
ATOM 5492 C C . ALA B 1 345 ? 21.781 22.078 19.766 1 98.44 345 ALA B C 1
ATOM 5494 O O . ALA B 1 345 ? 21.969 23.25 19.422 1 98.44 345 ALA B O 1
ATOM 5495 N N . LEU B 1 346 ? 20.859 21.719 20.594 1 98.38 346 LEU B N 1
ATOM 5496 C CA . LEU B 1 346 ? 19.875 22.672 21.062 1 98.38 346 LEU B CA 1
ATOM 5497 C C . LEU B 1 346 ? 20.141 23.062 22.516 1 98.38 346 LEU B C 1
ATOM 5499 O O . LEU B 1 346 ? 19.281 23.641 23.188 1 98.38 346 LEU B O 1
ATOM 5503 N N . GLN B 1 347 ? 21.281 22.703 22.984 1 96.81 347 GLN B N 1
ATOM 5504 C CA . GLN B 1 347 ? 21.641 23 24.375 1 96.81 347 GLN B CA 1
ATOM 5505 C C . GLN B 1 347 ? 21.5 24.484 24.672 1 96.81 347 GLN B C 1
ATOM 5507 O O . GLN B 1 347 ? 22 25.328 23.906 1 96.81 347 GLN B O 1
ATOM 5512 N N . GLY B 1 348 ? 20.797 24.828 25.719 1 96 348 GLY B N 1
ATOM 5513 C CA . GLY B 1 348 ? 20.641 26.219 26.141 1 96 348 GLY B CA 1
ATOM 5514 C C . GLY B 1 348 ? 19.531 26.953 25.422 1 96 348 GLY B C 1
ATOM 5515 O O . GLY B 1 348 ? 19.234 28.109 25.75 1 96 348 GLY B O 1
ATOM 5516 N N . SER B 1 349 ? 18.891 26.375 24.406 1 96.38 349 SER B N 1
ATOM 5517 C CA . SER B 1 349 ? 17.875 27.047 23.609 1 96.38 349 SER B CA 1
ATOM 5518 C C . SER B 1 349 ? 16.5 26.953 24.266 1 96.38 349 SER B C 1
ATOM 5520 O O . SER B 1 349 ? 15.602 27.734 23.953 1 96.38 349 SER B O 1
ATOM 5522 N N . GLY B 1 350 ? 16.312 25.984 25.125 1 96.31 350 GLY B N 1
ATOM 5523 C CA . GLY B 1 350 ? 15.023 25.75 25.75 1 96.31 350 GLY B CA 1
ATOM 5524 C C . GLY B 1 350 ? 14.086 24.938 24.891 1 96.31 350 GLY B C 1
ATOM 5525 O O . GLY B 1 350 ? 12.961 24.641 25.297 1 96.31 350 GLY B O 1
ATOM 5526 N N . VAL B 1 351 ? 14.492 24.531 23.688 1 97.81 351 VAL B N 1
ATOM 5527 C CA . VAL B 1 351 ? 13.688 23.688 22.797 1 97.81 351 VAL B CA 1
ATOM 5528 C C . VAL B 1 351 ? 13.664 22.25 23.328 1 97.81 351 VAL B C 1
ATOM 5530 O O . VAL B 1 351 ? 14.719 21.656 23.562 1 97.81 351 VAL B O 1
ATOM 5533 N N . ASP B 1 352 ? 12.508 21.719 23.5 1 97.75 352 ASP B N 1
ATOM 5534 C CA . ASP B 1 352 ? 12.367 20.328 23.891 1 97.75 352 ASP B CA 1
ATOM 5535 C C . ASP B 1 352 ? 12.484 19.406 22.688 1 97.75 352 ASP B C 1
ATOM 5537 O O . ASP B 1 352 ? 11.969 19.703 21.609 1 97.75 352 ASP B O 1
ATOM 5541 N N . VAL B 1 353 ? 13.18 18.281 22.891 1 98.62 353 VAL B N 1
ATOM 5542 C CA . VAL B 1 353 ? 13.352 17.328 21.797 1 98.62 353 VAL B CA 1
ATOM 5543 C C . VAL B 1 353 ? 12.617 16.031 22.125 1 98.62 353 VAL B C 1
ATOM 5545 O O . VAL B 1 353 ? 12.758 15.492 23.234 1 98.62 353 VAL B O 1
ATOM 5548 N N . THR B 1 354 ? 11.836 15.562 21.219 1 98.44 354 THR B N 1
ATOM 5549 C CA . THR B 1 354 ? 11.141 14.289 21.344 1 98.44 354 THR B CA 1
ATOM 5550 C C . THR B 1 354 ? 11.422 13.391 20.141 1 98.44 354 THR B C 1
ATOM 5552 O O . THR B 1 354 ? 11.461 13.867 19.016 1 98.44 354 THR B O 1
ATOM 5555 N N . LEU B 1 355 ? 11.664 12.133 20.438 1 97.56 355 LEU B N 1
ATOM 5556 C CA . LEU B 1 355 ? 11.766 11.109 19.406 1 97.56 355 LEU B CA 1
ATOM 5557 C C . LEU B 1 355 ? 10.391 10.5 19.109 1 97.56 355 LEU B C 1
ATOM 5559 O O . LEU B 1 355 ? 9.758 9.945 20.016 1 97.56 355 LEU B O 1
ATOM 5563 N N . ALA B 1 356 ? 9.984 10.609 17.844 1 98 356 ALA B N 1
ATOM 5564 C CA . ALA B 1 356 ? 8.695 10 17.5 1 98 356 ALA B CA 1
ATOM 5565 C C . ALA B 1 356 ? 8.789 8.477 17.484 1 98 356 ALA B C 1
ATOM 5567 O O . ALA B 1 356 ? 9.828 7.922 17.125 1 98 356 ALA B O 1
ATOM 5568 N N . GLU B 1 357 ? 7.773 7.844 17.875 1 97.12 357 GLU B N 1
ATOM 5569 C CA . GLU B 1 357 ? 7.543 6.406 17.766 1 97.12 357 GLU B CA 1
ATOM 5570 C C . GLU B 1 357 ? 6.156 6.113 17.203 1 97.12 357 GLU B C 1
ATOM 5572 O O . GLU B 1 357 ? 5.246 6.938 17.312 1 97.12 357 GLU B O 1
ATOM 5577 N N . ASP B 1 358 ? 6.082 4.98 16.562 1 98.12 358 ASP B N 1
ATOM 5578 C CA . ASP B 1 358 ? 4.742 4.609 16.109 1 98.12 358 ASP B CA 1
ATOM 5579 C C . ASP B 1 358 ? 3.746 4.629 17.266 1 98.12 358 ASP B C 1
ATOM 5581 O O . ASP B 1 358 ? 4.016 4.074 18.328 1 98.12 358 ASP B O 1
ATOM 5585 N N . PHE B 1 359 ? 2.693 5.414 17.094 1 98.12 359 PHE B N 1
ATOM 5586 C CA . PHE B 1 359 ? 1.534 5.52 17.969 1 98.12 359 PHE B CA 1
ATOM 5587 C C . PHE B 1 359 ? 1.792 6.523 19.094 1 98.12 359 PHE B C 1
ATOM 5589 O O . PHE B 1 359 ? 0.97 6.676 20 1 98.12 359 PHE B O 1
ATOM 5596 N N . LEU B 1 360 ? 2.949 7.117 19.094 1 98.12 360 LEU B N 1
ATOM 5597 C CA . LEU B 1 360 ? 3.143 8.234 20 1 98.12 360 LEU B CA 1
ATOM 5598 C C . LEU B 1 360 ? 2.09 9.312 19.766 1 98.12 360 LEU B C 1
ATOM 5600 O O . LEU B 1 360 ? 1.818 9.688 18.625 1 98.12 360 LEU B O 1
ATOM 5604 N N . THR B 1 361 ? 1.476 9.789 20.812 1 98.25 361 THR B N 1
ATOM 5605 C CA . THR B 1 361 ? 0.528 10.898 20.766 1 98.25 361 THR B CA 1
ATOM 5606 C C . THR B 1 361 ? 1.004 12.055 21.625 1 98.25 361 THR B C 1
ATOM 5608 O O . THR B 1 361 ? 1.325 11.867 22.797 1 98.25 361 THR B O 1
ATOM 5611 N N . LEU B 1 362 ? 1.097 13.203 21.078 1 98.12 362 LEU B N 1
ATOM 5612 C CA . LEU B 1 362 ? 1.515 14.414 21.781 1 98.12 362 LEU B CA 1
ATOM 5613 C C . LEU B 1 362 ? 0.361 15.406 21.891 1 98.12 362 LEU B C 1
ATOM 5615 O O . LEU B 1 362 ? -0.17 15.859 20.875 1 98.12 362 LEU B O 1
ATOM 5619 N N . ALA B 1 363 ? 0.004 15.766 23.094 1 97 363 ALA B N 1
ATOM 5620 C CA . ALA B 1 363 ? -0.986 16.812 23.312 1 97 363 ALA B CA 1
ATOM 5621 C C . ALA B 1 363 ? -0.398 18.188 23 1 97 363 ALA B C 1
ATOM 5623 O O . ALA B 1 363 ? 0.768 18.453 23.312 1 97 363 ALA B O 1
ATOM 5624 N N . ILE B 1 364 ? -1.147 19.047 22.406 1 96.75 364 ILE B N 1
ATOM 5625 C CA . ILE B 1 364 ? -0.752 20.422 22.141 1 96.75 364 ILE B CA 1
ATOM 5626 C C . ILE B 1 364 ? -1.626 21.375 22.953 1 96.75 364 ILE B C 1
ATOM 5628 O O . ILE B 1 364 ? -2.672 21.828 22.469 1 96.75 364 ILE B O 1
ATOM 5632 N N . PRO B 1 365 ? -1.185 21.781 24.062 1 92.62 365 PRO B N 1
ATOM 5633 C CA . PRO B 1 365 ? -2 22.609 24.969 1 92.62 365 PRO B CA 1
ATOM 5634 C C . PRO B 1 365 ? -2.174 24.031 24.469 1 92.62 365 PRO B C 1
ATOM 5636 O O . PRO B 1 365 ? -1.313 24.547 23.75 1 92.62 365 PRO B O 1
ATOM 5639 N N . LEU B 1 366 ? -3.346 24.625 24.875 1 89.38 366 LEU B N 1
ATOM 5640 C CA . LEU B 1 366 ? -3.541 26.047 24.625 1 89.38 366 LEU B CA 1
ATOM 5641 C C . LEU B 1 366 ? -2.496 26.875 25.359 1 89.38 366 LEU B C 1
ATOM 5643 O O . LEU B 1 366 ? -2.123 26.562 26.484 1 89.38 366 LEU B O 1
ATOM 5647 N N . LYS B 1 367 ? -2.066 27.938 24.656 1 82.62 367 LYS B N 1
ATOM 5648 C CA . LYS B 1 367 ? -1.098 28.828 25.281 1 82.62 367 LYS B CA 1
ATOM 5649 C C . LYS B 1 367 ? -1.759 29.703 26.359 1 82.62 367 LYS B C 1
ATOM 5651 O O . LYS B 1 367 ? -2.916 30.094 26.219 1 82.62 367 LYS B O 1
ATOM 5656 N N . ARG B 1 368 ? -1.235 29.781 27.656 1 71.12 368 ARG B N 1
ATOM 5657 C CA . ARG B 1 368 ? -1.724 30.609 28.75 1 71.12 368 ARG B CA 1
ATOM 5658 C C . ARG B 1 368 ? -1.148 32.031 28.656 1 71.12 368 ARG B C 1
ATOM 5660 O O . ARG B 1 368 ? -0.038 32.219 28.156 1 71.12 368 ARG B O 1
#

pLDDT: mean 94.54, std 6.09, range [66.69, 98.94]

Foldseek 3Di:
DWWKKWWLFFAADAQDPFGAFGWMWIDDPQAIEIEFFAACSQVSCVVFPDDLLRYQEYEQFADDRSRHVRVLVSQLVSQVPDDDDPVDADHEREYEEAQQNQQVNQCVCVVVVRDGSHAYEYEHEYFDPVQAPPVQEDDCVNRDDDDDGDPRYDYYHYWYQDPVLQWTFDDDDPFWTKIWHWAHFNHTGIKMKIFTAWAWAQFQQVVCVVVVHDDDVVSVCLNVQHWDADPVRDIHTSVNGGDDIFGTAMEMETDFALGGDPCNLLVRLAAHQEYEFEAADAPVCNVVQVVRGHHHLLSQLVSCLSNLYQEYEYGHYHPLAGDPVPDDPPRPRHPVNRQVNNCVNCPPSNYHYHYDGNGDMGIDDGGD/DWWKKWWLFFAADAQDPFGAFGWMWIDDPQAIEIEFFAACSQVSCVVFPDDLLRYQEYEQFADDRSRHVRVLVSQLVSQVPDDDDPVDADHEREYEEAQQNQQVNQCVCVVVVRDGSHAYEYEHEYFDPVQAPPVQEDDCVNRDDDDDGDPRYDYYHYWYQDPVLQWTFDDDDPFWTKIWHWAHFNHTGIKMKIFTAWAWAQFQQVVCVVVVHDDDVVSVCLNVQHWDADPVRDIHTSVNGGDDIFGTAMEMETDFALGGDPCNLLVRLAAHQEYEFEAADAPVCNVVQVVRGHHHLLSQLVSCLSNLYQEYEYGHYHPLAGDPVPDDPPRPRHPVNRQVNNCVNCPPSNYHYHYDDNGDMGIDDGGD

Sequence (736 aa):
MTMDLTFLGTGSAYPSPHRGASALVLRTEGECWLFDCGEGTQTQLMKSQLRASRITKVFISHLHGDHLFGLPGLLCTVSLQTNPNPTQALPCLDIYGPTGLRKYLRVTLGLTGSQLIFPYAVHELETLPDQSPPEGQLSFEMTSESGALHPQEQLGRRVSLDVSTDCYMLFQDKRFVVKAFRLFHRVPSFGFCVQEHDRPGRLNTELLKELGLNPGPQYGRLKAGEPVTLENGRVLLSGEVMEEAIPGRKICILGDCSAIVGDGPLKACHRADILVHEATLADEQQEKAVEHGHSTPKMAAAVALACVAQKLVLYHFSQRYKPCALQKEGDDDDILLLKRQAEDALQGSGVDVTLAEDFLTLAIPLKRMTMDLTFLGTGSAYPSPHRGASALVLRTEGECWLFDCGEGTQTQLMKSQLRASRITKVFISHLHGDHLFGLPGLLCTVSLQTNPNPTQALPCLDIYGPTGLRKYLRVTLGLTGSQLIFPYAVHELETLPDQSPPEGQLSFEMTSESGALHPQEQLGRRVSLDVSTDCYMLFQDKRFVVKAFRLFHRVPSFGFCVQEHDRPGRLNTELLKELGLNPGPQYGRLKAGEPVTLENGRVLLSGEVMEEAIPGRKICILGDCSAIVGDGPLKACHRADILVHEATLADEQQEKAVEHGHSTPKMAAAVALACVAQKLVLYHFSQRYKPCALQKEGDDDDILLLKRQAEDALQGSGVDVTLAEDFLTLAIPLKR

Nearest PDB structures (foldseek):
  3zwf-assembly1_A  TM=9.680E-01  e=4.214E-41  Homo sapiens
  3zwf-assembly1_B  TM=9.620E-01  e=5.638E-40  Homo sapiens
  2cbn-assembly1_A-2  TM=9.068E-01  e=1.686E-32  Escherichia coli
  1y44-assembly1_B  TM=7.989E-01  e=2.385E-30  Bacillus subtilis
  8gyg-assembly1_B  TM=7.014E-01  e=1.799E-17  Paraglaciecola sp. T6c

InterPro domains:
  IPR013471 Ribonuclease Z/BN [MF_01818] (3-364)
  IPR013471 Ribonuclease Z/BN [cd07717] (5-362)
  IPR036866 Ribonuclease Z/Hydroxyacylglutathione hydrolase-like [G3DSA:3.60.15.10] (2-362)
  IPR036866 Ribonuclease Z/Hydroxyacylglutathione hydrolase-like [SSF56281] (3-361)

Solvent-accessible surface area (backbone atoms only — not comparable to full-atom values): 37465 Å² total; per-residue (Å²): 134,71,34,34,40,34,28,47,12,31,16,31,80,49,48,46,90,86,36,31,10,24,22,34,35,42,36,44,85,81,34,28,35,34,38,30,24,3,43,51,42,53,34,36,41,69,73,44,94,59,60,69,76,34,49,44,36,36,37,31,32,33,54,41,48,31,27,37,53,14,42,68,60,31,53,48,50,36,33,73,70,49,76,84,47,93,86,46,82,60,69,62,32,41,33,35,26,39,67,37,50,57,41,49,51,42,52,51,36,53,68,26,67,60,78,58,76,43,36,31,26,46,31,25,32,65,75,60,76,83,16,25,53,76,88,32,57,78,52,65,78,74,34,51,75,81,80,77,73,42,92,41,50,44,90,48,49,79,40,56,73,36,77,91,64,41,27,28,77,72,55,70,62,97,50,37,41,34,34,33,22,45,14,22,14,56,37,49,19,23,26,38,30,44,32,37,52,64,37,78,32,56,72,37,58,68,59,32,47,75,70,69,46,69,95,50,72,64,54,55,37,28,73,72,62,33,68,44,71,44,95,87,67,52,72,44,50,24,78,77,39,37,42,72,60,34,64,35,55,27,44,26,44,47,35,64,23,52,42,78,38,78,66,12,43,49,63,66,32,49,59,12,52,36,34,36,32,39,29,34,34,49,64,92,39,38,69,59,22,44,74,67,16,26,23,15,22,49,56,37,32,51,52,36,58,72,14,50,27,45,24,38,33,37,32,36,26,35,73,74,40,44,56,78,91,70,57,52,94,83,58,83,50,49,50,64,55,39,51,51,43,22,45,60,64,34,61,91,68,76,45,42,76,43,76,61,42,67,67,39,71,46,78,53,74,81,65,130,134,69,34,36,39,33,28,46,12,32,17,31,81,48,49,46,92,86,35,32,10,25,21,33,34,42,35,44,86,83,35,27,35,33,40,30,24,2,44,51,44,51,34,40,40,69,73,44,95,58,60,70,77,35,50,45,36,37,37,31,33,33,53,41,48,30,28,38,53,14,42,68,59,33,52,49,51,37,34,72,70,50,78,84,48,93,87,47,83,62,71,62,33,41,33,36,26,39,66,35,50,56,39,50,51,42,52,51,35,54,68,26,66,60,79,58,79,42,37,32,28,46,31,27,32,64,76,60,77,84,16,26,52,78,86,31,57,79,52,66,79,76,34,54,74,81,80,78,72,44,93,41,50,44,89,48,48,80,40,55,72,36,77,91,65,41,27,27,76,73,52,70,62,99,52,37,41,34,34,34,24,45,14,24,14,56,37,49,19,23,25,37,30,44,32,36,52,64,37,80,31,56,71,37,59,69,59,33,46,74,70,69,47,69,93,51,73,63,55,55,36,28,72,72,61,33,68,45,71,44,95,87,65,51,74,42,51,24,79,78,40,36,41,71,61,35,62,36,55,27,44,24,43,47,36,61,23,52,41,77,37,79,64,10,43,49,64,65,32,50,57,12,52,36,32,36,32,39,29,36,34,49,65,93,40,40,69,61,23,43,74,67,16,26,22,16,21,47,56,36,33,51,51,36,57,73,15,50,27,45,25,37,33,36,31,36,26,36,75,74,41,44,57,77,91,70,56,54,94,83,57,83,50,48,50,64,55,40,51,50,44,21,46,61,65,33,62,91,68,76,47,42,75,44,75,62,41,66,66,40,68,46,78,54,74,80,64,130